Protein 2P1M (pdb70)

Foldseek 3Di:
DVCVPLQVLQVQSLPNVPRDPVCVVVSSVVQCVVCVNSVRVVNVVVVVVVLVVCVPPDDPVSNCVVPVDDDPDDPVRVVVVVCCCPVPPD/DLVVLLVVCVPPQDPVVLVVQLPPDVSSVQSSQANHAEDEAAECFQAALVVNCVRRQAYQEYEHEYDDPCVVVVLQDPLQAQECQSNLVSCLPGHQQHAEYAYAAHEAELVSLLSCLPRHQNHEYYAYAQYEHYELNSLLNCQQRNQQYAEDHNHNYDHHDPALASLLNNDLNRARYAEYAPQNHPHDHPVVSVLSRLLRHQNHAYEADYQNCDLQCVLSSLQSHLQHQYYHDHEADDPQDPVSLVSLLVSLLSNQNHAEYHHCAQHDLSNPCSNLSVQQRHAYYEAPRHPDAQVSLQVSLQRNQNYAEYEEECSVALVNLLSNLARHQNHAEYEYHYPCLPDLDDPGRHELNSLLNNLQRHQNHAAYAEEEAADALVSLLSSLVSHLQHAAEHYHHSDAQADHPPPSHFNLNSLLSNQQRNQNHAYYEDGHREELNSLLSCLARNQNHAEYEYENYYDEQSSVLSNLVRHNNYAEYEYEHEQHEQPSCVVNLVSQQVYQKYKYFNYQYFQLSLVVSCVVDQQKFWKQAADPADSVVDDRRGGTRMIMIGGHPNGDDDSGDRRIDTD

Solvent-accessible surface area: 27907 Å² total; per-residue (Å²): 104,158,69,174,77,92,26,86,111,2,126,67,52,73,116,9,117,108,5,77,73,143,53,13,62,91,11,74,155,114,88,45,121,6,0,53,61,0,81,8,151,64,4,28,36,97,10,0,63,70,22,0,85,93,2,76,71,68,70,23,99,81,0,17,98,68,54,150,47,169,60,70,14,70,105,122,66,24,104,125,19,92,82,33,2,80,28,2,1,59,85,112,116,14,36,59,51,2,0,30,58,0,49,116,28,147,9,5,5,15,0,0,8,0,7,82,63,10,33,70,20,0,32,108,23,3,120,78,4,44,0,6,11,4,26,2,3,39,26,42,38,2,20,172,12,0,35,119,3,88,19,1,53,0,49,9,30,20,29,2,21,77,88,127,49,12,18,121,35,2,1,0,79,0,79,65,11,0,93,32,2,29,93,57,4,87,154,0,27,46,0,72,3,64,27,0,22,0,48,34,96,0,0,78,34,0,10,154,22,3,162,58,1,69,7,0,8,0,11,32,2,50,47,5,7,4,84,0,0,14,20,0,1,49,74,7,192,48,0,81,46,0,16,0,105,120,8,102,11,89,48,86,39,7,132,4,2,57,91,7,55,116,125,4,64,32,1,36,16,0,10,0,35,35,4,85,19,118,6,39,36,66,5,0,39,127,1,2,65,46,0,90,87,0,74,13,1,60,0,0,122,33,8,62,2,104,86,1,22,48,1,2,109,116,0,70,39,0,72,56,1,2,1,0,6,0,63,19,125,94,106,120,88,25,65,58,31,2,34,88,3,1,36,37,0,127,85,0,81,27,1,20,8,0,28,76,12,36,64,47,1,3,38,1,1,57,47,0,0,65,40,0,33,28,0,32,1,19,112,2,84,6,100,17,157,31,2,22,92,0,0,66,66,0,70,119,0,60,105,0,63,0,16,2,32,0,46,29,65,0,0,116,41,0,8,75,32,0,105,42,0,86,14,0,52,0,43,27,28,64,58,192,66,117,134,80,52,13,63,10,34,21,89,0,0,9,16,0,0,116,14,0,66,106,0,46,6,2,17,0,42,3,32,50,2,5,6,69,7,0,49,43,0,0,166,38,31,70,57,0,13,72,0,34,2,44,8,26,88,68,112,8,41,2,88,125,77,128,88,39,1,12,84,0,0,5,9,0,1,75,64,3,137,88,3,96,38,0,19,7,15,2,56,6,38,21,88,0,1,62,48,0,6,78,89,4,84,112,0,48,28,0,10,2,17,72,6,12,88,46,11,90,0,2,64,39,2,3,73,9,0,101,37,4,84,39,3,9,1,64,50,5,61,2,6,40,150,2,0,48,79,20,2,80,35,5,48,78,1,40,11,1,3,3,5,71,16,55,4,9,17,16,6,0,74,101,0,11,151,118,15,92,89,7,1,1,0,0,0,0,107,110,38,43,5,115,85,47,97,97,87,30,60,9,51,37,0,8,2,1,32,3,47,46,22,75,17,209,46,60,34,73,37,8,68,44,48

Structure (mmCIF, N/CA/C/O backbone):
data_2P1M
#
_entry.id   2P1M
#
_cell.length_a   102.510
_cell.length_b   80.450
_cell.length_c   125.031
_cell.angle_alpha   90.00
_cell.angle_beta   105.11
_cell.angle_gamma   90.00
#
_symmetry.space_group_name_H-M   'C 1 2 1'
#
loop_
_entity.id
_entity.type
_entity.pdbx_description
1 polymer 'SKP1-like protein 1A'
2 polymer 'TRANSPORT INHIBITOR RESPONSE 1 protein'
3 non-polymer 'INOSITOL HEXAKISPHOSPHATE'
4 water water
#
loop_
_atom_site.group_PDB
_atom_site.id
_atom_site.type_symbol
_atom_site.label_atom_id
_atom_site.label_alt_id
_atom_site.label_comp_id
_atom_site.label_asym_id
_atom_site.label_entity_id
_atom_site.label_seq_id
_atom_site.pdbx_PDB_ins_code
_atom_site.Cartn_x
_atom_site.Cartn_y
_atom_site.Cartn_z
_atom_site.occupancy
_atom_site.B_iso_or_equiv
_atom_site.auth_seq_id
_atom_site.auth_comp_id
_atom_site.auth_asym_id
_atom_site.auth_atom_id
_atom_site.pdbx_PDB_model_num
ATOM 1 N N . LEU A 1 8 ? 26.945 -178.946 -32.195 1.00 32.06 8 LEU A N 1
ATOM 2 C CA . LEU A 1 8 ? 26.569 -178.140 -30.994 1.00 32.29 8 LEU A CA 1
ATOM 3 C C . LEU A 1 8 ? 25.617 -178.910 -30.080 1.00 32.56 8 LEU A C 1
ATOM 4 O O . LEU A 1 8 ? 24.530 -179.307 -30.500 1.00 32.38 8 LEU A O 1
ATOM 9 N N . LYS A 1 9 ? 26.020 -179.099 -28.828 1.00 33.01 9 LYS A N 1
ATOM 10 C CA . LYS A 1 9 ? 25.205 -179.839 -27.865 1.00 33.74 9 LYS A CA 1
ATOM 11 C C . LYS A 1 9 ? 24.593 -178.905 -26.821 1.00 34.02 9 LYS A C 1
ATOM 12 O O . LYS A 1 9 ? 25.311 -178.153 -26.159 1.00 34.25 9 LYS A O 1
ATOM 18 N N . SER A 1 10 ? 23.273 -178.970 -26.671 1.00 34.09 10 SER A N 1
ATOM 19 C CA . SER A 1 10 ? 22.543 -178.046 -25.808 1.00 34.55 10 SER A CA 1
ATOM 20 C C . SER A 1 10 ? 22.690 -178.342 -24.314 1.00 34.68 10 SER A C 1
ATOM 21 O O . SER A 1 10 ? 22.780 -179.497 -23.905 1.00 34.97 10 SER A O 1
ATOM 24 N N . GLU A 1 20 ? 29.270 -174.402 -40.814 1.00 36.60 20 GLU A N 1
ATOM 25 C CA . GLU A 1 20 ? 30.372 -173.805 -40.065 1.00 36.67 20 GLU A CA 1
ATOM 26 C C . GLU A 1 20 ? 30.168 -172.308 -39.874 1.00 36.43 20 GLU A C 1
ATOM 27 O O . GLU A 1 20 ? 30.351 -171.795 -38.772 1.00 36.67 20 GLU A O 1
ATOM 33 N N . ALA A 1 21 ? 29.789 -171.616 -40.947 1.00 36.03 21 ALA A N 1
ATOM 34 C CA . ALA A 1 21 ? 29.592 -170.163 -40.920 1.00 35.54 21 ALA A CA 1
ATOM 35 C C . ALA A 1 21 ? 28.538 -169.733 -39.888 1.00 35.24 21 ALA A C 1
ATOM 36 O O . ALA A 1 21 ? 28.735 -168.765 -39.153 1.00 34.98 21 ALA A O 1
ATOM 38 N N . VAL A 1 22 ? 27.432 -170.470 -39.838 1.00 34.91 22 VAL A N 1
ATOM 39 C CA . VAL A 1 22 ? 26.382 -170.265 -38.840 1.00 34.63 22 VAL A CA 1
ATOM 40 C C . VAL A 1 22 ? 26.930 -170.392 -37.406 1.00 34.32 22 VAL A C 1
ATOM 41 O O . VAL A 1 22 ? 26.610 -169.573 -36.540 1.00 34.40 22 VAL A O 1
ATOM 45 N N . ALA A 1 23 ? 27.768 -171.400 -37.167 1.00 33.73 23 ALA A N 1
ATOM 46 C CA . ALA A 1 23 ? 28.364 -171.612 -35.846 1.00 33.23 23 ALA A CA 1
ATOM 47 C C . ALA A 1 23 ? 29.308 -170.476 -35.434 1.00 32.96 23 ALA A C 1
ATOM 48 O O . ALA A 1 23 ? 29.393 -170.120 -34.255 1.00 32.62 23 ALA A O 1
ATOM 50 N N . LEU A 1 24 ? 30.003 -169.911 -36.417 1.00 32.57 24 LEU A N 1
ATOM 51 C CA . LEU A 1 24 ? 31.084 -168.957 -36.163 1.00 32.32 24 LEU A CA 1
ATOM 52 C C . LEU A 1 24 ? 30.614 -167.529 -35.875 1.00 31.87 24 LEU A C 1
ATOM 53 O O . LEU A 1 24 ? 31.421 -166.661 -35.512 1.00 31.76 24 LEU A O 1
ATOM 58 N N . GLU A 1 25 ? 29.316 -167.285 -36.042 1.00 31.07 25 GLU A N 1
ATOM 59 C CA . GLU A 1 25 ? 28.720 -166.020 -35.623 1.00 30.46 25 GLU A CA 1
ATOM 60 C C . GLU A 1 25 ? 28.976 -165.823 -34.130 1.00 29.62 25 GLU A C 1
ATOM 61 O O . GLU A 1 25 ? 29.306 -164.719 -33.682 1.00 29.69 25 GLU A O 1
ATOM 67 N N . SER A 1 26 ? 28.848 -166.914 -33.378 1.00 28.47 26 SER A N 1
ATOM 68 C CA . SER A 1 26 ? 29.123 -166.930 -31.950 1.00 27.50 26 SER A CA 1
ATOM 69 C C . SER A 1 26 ? 30.620 -166.943 -31.674 1.00 27.50 26 SER A C 1
ATOM 70 O O . SER A 1 26 ? 31.321 -167.892 -32.045 1.00 27.26 26 SER A O 1
ATOM 73 N N . GLN A 1 27 ? 31.109 -165.898 -31.011 1.00 27.07 27 GLN A N 1
ATOM 74 C CA . GLN A 1 27 ? 32.521 -165.816 -30.675 1.00 27.21 27 GLN A CA 1
ATOM 75 C C . GLN A 1 27 ? 32.863 -166.789 -29.550 1.00 26.95 27 GLN A C 1
ATOM 76 O O . GLN A 1 27 ? 34.012 -167.216 -29.422 1.00 26.76 27 GLN A O 1
ATOM 82 N N . THR A 1 28 ? 31.860 -167.150 -28.749 1.00 26.60 28 THR A N 1
ATOM 83 C CA . THR A 1 28 ? 32.031 -168.186 -27.742 1.00 26.75 28 THR A CA 1
ATOM 84 C C . THR A 1 28 ? 32.351 -169.501 -28.449 1.00 26.55 28 THR A C 1
ATOM 85 O O . THR A 1 28 ? 33.336 -170.167 -28.124 1.00 26.41 28 THR A O 1
ATOM 89 N N . ILE A 1 29 ? 31.526 -169.845 -29.433 1.00 26.50 29 ILE A N 1
ATOM 90 C CA . ILE A 1 29 ? 31.692 -171.074 -30.197 1.00 26.41 29 ILE A CA 1
ATOM 91 C C . ILE A 1 29 ? 33.014 -171.045 -30.961 1.00 26.73 29 ILE A C 1
ATOM 92 O O . ILE A 1 29 ? 33.796 -172.005 -30.901 1.00 26.61 29 ILE A O 1
ATOM 97 N N . ALA A 1 30 ? 33.259 -169.936 -31.658 1.00 26.77 30 ALA A N 1
ATOM 98 C CA . ALA A 1 30 ? 34.482 -169.736 -32.425 1.00 27.17 30 ALA A CA 1
ATOM 99 C C . ALA A 1 30 ? 35.736 -169.834 -31.564 1.00 27.45 30 ALA A C 1
ATOM 100 O O . ALA A 1 30 ? 36.635 -170.621 -31.871 1.00 27.51 30 ALA A O 1
ATOM 102 N N . PRO A 1 43 ? 28.917 -178.037 -27.634 1.00 28.01 43 PRO A N 1
ATOM 103 C CA . PRO A 1 43 ? 28.953 -178.272 -26.179 1.00 28.35 43 PRO A CA 1
ATOM 104 C C . PRO A 1 43 ? 28.581 -177.001 -25.389 1.00 28.59 43 PRO A C 1
ATOM 105 O O . PRO A 1 43 ? 29.460 -176.225 -24.981 1.00 28.62 43 PRO A O 1
ATOM 109 N N . LEU A 1 44 ? 27.280 -176.814 -25.182 1.00 28.90 44 LEU A N 1
ATOM 110 C CA . LEU A 1 44 ? 26.727 -175.570 -24.654 1.00 29.29 44 LEU A CA 1
ATOM 111 C C . LEU A 1 44 ? 25.855 -175.810 -23.423 1.00 29.65 44 LEU A C 1
ATOM 112 O O . LEU A 1 44 ? 24.628 -175.851 -23.536 1.00 29.53 44 LEU A O 1
ATOM 117 N N . PRO A 1 45 ? 26.490 -175.939 -22.236 1.00 30.25 45 PRO A N 1
ATOM 118 C CA . PRO A 1 45 ? 25.830 -176.213 -20.952 1.00 30.81 45 PRO A CA 1
ATOM 119 C C . PRO A 1 45 ? 24.706 -175.233 -20.618 1.00 31.50 45 PRO A C 1
ATOM 120 O O . PRO A 1 45 ? 23.750 -175.606 -19.931 1.00 31.60 45 PRO A O 1
ATOM 124 N N . ASN A 1 46 ? 24.827 -173.998 -21.106 1.00 31.96 46 ASN A N 1
ATOM 125 C CA . ASN A 1 46 ? 23.945 -172.905 -20.699 1.00 32.40 46 ASN A CA 1
ATOM 126 C C . ASN A 1 46 ? 22.863 -172.517 -21.717 1.00 32.41 46 ASN A C 1
ATOM 127 O O . ASN A 1 46 ? 22.131 -171.542 -21.513 1.00 32.03 46 ASN A O 1
ATOM 132 N N . VAL A 1 47 ? 22.752 -173.280 -22.804 1.00 32.53 47 VAL A N 1
ATOM 133 C CA . VAL A 1 47 ? 21.659 -173.077 -23.760 1.00 32.63 47 VAL A CA 1
ATOM 134 C C . VAL A 1 47 ? 20.815 -174.344 -23.905 1.00 32.81 47 VAL A C 1
ATOM 135 O O . VAL A 1 47 ? 21.346 -175.432 -24.112 1.00 32.71 47 VAL A O 1
ATOM 139 N N . THR A 1 48 ? 19.502 -174.162 -23.769 1.00 33.02 48 THR A N 1
ATOM 140 C CA . THR A 1 48 ? 18.478 -175.187 -23.960 1.00 33.23 48 THR A CA 1
ATOM 141 C C . THR A 1 48 ? 18.285 -175.483 -25.447 1.00 33.22 48 THR A C 1
ATOM 142 O O . THR A 1 48 ? 18.430 -174.589 -26.286 1.00 32.87 48 THR A O 1
ATOM 146 N N . SER A 1 49 ? 17.940 -176.735 -25.760 1.00 33.35 49 SER A N 1
ATOM 147 C CA . SER A 1 49 ? 17.668 -177.164 -27.141 1.00 33.35 49 SER A CA 1
ATOM 148 C C . SER A 1 49 ? 16.620 -176.288 -27.841 1.00 33.05 49 SER A C 1
ATOM 149 O O . SER A 1 49 ? 16.804 -175.892 -28.995 1.00 32.87 49 SER A O 1
ATOM 152 N N . LYS A 1 50 ? 15.532 -175.983 -27.134 1.00 33.00 50 LYS A N 1
ATOM 153 C CA . LYS A 1 50 ? 14.466 -175.131 -27.673 1.00 33.17 50 LYS A CA 1
ATOM 154 C C . LYS A 1 50 ? 14.988 -173.738 -28.048 1.00 32.71 50 LYS A C 1
ATOM 155 O O . LYS A 1 50 ? 14.692 -173.228 -29.135 1.00 32.73 50 LYS A O 1
ATOM 161 N N . ILE A 1 51 ? 15.764 -173.138 -27.147 1.00 32.31 51 ILE A N 1
ATOM 162 C CA . ILE A 1 51 ? 16.340 -171.805 -27.378 1.00 31.86 51 ILE A CA 1
ATOM 163 C C . ILE A 1 51 ? 17.485 -171.845 -28.404 1.00 31.67 51 ILE A C 1
ATOM 164 O O . ILE A 1 51 ? 17.605 -170.939 -29.239 1.00 31.78 51 ILE A O 1
ATOM 169 N N . LEU A 1 52 ? 18.300 -172.903 -28.354 1.00 31.18 52 LEU A N 1
ATOM 170 C CA . LEU A 1 52 ? 19.396 -173.098 -29.313 1.00 30.82 52 LEU A CA 1
ATOM 171 C C . LEU A 1 52 ? 18.852 -173.136 -30.740 1.00 30.57 52 LEU A C 1
ATOM 172 O O . LEU A 1 52 ? 19.437 -172.541 -31.649 1.00 30.12 52 LEU A O 1
ATOM 177 N N . ALA A 1 53 ? 17.727 -173.834 -30.913 1.00 30.45 53 ALA A N 1
ATOM 178 C CA . ALA A 1 53 ? 17.027 -173.916 -32.194 1.00 30.48 53 ALA A CA 1
ATOM 179 C C . ALA A 1 53 ? 16.738 -172.528 -32.763 1.00 30.45 53 ALA A C 1
ATOM 180 O O . ALA A 1 53 ? 16.950 -172.281 -33.957 1.00 30.04 53 ALA A O 1
ATOM 182 N N . LYS A 1 54 ? 16.247 -171.638 -31.898 1.00 30.70 54 LYS A N 1
ATOM 183 C CA . LYS A 1 54 ? 15.962 -170.247 -32.262 1.00 30.90 54 LYS A CA 1
ATOM 184 C C . LYS A 1 54 ? 17.235 -169.487 -32.640 1.00 30.57 54 LYS A C 1
ATOM 185 O O . LYS A 1 54 ? 17.275 -168.807 -33.664 1.00 30.48 54 LYS A O 1
ATOM 191 N N . VAL A 1 55 ? 18.272 -169.629 -31.816 1.00 30.34 55 VAL A N 1
ATOM 192 C CA . VAL A 1 55 ? 19.579 -168.998 -32.054 1.00 30.23 55 VAL A CA 1
ATOM 193 C C . VAL A 1 55 ? 20.174 -169.379 -33.425 1.00 30.62 55 VAL A C 1
ATOM 194 O O . VAL A 1 55 ? 20.711 -168.520 -34.137 1.00 30.41 55 VAL A O 1
ATOM 198 N N . ILE A 1 56 ? 20.060 -170.661 -33.785 1.00 30.90 56 ILE A N 1
ATOM 199 C CA . ILE A 1 56 ? 20.509 -171.173 -35.088 1.00 31.56 56 ILE A CA 1
ATOM 200 C C . ILE A 1 56 ? 19.663 -170.583 -36.215 1.00 32.02 56 ILE A C 1
ATOM 201 O O . ILE A 1 56 ? 20.200 -170.038 -37.194 1.00 32.05 56 ILE A O 1
ATOM 206 N N . GLU A 1 57 ? 18.344 -170.681 -36.050 1.00 32.41 57 GLU A N 1
ATOM 207 C CA . GLU A 1 57 ? 17.382 -170.105 -36.983 1.00 33.40 57 GLU A CA 1
ATOM 208 C C . GLU A 1 57 ? 17.774 -168.665 -37.319 1.00 33.23 57 GLU A C 1
ATOM 209 O O . GLU A 1 57 ? 17.791 -168.269 -38.485 1.00 33.15 57 GLU A O 1
ATOM 215 N N . TYR A 1 58 ? 18.104 -167.896 -36.282 1.00 33.34 58 TYR A N 1
ATOM 216 C CA . TYR A 1 58 ? 18.650 -166.557 -36.454 1.00 33.32 58 TYR A CA 1
ATOM 217 C C . TYR A 1 58 ? 20.033 -166.637 -37.094 1.00 33.19 58 TYR A C 1
ATOM 218 O O . TYR A 1 58 ? 20.326 -165.901 -38.035 1.00 33.15 58 TYR A O 1
ATOM 227 N N . LEU A 1 101 ? 16.475 -165.821 -24.706 1.00 26.76 101 LEU A N 1
ATOM 228 C CA . LEU A 1 101 ? 17.191 -165.410 -25.913 1.00 27.08 101 LEU A CA 1
ATOM 229 C C . LEU A 1 101 ? 18.318 -164.420 -25.650 1.00 27.33 101 LEU A C 1
ATOM 230 O O . LEU A 1 101 ? 19.420 -164.585 -26.188 1.00 27.45 101 LEU A O 1
ATOM 235 N N . ILE A 1 102 ? 18.049 -163.398 -24.831 1.00 27.62 102 ILE A N 1
ATOM 236 C CA . ILE A 1 102 ? 19.063 -162.381 -24.509 1.00 27.81 102 ILE A CA 1
ATOM 237 C C . ILE A 1 102 ? 20.227 -163.032 -23.788 1.00 27.57 102 ILE A C 1
ATOM 238 O O . ILE A 1 102 ? 21.386 -162.712 -24.051 1.00 27.65 102 ILE A O 1
ATOM 243 N N . LEU A 1 103 ? 19.901 -163.936 -22.865 1.00 27.52 103 LEU A N 1
ATOM 244 C CA . LEU A 1 103 ? 20.902 -164.636 -22.067 1.00 27.38 103 LEU A CA 1
ATOM 245 C C . LEU A 1 103 ? 21.788 -165.536 -22.929 1.00 27.30 103 LEU A C 1
ATOM 246 O O . LEU A 1 103 ? 23.002 -165.591 -22.723 1.00 27.14 103 LEU A O 1
ATOM 251 N N . ALA A 1 104 ? 21.172 -166.217 -23.896 1.00 27.14 104 ALA A N 1
ATOM 252 C CA . ALA A 1 104 ? 21.892 -167.051 -24.853 1.00 26.95 104 ALA A CA 1
ATOM 253 C C . ALA A 1 104 ? 22.748 -166.201 -25.795 1.00 26.90 104 ALA A C 1
ATOM 254 O O . ALA A 1 104 ? 23.926 -166.502 -26.012 1.00 27.10 104 ALA A O 1
ATOM 256 N N . ALA A 1 105 ? 22.166 -165.129 -26.331 1.00 26.53 105 ALA A N 1
ATOM 257 C CA . ALA A 1 105 ? 22.895 -164.199 -27.199 1.00 26.45 105 ALA A CA 1
ATOM 258 C C . ALA A 1 105 ? 24.135 -163.616 -26.515 1.00 26.51 105 ALA A C 1
ATOM 259 O O . ALA A 1 105 ? 25.152 -163.343 -27.167 1.00 26.49 105 ALA A O 1
ATOM 261 N N . ASN A 1 106 ? 24.043 -163.450 -25.199 1.00 26.63 106 ASN A N 1
ATOM 262 C CA . ASN A 1 106 ? 25.129 -162.902 -24.387 1.00 26.76 106 ASN A CA 1
ATOM 263 C C . ASN A 1 106 ? 26.167 -163.975 -24.081 1.00 26.79 106 ASN A C 1
ATOM 264 O O . ASN A 1 106 ? 27.372 -163.732 -24.160 1.00 26.82 106 ASN A O 1
ATOM 269 N N . TYR A 1 107 ? 25.678 -165.159 -23.727 1.00 26.67 107 TYR A N 1
ATOM 270 C CA . TYR A 1 107 ? 26.518 -166.311 -23.407 1.00 26.57 107 TYR A CA 1
ATOM 271 C C . TYR A 1 107 ? 27.333 -166.779 -24.616 1.00 26.19 107 TYR A C 1
ATOM 272 O O . TYR A 1 107 ? 28.503 -167.132 -24.480 1.00 25.74 107 TYR A O 1
ATOM 281 N N . LEU A 1 108 ? 26.701 -166.767 -25.786 1.00 25.75 108 LEU A N 1
ATOM 282 C CA . LEU A 1 108 ? 27.335 -167.199 -27.025 1.00 25.78 108 LEU A CA 1
ATOM 283 C C . LEU A 1 108 ? 28.087 -166.031 -27.663 1.00 26.11 108 LEU A C 1
ATOM 284 O O . LEU A 1 108 ? 28.754 -166.195 -28.682 1.00 25.75 108 LEU A O 1
ATOM 289 N N . ASN A 1 109 ? 27.989 -164.852 -27.044 1.00 26.73 109 ASN A N 1
ATOM 290 C CA . ASN A 1 109 ? 28.674 -163.665 -27.544 1.00 27.40 109 ASN A CA 1
ATOM 291 C C . ASN A 1 109 ? 28.399 -163.464 -29.040 1.00 27.25 109 ASN A C 1
ATOM 292 O O . ASN A 1 109 ? 29.327 -163.445 -29.856 1.00 27.51 109 ASN A O 1
ATOM 297 N N . ILE A 1 110 ? 27.116 -163.352 -29.388 1.00 27.10 110 ILE A N 1
ATOM 298 C CA . ILE A 1 110 ? 26.678 -163.037 -30.757 1.00 27.00 110 ILE A CA 1
ATOM 299 C C . ILE A 1 110 ? 26.173 -161.590 -30.800 1.00 27.26 110 ILE A C 1
ATOM 300 O O . ILE A 1 110 ? 25.041 -161.305 -30.386 1.00 26.74 110 ILE A O 1
ATOM 305 N N . LYS A 1 111 ? 27.013 -160.693 -31.309 1.00 27.70 111 LYS A N 1
ATOM 306 C CA . LYS A 1 111 ? 26.761 -159.254 -31.213 1.00 28.40 111 LYS A CA 1
ATOM 307 C C . LYS A 1 111 ? 25.397 -158.811 -31.776 1.00 28.42 111 LYS A C 1
ATOM 308 O O . LYS A 1 111 ? 24.669 -158.070 -31.122 1.00 28.56 111 LYS A O 1
ATOM 314 N N . ASN A 1 112 ? 25.057 -159.269 -32.977 1.00 28.38 112 ASN A N 1
ATOM 315 C CA . ASN A 1 112 ? 23.844 -158.813 -33.656 1.00 28.34 112 ASN A CA 1
ATOM 316 C C . ASN A 1 112 ? 22.564 -159.298 -32.992 1.00 27.85 112 ASN A C 1
ATOM 317 O O . ASN A 1 112 ? 21.585 -158.553 -32.910 1.00 27.50 112 ASN A O 1
ATOM 322 N N . LEU A 1 113 ? 22.566 -160.545 -32.527 1.00 27.03 113 LEU A N 1
ATOM 323 C CA . LEU A 1 113 ? 21.437 -161.058 -31.756 1.00 26.81 113 LEU A CA 1
ATOM 324 C C . LEU A 1 113 ? 21.293 -160.298 -30.439 1.00 26.88 113 LEU A C 1
ATOM 325 O O . LEU A 1 113 ? 20.171 -160.012 -30.010 1.00 27.02 113 LEU A O 1
ATOM 330 N N . LEU A 1 114 ? 22.423 -159.980 -29.801 1.00 26.72 114 LEU A N 1
ATOM 331 C CA . LEU A 1 114 ? 22.417 -159.146 -28.597 1.00 26.67 114 LEU A CA 1
ATOM 332 C C . LEU A 1 114 ? 21.755 -157.808 -28.875 1.00 26.83 114 LEU A C 1
ATOM 333 O O . LEU A 1 114 ? 20.843 -157.418 -28.156 1.00 26.77 114 LEU A O 1
ATOM 338 N N . ASP A 1 115 ? 22.217 -157.120 -29.919 1.00 26.87 115 ASP A N 1
ATOM 339 C CA . ASP A 1 115 ? 21.634 -155.840 -30.338 1.00 27.02 115 ASP A CA 1
ATOM 340 C C . ASP A 1 115 ? 20.127 -155.904 -30.597 1.00 27.25 115 ASP A C 1
ATOM 341 O O . ASP A 1 115 ? 19.380 -155.089 -30.050 1.00 27.57 115 ASP A O 1
ATOM 346 N N . LEU A 1 116 ? 19.689 -156.853 -31.431 1.00 27.32 116 LEU A N 1
ATOM 347 C CA . LEU A 1 116 ? 18.264 -157.044 -31.723 1.00 27.39 116 LEU A CA 1
ATOM 348 C C . LEU A 1 116 ? 17.469 -157.224 -30.433 1.00 27.27 116 LEU A C 1
ATOM 349 O O . LEU A 1 116 ? 16.477 -156.531 -30.207 1.00 27.13 116 LEU A O 1
ATOM 354 N N . THR A 1 117 ? 17.913 -158.161 -29.593 1.00 27.08 117 THR A N 1
ATOM 355 C CA . THR A 1 117 ? 17.198 -158.483 -28.364 1.00 26.73 117 THR A CA 1
ATOM 356 C C . THR A 1 117 ? 17.241 -157.338 -27.344 1.00 26.82 117 THR A C 1
ATOM 357 O O . THR A 1 117 ? 16.223 -157.035 -26.710 1.00 26.32 117 THR A O 1
ATOM 361 N N . CYS A 1 118 ? 18.396 -156.684 -27.213 1.00 26.66 118 CYS A N 1
ATOM 362 C CA . CYS A 1 118 ? 18.547 -155.572 -26.255 1.00 27.36 118 CYS A CA 1
ATOM 363 C C . CYS A 1 118 ? 17.799 -154.288 -26.650 1.00 27.76 118 CYS A C 1
ATOM 364 O O . CYS A 1 118 ? 17.333 -153.545 -25.779 1.00 27.63 118 CYS A O 1
ATOM 367 N N . GLN A 1 119 ? 17.699 -154.036 -27.954 1.00 28.53 119 GLN A N 1
ATOM 368 C CA . GLN A 1 119 ? 16.871 -152.954 -28.498 1.00 29.32 119 GLN A CA 1
ATOM 369 C C . GLN A 1 119 ? 15.379 -153.214 -28.259 1.00 29.60 119 GLN A C 1
ATOM 370 O O . GLN A 1 119 ? 14.641 -152.316 -27.842 1.00 29.80 119 GLN A O 1
ATOM 376 N N . THR A 1 120 ? 14.946 -154.444 -28.546 1.00 29.74 120 THR A N 1
ATOM 377 C CA . THR A 1 120 ? 13.585 -154.902 -28.276 1.00 30.04 120 THR A CA 1
ATOM 378 C C . THR A 1 120 ? 13.211 -154.699 -26.796 1.00 30.27 120 THR A C 1
ATOM 379 O O . THR A 1 120 ? 12.110 -154.230 -26.480 1.00 30.47 120 THR A O 1
ATOM 383 N N . VAL A 1 121 ? 14.135 -155.031 -25.896 1.00 30.16 121 VAL A N 1
ATOM 384 C CA . VAL A 1 121 ? 13.933 -154.806 -24.467 1.00 30.19 121 VAL A CA 1
ATOM 385 C C . VAL A 1 121 ? 13.867 -153.312 -24.144 1.00 30.24 121 VAL A C 1
ATOM 386 O O . VAL A 1 121 ? 13.066 -152.889 -23.306 1.00 30.19 121 VAL A O 1
ATOM 390 N N . ALA A 1 122 ? 14.697 -152.517 -24.816 1.00 30.36 122 ALA A N 1
ATOM 391 C CA . ALA A 1 122 ? 14.742 -151.072 -24.575 1.00 30.51 122 ALA A CA 1
ATOM 392 C C . ALA A 1 122 ? 13.431 -150.429 -24.997 1.00 30.73 122 ALA A C 1
ATOM 393 O O . ALA A 1 122 ? 12.979 -149.468 -24.381 1.00 30.74 122 ALA A O 1
ATOM 395 N N . ASP A 1 123 ? 12.823 -150.980 -26.046 1.00 31.15 123 ASP A N 1
ATOM 396 C CA . ASP A 1 123 ? 11.535 -150.513 -26.537 1.00 31.46 123 ASP A CA 1
ATOM 397 C C . ASP A 1 123 ? 10.404 -150.838 -25.568 1.00 31.65 123 ASP A C 1
ATOM 398 O O . ASP A 1 123 ? 9.346 -150.217 -25.620 1.00 31.71 123 ASP A O 1
ATOM 403 N N . MET A 1 124 ? 10.627 -151.812 -24.688 1.00 31.81 124 MET A N 1
ATOM 404 C CA . MET A 1 124 ? 9.656 -152.134 -23.649 1.00 32.17 124 MET A CA 1
ATOM 405 C C . MET A 1 124 ? 9.727 -151.132 -22.498 1.00 31.52 124 MET A C 1
ATOM 406 O O . MET A 1 124 ? 8.832 -151.084 -21.658 1.00 31.57 124 MET A O 1
ATOM 411 N N . ILE A 1 125 ? 10.788 -150.328 -22.480 1.00 31.05 125 ILE A N 1
ATOM 412 C CA . ILE A 1 125 ? 11.061 -149.392 -21.383 1.00 30.42 125 ILE A CA 1
ATOM 413 C C . ILE A 1 125 ? 10.773 -147.934 -21.765 1.00 30.43 125 ILE A C 1
ATOM 414 O O . ILE A 1 125 ? 10.284 -147.151 -20.940 1.00 30.15 125 ILE A O 1
ATOM 419 N N . LYS A 1 126 ? 11.088 -147.573 -23.008 1.00 30.20 126 LYS A N 1
ATOM 420 C CA . LYS A 1 126 ? 10.961 -146.192 -23.477 1.00 30.40 126 LYS A CA 1
ATOM 421 C C . LYS A 1 126 ? 9.570 -145.625 -23.211 1.00 30.39 126 LYS A C 1
ATOM 422 O O . LYS A 1 126 ? 8.570 -146.319 -23.393 1.00 30.50 126 LYS A O 1
ATOM 428 N N . GLY A 1 127 ? 9.520 -144.374 -22.758 1.00 30.34 127 GLY A N 1
ATOM 429 C CA . GLY A 1 127 ? 8.253 -143.694 -22.484 1.00 30.32 127 GLY A CA 1
ATOM 430 C C . GLY A 1 127 ? 7.420 -144.230 -21.326 1.00 30.38 127 GLY A C 1
ATOM 431 O O . GLY A 1 127 ? 6.327 -143.728 -21.071 1.00 30.45 127 GLY A O 1
ATOM 432 N N . LYS A 1 128 ? 7.920 -145.240 -20.622 1.00 30.39 128 LYS A N 1
ATOM 433 C CA . LYS A 1 128 ? 7.194 -145.806 -19.480 1.00 30.77 128 LYS A CA 1
ATOM 434 C C . LYS A 1 128 ? 7.631 -145.208 -18.145 1.00 30.94 128 LYS A C 1
ATOM 435 O O . LYS A 1 128 ? 8.769 -144.762 -17.996 1.00 30.66 128 LYS A O 1
ATOM 441 N N . THR A 1 129 ? 6.710 -145.196 -17.181 1.00 31.23 129 THR A N 1
ATOM 442 C CA . THR A 1 129 ? 7.007 -144.739 -15.825 1.00 31.36 129 THR A CA 1
ATOM 443 C C . THR A 1 129 ? 7.786 -145.828 -15.087 1.00 31.72 129 THR A C 1
ATOM 444 O O . THR A 1 129 ? 7.748 -146.988 -15.498 1.00 31.73 129 THR A O 1
ATOM 448 N N . PRO A 1 130 ? 8.497 -145.462 -13.999 1.00 32.09 130 PRO A N 1
ATOM 449 C CA . PRO A 1 130 ? 9.166 -146.465 -13.168 1.00 32.66 130 PRO A CA 1
ATOM 450 C C . PRO A 1 130 ? 8.246 -147.608 -12.734 1.00 33.43 130 PRO A C 1
ATOM 451 O O . PRO A 1 130 ? 8.683 -148.758 -12.700 1.00 33.30 130 PRO A O 1
ATOM 455 N N . GLU A 1 131 ? 6.987 -147.293 -12.424 1.00 34.36 131 GLU A N 1
ATOM 456 C CA . GLU A 1 131 ? 6.021 -148.307 -11.996 1.00 35.50 131 GLU A CA 1
ATOM 457 C C . GLU A 1 131 ? 5.593 -149.239 -13.131 1.00 35.91 131 GLU A C 1
ATOM 458 O O . GLU A 1 131 ? 5.453 -150.441 -12.920 1.00 36.03 131 GLU A O 1
ATOM 464 N N . GLU A 1 132 ? 5.378 -148.681 -14.319 1.00 36.43 132 GLU A N 1
ATOM 465 C CA . GLU A 1 132 ? 5.067 -149.477 -15.502 1.00 37.04 132 GLU A CA 1
ATOM 466 C C . GLU A 1 132 ? 6.214 -150.414 -15.890 1.00 37.49 132 GLU A C 1
ATOM 467 O O . GLU A 1 132 ? 5.980 -151.501 -16.424 1.00 37.68 132 GLU A O 1
ATOM 473 N N . ILE A 1 133 ? 7.446 -149.984 -15.622 1.00 37.80 133 ILE A N 1
ATOM 474 C CA . ILE A 1 133 ? 8.633 -150.760 -15.962 1.00 38.05 133 ILE A CA 1
ATOM 475 C C . ILE A 1 133 ? 8.713 -152.022 -15.104 1.00 38.62 133 ILE A C 1
ATOM 476 O O . ILE A 1 133 ? 8.788 -153.129 -15.635 1.00 38.79 133 ILE A O 1
ATOM 481 N N . ARG A 1 134 ? 8.681 -151.864 -13.786 1.00 39.16 134 ARG A N 1
ATOM 482 C CA . ARG A 1 134 ? 8.721 -153.027 -12.897 1.00 39.89 134 ARG A CA 1
ATOM 483 C C . ARG A 1 134 ? 7.468 -153.897 -13.016 1.00 40.22 134 ARG A C 1
ATOM 484 O O . ARG A 1 134 ? 7.468 -155.058 -12.598 1.00 40.26 134 ARG A O 1
ATOM 492 N N . THR A 1 135 ? 6.418 -153.329 -13.606 1.00 40.66 135 THR A N 1
ATOM 493 C CA . THR A 1 135 ? 5.208 -154.073 -13.946 1.00 41.27 135 THR A CA 1
ATOM 494 C C . THR A 1 135 ? 5.437 -154.997 -15.151 1.00 41.59 135 THR A C 1
ATOM 495 O O . THR A 1 135 ? 5.154 -156.194 -15.059 1.00 41.77 135 THR A O 1
ATOM 499 N N . THR A 1 136 ? 5.946 -154.451 -16.261 1.00 41.81 136 THR A N 1
ATOM 500 C CA . THR A 1 136 ? 6.242 -155.253 -17.464 1.00 42.01 136 THR A CA 1
ATOM 501 C C . THR A 1 136 ? 7.351 -156.279 -17.196 1.00 41.93 136 THR A C 1
ATOM 502 O O . THR A 1 136 ? 7.297 -157.409 -17.683 1.00 41.98 136 THR A O 1
ATOM 506 N N . PHE A 1 137 ? 8.347 -155.874 -16.412 1.00 41.75 137 PHE A N 1
ATOM 507 C CA . PHE A 1 137 ? 9.334 -156.792 -15.860 1.00 41.61 137 PHE A CA 1
ATOM 508 C C . PHE A 1 137 ? 8.716 -157.341 -14.583 1.00 41.55 137 PHE A C 1
ATOM 509 O O . PHE A 1 137 ? 7.494 -157.310 -14.431 1.00 41.76 137 PHE A O 1
ATOM 517 N N . ASN A 1 138 ? 9.515 -157.852 -13.658 1.00 41.24 138 ASN A N 1
ATOM 518 C CA . ASN A 1 138 ? 8.924 -158.258 -12.386 1.00 41.02 138 ASN A CA 1
ATOM 519 C C . ASN A 1 138 ? 9.795 -157.876 -11.215 1.00 40.57 138 ASN A C 1
ATOM 520 O O . ASN A 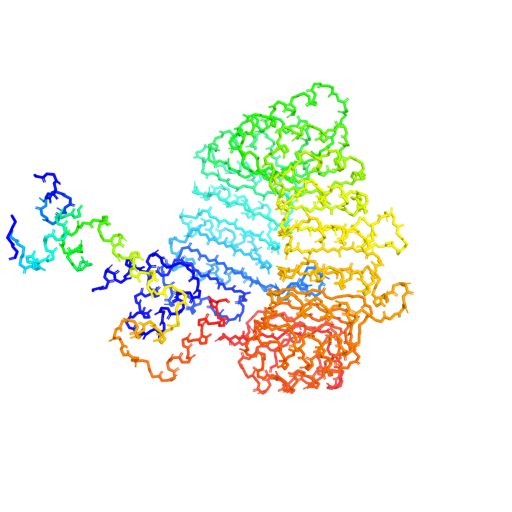1 138 ? 10.149 -158.708 -10.375 1.00 40.53 138 ASN A O 1
ATOM 525 N N . ILE A 1 139 ? 10.119 -156.588 -11.178 1.00 39.99 139 ILE A N 1
ATOM 526 C CA . ILE A 1 139 ? 11.036 -156.029 -10.201 1.00 39.50 139 ILE A CA 1
ATOM 527 C C . ILE A 1 139 ? 10.241 -155.398 -9.065 1.00 39.13 139 ILE A C 1
ATOM 528 O O . ILE A 1 139 ? 9.191 -154.787 -9.293 1.00 39.09 139 ILE A O 1
ATOM 533 N N . LYS A 1 140 ? 10.732 -155.575 -7.842 1.00 38.60 140 LYS A N 1
ATOM 534 C CA . LYS A 1 140 ? 10.132 -154.934 -6.675 1.00 38.15 140 LYS A CA 1
ATOM 535 C C . LYS A 1 140 ? 10.849 -153.613 -6.372 1.00 37.16 140 LYS A C 1
ATOM 536 O O . LYS A 1 140 ? 12.044 -153.468 -6.628 1.00 36.80 140 LYS A O 1
ATOM 542 N N . ASN A 1 141 ? 10.102 -152.661 -5.824 1.00 36.16 141 ASN A N 1
ATOM 543 C CA . ASN A 1 141 ? 10.636 -151.350 -5.498 1.00 35.15 141 ASN A CA 1
ATOM 544 C C . ASN A 1 141 ? 11.425 -151.415 -4.193 1.00 34.43 141 ASN A C 1
ATOM 545 O O . ASN A 1 141 ? 10.843 -151.478 -3.111 1.00 34.87 141 ASN A O 1
ATOM 550 N N . ASP A 1 142 ? 12.749 -151.404 -4.290 1.00 33.42 142 ASP A N 1
ATOM 551 C CA . ASP A 1 142 ? 13.586 -151.504 -3.090 1.00 32.37 142 ASP A CA 1
ATOM 552 C C . ASP A 1 142 ? 14.058 -150.161 -2.535 1.00 31.66 142 ASP A C 1
ATOM 553 O O . ASP A 1 142 ? 14.938 -150.099 -1.669 1.00 31.40 142 ASP A O 1
ATOM 558 N N . PHE A 1 143 ? 13.447 -149.089 -3.039 1.00 30.91 143 PHE A N 1
ATOM 559 C CA . PHE A 1 143 ? 13.653 -147.732 -2.537 1.00 29.90 143 PHE A CA 1
ATOM 560 C C . PHE A 1 143 ? 12.762 -147.457 -1.327 1.00 29.85 143 PHE A C 1
ATOM 561 O O . PHE A 1 143 ? 11.554 -147.680 -1.399 1.00 29.54 143 PHE A O 1
ATOM 569 N N . THR A 1 144 ? 13.341 -146.940 -0.246 1.00 29.80 144 THR A N 1
ATOM 570 C CA . THR A 1 144 ? 12.531 -146.360 0.832 1.00 30.51 144 THR A CA 1
ATOM 571 C C . THR A 1 144 ? 11.899 -145.072 0.294 1.00 31.01 144 THR A C 1
ATOM 572 O O . THR A 1 144 ? 12.537 -144.360 -0.502 1.00 30.92 144 THR A O 1
ATOM 576 N N . PRO A 1 145 ? 10.648 -144.772 0.695 1.00 31.55 145 PRO A N 1
ATOM 577 C CA . PRO A 1 145 ? 9.971 -143.544 0.245 1.00 31.65 145 PRO A CA 1
ATOM 578 C C . PRO A 1 145 ? 10.830 -142.286 0.323 1.00 31.74 145 PRO A C 1
ATOM 579 O O . PRO A 1 145 ? 10.733 -141.435 -0.566 1.00 31.70 145 PRO A O 1
ATOM 583 N N . GLU A 1 146 ? 11.670 -142.170 1.353 1.00 32.06 146 GLU A N 1
ATOM 584 C CA . GLU A 1 146 ? 12.600 -141.039 1.441 1.00 32.55 146 GLU A CA 1
ATOM 585 C C . GLU A 1 146 ? 13.551 -141.046 0.242 1.00 32.32 146 GLU A C 1
ATOM 586 O O . GLU A 1 146 ? 13.753 -140.019 -0.404 1.00 32.46 146 GLU A O 1
ATOM 592 N N . GLU A 1 147 ? 14.128 -142.210 -0.041 1.00 31.90 147 GLU A N 1
ATOM 593 C CA . GLU A 1 147 ? 15.084 -142.386 -1.141 1.00 31.67 147 GLU A CA 1
ATOM 594 C C . GLU A 1 147 ? 14.481 -142.099 -2.508 1.00 31.47 147 GLU A C 1
ATOM 595 O O . GLU A 1 147 ? 15.109 -141.442 -3.337 1.00 31.31 147 GLU A O 1
ATOM 601 N N . GLU A 1 148 ? 13.269 -142.594 -2.737 1.00 31.59 148 GLU A N 1
ATOM 602 C CA . GLU A 1 148 ? 12.594 -142.396 -4.015 1.00 32.09 148 GLU A CA 1
ATOM 603 C C . GLU A 1 148 ? 12.250 -140.921 -4.262 1.00 32.01 148 GLU A C 1
ATOM 604 O O . GLU A 1 148 ? 12.290 -140.454 -5.404 1.00 31.52 148 GLU A O 1
ATOM 610 N N . GLU A 1 149 ? 11.919 -140.193 -3.196 1.00 31.84 149 GLU A N 1
ATOM 611 C CA . GLU A 1 149 ? 11.598 -138.772 -3.336 1.00 31.75 149 GLU A CA 1
ATOM 612 C C . GLU A 1 149 ? 12.854 -137.949 -3.625 1.00 30.59 149 GLU A C 1
ATOM 613 O O . GLU A 1 149 ? 12.807 -137.013 -4.434 1.00 30.20 149 GLU A O 1
ATOM 619 N N . GLU A 1 150 ? 13.966 -138.314 -2.985 1.00 29.33 150 GLU A N 1
ATOM 620 C CA . GLU A 1 150 ? 15.233 -137.605 -3.151 1.00 28.88 150 GLU A CA 1
ATOM 621 C C . GLU A 1 150 ? 15.765 -137.751 -4.582 1.00 27.26 150 GLU A C 1
ATOM 622 O O . GLU A 1 150 ? 16.261 -136.781 -5.170 1.00 26.35 150 GLU A O 1
ATOM 628 N N . VAL A 1 151 ? 15.646 -138.960 -5.130 1.00 25.69 151 VAL A N 1
ATOM 629 C CA . VAL A 1 151 ? 16.087 -139.236 -6.501 1.00 24.23 151 VAL A CA 1
ATOM 630 C C . VAL A 1 151 ? 15.193 -138.531 -7.527 1.00 23.68 151 VAL A C 1
ATOM 631 O O . VAL A 1 151 ? 15.698 -137.849 -8.423 1.00 23.13 151 VAL A O 1
ATOM 635 N N . ARG A 1 152 ? 13.876 -138.699 -7.388 1.00 22.94 152 ARG A N 1
ATOM 636 C CA . ARG A 1 152 ? 12.906 -138.071 -8.289 1.00 22.63 152 ARG A CA 1
ATOM 637 C C . ARG A 1 152 ? 13.100 -136.558 -8.322 1.00 21.94 152 ARG A C 1
ATOM 638 O O . ARG A 1 152 ? 13.082 -135.929 -9.406 1.00 20.56 152 ARG A O 1
ATOM 646 N N . ARG A 1 153 ? 13.312 -135.980 -7.137 1.00 21.08 153 ARG A N 1
ATOM 647 C CA . ARG A 1 153 ? 13.560 -134.548 -7.027 1.00 21.39 153 ARG A CA 1
ATOM 648 C C . ARG A 1 153 ? 14.836 -134.140 -7.771 1.00 20.98 153 ARG A C 1
ATOM 649 O O . ARG A 1 153 ? 14.817 -133.207 -8.577 1.00 20.27 153 ARG A O 1
ATOM 657 N N . GLU A 1 154 ? 15.942 -134.831 -7.497 1.00 19.80 154 GLU A N 1
ATOM 658 C CA . GLU A 1 154 ? 17.186 -134.582 -8.227 1.00 19.30 154 GLU A CA 1
ATOM 659 C C . GLU A 1 154 ? 17.029 -134.746 -9.743 1.00 18.97 154 GLU A C 1
ATOM 660 O O . GLU A 1 154 ? 17.422 -133.831 -10.499 1.00 19.81 154 GLU A O 1
ATOM 666 N N . ASN A 1 155 ? 16.428 -135.864 -10.181 1.00 17.93 155 ASN A N 1
ATOM 667 C CA . ASN A 1 155 ? 16.127 -136.112 -11.604 1.00 17.85 155 ASN A CA 1
ATOM 668 C C . ASN A 1 155 ? 15.405 -134.930 -12.255 1.00 17.95 155 ASN A C 1
ATOM 669 O O . ASN A 1 155 ? 15.830 -134.418 -13.311 1.00 17.42 155 ASN A O 1
ATOM 674 N N . GLN A 1 156 ? 14.319 -134.491 -11.625 1.00 17.16 156 GLN A N 1
ATOM 675 C CA . GLN A 1 156 ? 13.477 -133.455 -12.236 1.00 17.47 156 GLN A CA 1
ATOM 676 C C . GLN A 1 156 ? 14.028 -132.031 -12.118 1.00 16.63 156 GLN A C 1
ATOM 677 O O . GLN A 1 156 ? 13.991 -131.256 -13.095 1.00 15.85 156 GLN A O 1
ATOM 683 N N . TRP A 1 157 ? 14.517 -131.667 -10.936 1.00 16.39 157 TRP A N 1
ATOM 684 C CA . TRP A 1 157 ? 14.993 -130.308 -10.711 1.00 16.60 157 TRP A CA 1
ATOM 685 C C . TRP A 1 157 ? 16.342 -130.027 -11.359 1.00 17.01 157 TRP A C 1
ATOM 686 O O . TRP A 1 157 ? 16.614 -128.883 -11.791 1.00 16.95 157 TRP A O 1
ATOM 697 N N . ALA A 1 158 ? 17.196 -131.055 -11.419 1.00 16.67 158 ALA A N 1
ATOM 698 C CA . ALA A 1 158 ? 18.562 -130.841 -11.909 1.00 16.39 158 ALA A CA 1
ATOM 699 C C . ALA A 1 158 ? 18.834 -131.365 -13.309 1.00 16.23 158 ALA A C 1
ATOM 700 O O . ALA A 1 158 ? 19.702 -130.826 -13.969 1.00 15.24 158 ALA A O 1
ATOM 702 N N . PHE A 1 159 ? 18.136 -132.429 -13.730 1.00 16.48 159 PHE A N 1
ATOM 703 C CA . PHE A 1 159 ? 18.574 -133.219 -14.895 1.00 17.90 159 PHE A CA 1
ATOM 704 C C . PHE A 1 159 ? 17.537 -133.351 -15.978 1.00 19.52 159 PHE A C 1
ATOM 705 O O . PHE A 1 159 ? 17.683 -134.197 -16.881 1.00 19.86 159 PHE A O 1
ATOM 713 N N . GLU A 1 160 ? 16.504 -132.519 -15.876 1.00 21.07 160 GLU A N 1
ATOM 714 C CA . GLU A 1 160 ? 15.461 -132.396 -16.885 1.00 23.41 160 GLU A CA 1
ATOM 715 C C . GLU A 1 160 ? 15.254 -130.933 -17.278 1.00 23.73 160 GLU A C 1
ATOM 716 O O . GLU A 1 160 ? 15.443 -130.031 -16.447 1.00 25.16 160 GLU A O 1
ATOM 722 N N . PRO B 2 10 ? 21.917 -160.121 -16.338 1.00 35.66 10 PRO B N 1
ATOM 723 C CA . PRO B 2 10 ? 23.230 -159.708 -15.851 1.00 35.50 10 PRO B CA 1
ATOM 724 C C . PRO B 2 10 ? 23.482 -158.226 -16.112 1.00 35.09 10 PRO B C 1
ATOM 725 O O . PRO B 2 10 ? 22.822 -157.630 -16.965 1.00 35.15 10 PRO B O 1
ATOM 729 N N . GLU B 2 11 ? 24.441 -157.653 -15.388 1.00 34.45 11 GLU B N 1
ATOM 730 C CA . GLU B 2 11 ? 24.735 -156.219 -15.457 1.00 34.00 11 GLU B CA 1
ATOM 731 C C . GLU B 2 11 ? 25.081 -155.746 -16.875 1.00 32.99 11 GLU B C 1
ATOM 732 O O . GLU B 2 11 ? 24.610 -154.691 -17.318 1.00 32.64 11 GLU B O 1
ATOM 738 N N . GLU B 2 12 ? 25.886 -156.548 -17.571 1.00 31.94 12 GLU B N 1
ATOM 739 C CA . GLU B 2 12 ? 26.394 -156.230 -18.902 1.00 30.93 12 GLU B CA 1
ATOM 740 C C . GLU B 2 12 ? 25.301 -156.178 -19.965 1.00 29.66 12 GLU B C 1
ATOM 741 O O . GLU B 2 12 ? 25.402 -155.407 -20.928 1.00 29.40 12 GLU B O 1
ATOM 747 N N . VAL B 2 13 ? 24.260 -156.990 -19.786 1.00 27.98 13 VAL B N 1
ATOM 748 C CA . VAL B 2 13 ? 23.081 -156.930 -20.649 1.00 26.61 13 VAL B CA 1
ATOM 749 C C . VAL B 2 13 ? 22.265 -155.658 -20.361 1.00 25.96 13 VAL B C 1
ATOM 750 O O . VAL B 2 13 ? 21.926 -154.917 -21.291 1.00 25.14 13 VAL B O 1
ATOM 754 N N . LEU B 2 14 ? 21.971 -155.401 -19.085 1.00 25.33 14 LEU B N 1
ATOM 755 C CA . LEU B 2 14 ? 21.256 -154.170 -18.703 1.00 25.33 14 LEU B CA 1
ATOM 756 C C . LEU B 2 14 ? 21.945 -152.903 -19.221 1.00 24.93 14 LEU B C 1
ATOM 757 O O . LEU B 2 14 ? 21.281 -152.011 -19.766 1.00 25.23 14 LEU B O 1
ATOM 762 N N . GLU B 2 15 ? 23.265 -152.820 -19.069 1.00 24.60 15 GLU B N 1
ATOM 763 C CA . GLU B 2 15 ? 24.009 -151.673 -19.600 1.00 24.35 15 GLU B CA 1
ATOM 764 C C . GLU B 2 15 ? 23.839 -151.543 -21.122 1.00 23.88 15 GLU B C 1
ATOM 765 O O . GLU B 2 15 ? 23.682 -150.427 -21.646 1.00 23.38 15 GLU B O 1
ATOM 771 N N . HIS B 2 16 ? 23.852 -152.679 -21.823 1.00 22.66 16 HIS B N 1
ATOM 772 C CA . HIS B 2 16 ? 23.623 -152.694 -23.274 1.00 22.19 16 HIS B CA 1
ATOM 773 C C . HIS B 2 16 ? 22.192 -152.322 -23.660 1.00 21.49 16 HIS B C 1
ATOM 774 O O . HIS B 2 16 ? 21.966 -151.648 -24.671 1.00 21.21 16 HIS B O 1
ATOM 781 N N . VAL B 2 17 ? 21.226 -152.774 -22.871 1.00 21.08 17 VAL B N 1
ATOM 782 C CA . VAL B 2 17 ? 19.841 -152.368 -23.086 1.00 21.20 17 VAL B CA 1
ATOM 783 C C . VAL B 2 17 ? 19.758 -150.837 -22.948 1.00 21.56 17 VAL B C 1
ATOM 784 O O . VAL B 2 17 ? 19.115 -150.168 -23.768 1.00 21.92 17 VAL B O 1
ATOM 788 N N . PHE B 2 18 ? 20.470 -150.287 -21.965 1.00 21.45 18 PHE B N 1
ATOM 789 C CA . PHE B 2 18 ? 20.438 -148.838 -21.700 1.00 22.01 18 PHE B CA 1
ATOM 790 C C . PHE B 2 18 ? 21.106 -147.992 -22.781 1.00 22.38 18 PHE B C 1
ATOM 791 O O . PHE B 2 18 ? 20.765 -146.820 -22.969 1.00 22.57 18 PHE B O 1
ATOM 799 N N . SER B 2 19 ? 22.061 -148.584 -23.486 1.00 22.95 19 SER B N 1
ATOM 800 C CA . SER B 2 19 ? 22.769 -147.900 -24.553 1.00 23.21 19 SER B CA 1
ATOM 801 C C . SER B 2 19 ? 21.792 -147.407 -25.630 1.00 23.49 19 SER B C 1
ATOM 802 O O . SER B 2 19 ? 22.082 -146.441 -26.335 1.00 23.47 19 SER B O 1
ATOM 805 N N . PHE B 2 20 ? 20.649 -148.080 -25.740 1.00 23.57 20 PHE B N 1
ATOM 806 C CA . PHE B 2 20 ? 19.605 -147.749 -26.701 1.00 24.49 20 PHE B CA 1
ATOM 807 C C . PHE B 2 20 ? 18.579 -146.750 -26.143 1.00 24.70 20 PHE B C 1
ATOM 808 O O . PHE B 2 20 ? 17.612 -146.409 -26.820 1.00 24.58 20 PHE B O 1
ATOM 816 N N . ILE B 2 21 ? 18.813 -146.287 -24.919 1.00 25.01 21 ILE B N 1
ATOM 817 C CA . ILE B 2 21 ? 17.933 -145.337 -24.240 1.00 25.23 21 ILE B CA 1
ATOM 818 C C . ILE B 2 21 ? 18.733 -144.063 -23.984 1.00 25.53 21 ILE B C 1
ATOM 819 O O . ILE B 2 21 ? 19.622 -144.033 -23.126 1.00 25.50 21 ILE B O 1
ATOM 824 N N . GLN B 2 22 ? 18.451 -143.006 -24.738 1.00 25.90 22 GLN B N 1
ATOM 825 C CA . GLN B 2 22 ? 19.270 -141.789 -24.602 1.00 26.35 22 GLN B CA 1
ATOM 826 C C . GLN B 2 22 ? 18.502 -140.490 -24.261 1.00 26.09 22 GLN B C 1
ATOM 827 O O . GLN B 2 22 ? 19.106 -139.443 -24.034 1.00 25.48 22 GLN B O 1
ATOM 833 N N . LEU B 2 23 ? 17.178 -140.585 -24.215 1.00 26.02 23 LEU B N 1
ATOM 834 C CA . LEU B 2 23 ? 16.329 -139.472 -23.800 1.00 26.67 23 LEU B CA 1
ATOM 835 C C . LEU B 2 23 ? 16.479 -139.243 -22.298 1.00 25.98 23 LEU B C 1
ATOM 836 O O . LEU B 2 23 ? 16.361 -140.189 -21.528 1.00 25.51 23 LEU B O 1
ATOM 841 N N . ASP B 2 24 ? 16.743 -137.995 -21.895 1.00 26.12 24 ASP B N 1
ATOM 842 C CA . ASP B 2 24 ? 16.864 -137.617 -20.472 1.00 26.69 24 ASP B CA 1
ATOM 843 C C . ASP B 2 24 ? 15.732 -138.147 -19.592 1.00 26.48 24 ASP B C 1
ATOM 844 O O . ASP B 2 24 ? 15.980 -138.697 -18.520 1.00 26.76 24 ASP B O 1
ATOM 849 N N . LYS B 2 25 ? 14.491 -137.976 -20.032 1.00 27.04 25 LYS B N 1
ATOM 850 C CA . LYS B 2 25 ? 13.332 -138.409 -19.239 1.00 27.46 25 LYS B CA 1
ATOM 851 C C . LYS B 2 25 ? 13.256 -139.923 -19.076 1.00 27.17 25 LYS B C 1
ATOM 852 O O . LYS B 2 25 ? 12.830 -140.425 -18.019 1.00 27.05 25 LYS B O 1
ATOM 858 N N . ASP B 2 26 ? 13.663 -140.637 -20.123 1.00 26.48 26 ASP B N 1
ATOM 859 C CA . ASP B 2 26 ? 13.670 -142.105 -20.107 1.00 26.43 26 ASP B CA 1
ATOM 860 C C . ASP B 2 26 ? 14.772 -142.614 -19.181 1.00 25.48 26 ASP B C 1
ATOM 861 O O . ASP B 2 26 ? 14.566 -143.577 -18.436 1.00 25.63 26 ASP B O 1
ATOM 866 N N . ARG B 2 27 ? 15.926 -141.951 -19.240 1.00 24.69 27 ARG B N 1
ATOM 867 C CA . ARG B 2 27 ? 17.053 -142.193 -18.339 1.00 24.31 27 ARG B CA 1
ATOM 868 C C . ARG B 2 27 ? 16.660 -142.048 -16.872 1.00 23.87 27 ARG B C 1
ATOM 869 O O . ARG B 2 27 ? 17.020 -142.884 -16.027 1.00 23.06 27 ARG B O 1
ATOM 877 N N . ASN B 2 28 ? 15.930 -140.974 -16.576 1.00 23.01 28 ASN B N 1
ATOM 878 C CA . ASN B 2 28 ? 15.491 -140.680 -15.228 1.00 22.99 28 ASN B CA 1
ATOM 879 C C . ASN B 2 28 ? 14.452 -141.702 -14.777 1.00 22.97 28 ASN B C 1
ATOM 880 O O . ASN B 2 28 ? 14.465 -142.153 -13.630 1.00 23.50 28 ASN B O 1
ATOM 885 N N . SER B 2 29 ? 13.566 -142.080 -15.691 1.00 23.46 29 SER B N 1
ATOM 886 C CA . SER B 2 29 ? 12.562 -143.101 -15.416 1.00 24.12 29 SER B CA 1
ATOM 887 C C . SER B 2 29 ? 13.211 -144.457 -15.075 1.00 23.97 29 SER B C 1
ATOM 888 O O . SER B 2 29 ? 12.872 -145.065 -14.043 1.00 23.75 29 SER B O 1
ATOM 891 N N . VAL B 2 30 ? 14.142 -144.916 -15.918 1.00 23.44 30 VAL B N 1
ATOM 892 C CA . VAL B 2 30 ? 14.898 -146.152 -15.607 1.00 23.74 30 VAL B CA 1
ATOM 893 C C . VAL B 2 30 ? 15.660 -146.082 -14.271 1.00 23.31 30 VAL B C 1
ATOM 894 O O . VAL B 2 30 ? 15.726 -147.080 -13.552 1.00 23.71 30 VAL B O 1
ATOM 898 N N . SER B 2 31 ? 16.196 -144.907 -13.924 1.00 22.99 31 SER B N 1
ATOM 899 C CA . SER B 2 31 ? 16.934 -144.727 -12.674 1.00 22.57 31 SER B CA 1
ATOM 900 C C . SER B 2 31 ? 16.081 -144.959 -11.417 1.00 23.06 31 SER B C 1
ATOM 901 O O . SER B 2 31 ? 16.610 -145.151 -10.333 1.00 22.61 31 SER B O 1
ATOM 904 N N . LEU B 2 32 ? 14.764 -144.939 -11.584 1.00 24.17 32 LEU B N 1
ATOM 905 C CA . LEU B 2 32 ? 13.833 -145.060 -10.461 1.00 25.60 32 LEU B CA 1
ATOM 906 C C . LEU B 2 32 ? 13.097 -146.401 -10.351 1.00 26.44 32 LEU B C 1
ATOM 907 O O . LEU B 2 32 ? 12.256 -146.562 -9.468 1.00 26.52 32 LEU B O 1
ATOM 912 N N . VAL B 2 33 ? 13.399 -147.365 -11.218 1.00 27.18 33 VAL B N 1
ATOM 913 C CA . VAL B 2 33 ? 12.667 -148.638 -11.132 1.00 27.53 33 VAL B CA 1
ATOM 914 C C . VAL B 2 33 ? 13.113 -149.514 -9.951 1.00 27.53 33 VAL B C 1
ATOM 915 O O . VAL B 2 33 ? 12.276 -150.169 -9.328 1.00 27.92 33 VAL B O 1
ATOM 919 N N . CYS B 2 34 ? 14.411 -149.487 -9.639 1.00 27.33 34 CYS B N 1
ATOM 920 C CA . CYS B 2 34 ? 14.972 -150.121 -8.432 1.00 27.41 34 CYS B CA 1
ATOM 921 C C . CYS B 2 34 ? 16.399 -149.636 -8.251 1.00 27.25 34 CYS B C 1
ATOM 922 O O . CYS B 2 34 ? 16.953 -148.990 -9.146 1.00 27.12 34 CYS B O 1
ATOM 925 N N . LYS B 2 35 ? 16.991 -149.950 -7.099 1.00 26.96 35 LYS B N 1
ATOM 926 C CA . LYS B 2 35 ? 18.347 -149.506 -6.756 1.00 26.76 35 LYS B CA 1
ATOM 927 C C . LYS B 2 35 ? 19.421 -150.064 -7.698 1.00 26.16 35 LYS B C 1
ATOM 928 O O . LYS B 2 35 ? 20.443 -149.410 -7.956 1.00 26.05 35 LYS B O 1
ATOM 934 N N . SER B 2 36 ? 19.192 -151.266 -8.214 1.00 25.14 36 SER B N 1
ATOM 935 C CA . SER B 2 36 ? 20.164 -151.862 -9.128 1.00 24.77 36 SER B CA 1
ATOM 936 C C . SER B 2 36 ? 20.173 -151.128 -10.475 1.00 23.89 36 SER B C 1
ATOM 937 O O . SER B 2 36 ? 21.237 -150.801 -10.995 1.00 23.42 36 SER B O 1
ATOM 940 N N . TRP B 2 37 ? 18.985 -150.901 -11.032 1.00 23.34 37 TRP B N 1
ATOM 941 C CA . TRP B 2 37 ? 18.844 -150.064 -12.231 1.00 22.39 37 TRP B CA 1
ATOM 942 C C . TRP B 2 37 ? 19.394 -148.662 -12.013 1.00 22.02 37 TRP B C 1
ATOM 943 O O . TRP B 2 37 ? 20.028 -148.100 -12.913 1.00 21.69 37 TRP B O 1
ATOM 954 N N . TYR B 2 38 ? 19.166 -148.093 -10.828 1.00 21.55 38 TYR B N 1
ATOM 955 C CA . TYR B 2 38 ? 19.742 -146.777 -10.494 1.00 20.75 38 TYR B CA 1
ATOM 956 C C . TYR B 2 38 ? 21.266 -146.734 -10.695 1.00 20.69 38 TYR B C 1
ATOM 957 O O . TYR B 2 38 ? 21.814 -145.778 -11.252 1.00 19.09 38 TYR B O 1
ATOM 966 N N . GLU B 2 39 ? 21.951 -147.761 -10.211 1.00 20.32 39 GLU B N 1
ATOM 967 C CA . GLU B 2 39 ? 23.412 -147.807 -10.250 1.00 19.96 39 GLU B CA 1
ATOM 968 C C . GLU B 2 39 ? 23.938 -148.072 -11.655 1.00 19.27 39 GLU B C 1
ATOM 969 O O . GLU B 2 39 ? 24.898 -147.448 -12.079 1.00 19.55 39 GLU B O 1
ATOM 975 N N . ILE B 2 40 ? 23.327 -149.024 -12.361 1.00 19.22 40 ILE B N 1
ATOM 976 C CA . ILE B 2 40 ? 23.766 -149.363 -13.710 1.00 19.32 40 ILE B CA 1
ATOM 977 C C . ILE B 2 40 ? 23.516 -148.150 -14.621 1.00 19.33 40 ILE B C 1
ATOM 978 O O . ILE B 2 40 ? 24.388 -147.766 -15.413 1.00 19.21 40 ILE B O 1
ATOM 983 N N . GLU B 2 41 ? 22.351 -147.531 -14.454 1.00 19.38 41 GLU B N 1
ATOM 984 C CA . GLU B 2 41 ? 21.991 -146.362 -15.264 1.00 19.77 41 GLU B CA 1
ATOM 985 C C . GLU B 2 41 ? 22.992 -145.213 -15.080 1.00 20.04 41 GLU B C 1
ATOM 986 O O . GLU B 2 41 ? 23.493 -144.661 -16.061 1.00 20.30 41 GLU B O 1
ATOM 992 N N . ARG B 2 42 ? 23.294 -144.846 -13.838 1.00 20.24 42 ARG B N 1
ATOM 993 C CA . ARG B 2 42 ? 24.172 -143.696 -13.614 1.00 20.98 42 ARG B CA 1
ATOM 994 C C . ARG B 2 42 ? 25.576 -143.899 -14.166 1.00 20.67 42 ARG B C 1
ATOM 995 O O . ARG B 2 42 ? 26.208 -142.946 -14.645 1.00 20.08 42 ARG B O 1
ATOM 1003 N N . TRP B 2 43 ? 26.086 -145.136 -14.093 1.00 20.43 43 TRP B N 1
ATOM 1004 C CA . TRP B 2 43 ? 27.443 -145.393 -14.550 1.00 20.71 43 TRP B CA 1
ATOM 1005 C C . TRP B 2 43 ? 27.618 -145.369 -16.065 1.00 20.51 43 TRP B C 1
ATOM 1006 O O . TRP B 2 43 ? 28.749 -145.326 -16.545 1.00 21.09 43 TRP B O 1
ATOM 1017 N N . CYS B 2 44 ? 26.517 -145.434 -16.810 1.00 19.35 44 CYS B N 1
ATOM 1018 C CA . CYS B 2 44 ? 26.597 -145.399 -18.266 1.00 18.40 44 CYS B CA 1
ATOM 1019 C C . CYS B 2 44 ? 25.883 -144.181 -18.891 1.00 17.97 44 CYS B C 1
ATOM 1020 O O . CYS B 2 44 ? 25.732 -144.100 -20.118 1.00 17.11 44 CYS B O 1
ATOM 1023 N N . ARG B 2 45 ? 25.442 -143.247 -18.055 1.00 17.75 45 ARG B N 1
ATOM 1024 C CA . ARG B 2 45 ? 24.814 -142.023 -18.618 1.00 17.54 45 ARG B CA 1
ATOM 1025 C C . ARG B 2 45 ? 25.883 -141.188 -19.328 1.00 17.56 45 ARG B C 1
ATOM 1026 O O . ARG B 2 45 ? 26.909 -140.832 -18.735 1.00 17.24 45 ARG B O 1
ATOM 1034 N N . ARG B 2 46 ? 25.622 -140.872 -20.599 1.00 18.21 46 ARG B N 1
ATOM 1035 C CA . ARG B 2 46 ? 26.600 -140.215 -21.472 1.00 19.19 46 ARG B CA 1
ATOM 1036 C C . ARG B 2 46 ? 26.466 -138.689 -21.498 1.00 19.05 46 ARG B C 1
ATOM 1037 O O . ARG B 2 46 ? 27.452 -137.975 -21.690 1.00 18.50 46 ARG B O 1
ATOM 1045 N N . LYS B 2 47 ? 25.246 -138.204 -21.290 1.00 18.95 47 LYS B N 1
ATOM 1046 C CA . LYS B 2 47 ? 24.969 -136.768 -21.399 1.00 19.82 47 LYS B CA 1
ATOM 1047 C C . LYS B 2 47 ? 24.133 -136.280 -20.228 1.00 18.97 47 LYS B C 1
ATOM 1048 O O . LYS B 2 47 ? 23.223 -136.988 -19.763 1.00 18.18 47 LYS B O 1
ATOM 1054 N N . VAL B 2 48 ? 24.438 -135.070 -19.763 1.00 18.50 48 VAL B N 1
ATOM 1055 C CA . VAL B 2 48 ? 23.577 -134.384 -18.787 1.00 19.69 48 VAL B CA 1
ATOM 1056 C C . VAL B 2 48 ? 23.094 -133.049 -19.342 1.00 19.18 48 VAL B C 1
ATOM 1057 O O . VAL B 2 48 ? 23.844 -132.340 -20.056 1.00 18.46 48 VAL B O 1
ATOM 1061 N N . PHE B 2 49 ? 21.827 -132.768 -19.073 1.00 18.97 49 PHE B N 1
ATOM 1062 C CA . PHE B 2 49 ? 21.210 -131.497 -19.452 1.00 19.71 49 PHE B CA 1
ATOM 1063 C C . PHE B 2 49 ? 20.795 -130.764 -18.187 1.00 19.67 49 PHE B C 1
ATOM 1064 O O . PHE B 2 49 ? 19.917 -131.248 -17.458 1.00 20.62 49 PHE B O 1
ATOM 1072 N N . ILE B 2 50 ? 21.446 -129.632 -17.920 1.00 18.55 50 ILE B N 1
ATOM 1073 C CA . ILE B 2 50 ? 21.203 -128.841 -16.703 1.00 18.17 50 ILE B CA 1
ATOM 1074 C C . ILE B 2 50 ? 20.616 -127.487 -17.125 1.00 17.35 50 ILE B C 1
ATOM 1075 O O . ILE B 2 50 ? 21.340 -126.566 -17.487 1.00 17.52 50 ILE B O 1
ATOM 1080 N N . GLY B 2 51 ? 19.297 -127.410 -17.099 1.00 16.95 51 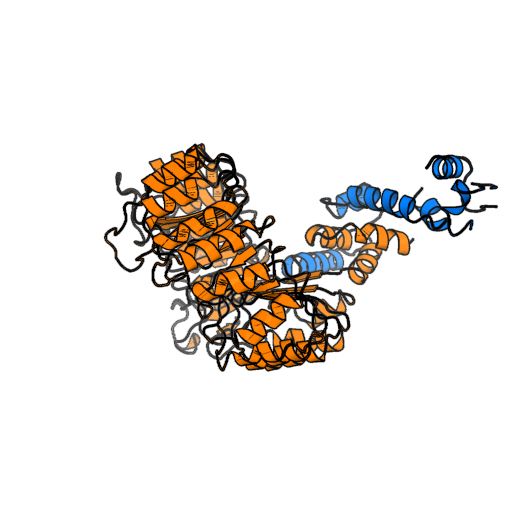GLY B N 1
ATOM 1081 C CA . GLY B 2 51 ? 18.553 -126.249 -17.594 1.00 17.49 51 GLY B CA 1
ATOM 1082 C C . GLY B 2 51 ? 18.689 -124.969 -16.783 1.00 17.67 51 GLY B C 1
ATOM 1083 O O . GLY B 2 51 ? 18.367 -123.885 -17.279 1.00 16.77 51 GLY B O 1
ATOM 1084 N N . ASN B 2 52 ? 19.148 -125.102 -15.538 1.00 18.09 52 ASN B N 1
ATOM 1085 C CA . ASN B 2 52 ? 19.431 -123.977 -14.648 1.00 18.67 52 ASN B CA 1
ATOM 1086 C C . ASN B 2 52 ? 20.686 -124.305 -13.902 1.00 19.15 52 ASN B C 1
ATOM 1087 O O . ASN B 2 52 ? 20.671 -125.170 -13.023 1.00 18.43 52 ASN B O 1
ATOM 1092 N N . CYS B 2 53 ? 21.780 -123.622 -14.221 1.00 19.84 53 CYS B N 1
ATOM 1093 C CA . CYS B 2 53 ? 23.074 -123.972 -13.638 1.00 20.64 53 CYS B CA 1
ATOM 1094 C C . CYS B 2 53 ? 23.100 -123.847 -12.102 1.00 20.42 53 CYS B C 1
ATOM 1095 O O . CYS B 2 53 ? 23.950 -124.449 -11.457 1.00 20.99 53 CYS B O 1
ATOM 1098 N N . TYR B 2 54 ? 22.173 -123.093 -11.522 1.00 19.22 54 TYR B N 1
ATOM 1099 C CA . TYR B 2 54 ? 22.147 -122.958 -10.070 1.00 19.18 54 TYR B CA 1
ATOM 1100 C C . TYR B 2 54 ? 21.170 -123.899 -9.390 1.00 18.37 54 TYR B C 1
ATOM 1101 O O . TYR B 2 54 ? 21.001 -123.812 -8.160 1.00 18.42 54 TYR B O 1
ATOM 1110 N N . ALA B 2 55 ? 20.519 -124.775 -10.172 1.00 17.45 55 ALA B N 1
ATOM 1111 C CA . ALA B 2 55 ? 19.612 -125.797 -9.608 1.00 17.44 55 ALA B CA 1
ATOM 1112 C C . ALA B 2 55 ? 20.340 -126.983 -8.929 1.00 17.93 55 ALA B C 1
ATOM 1113 O O . ALA B 2 55 ? 19.708 -127.771 -8.249 1.00 18.22 55 ALA B O 1
ATOM 1115 N N . VAL B 2 56 ? 21.639 -127.098 -9.161 1.00 19.08 56 VAL B N 1
ATOM 1116 C CA . VAL B 2 56 ? 22.441 -128.243 -8.707 1.00 19.97 56 VAL B CA 1
ATOM 1117 C C . VAL B 2 56 ? 23.920 -127.834 -8.688 1.00 20.80 56 VAL B C 1
ATOM 1118 O O . VAL B 2 56 ? 24.332 -126.945 -9.455 1.00 21.61 56 VAL B O 1
ATOM 1122 N N . SER B 2 57 ? 24.723 -128.465 -7.826 1.00 21.28 57 SER B N 1
ATOM 1123 C CA . SER B 2 57 ? 26.160 -128.165 -7.768 1.00 22.32 57 SER B CA 1
ATOM 1124 C C . SER B 2 57 ? 26.950 -129.067 -8.727 1.00 21.81 57 SER B C 1
ATOM 1125 O O . SER B 2 57 ? 26.537 -130.200 -8.987 1.00 21.68 57 SER B O 1
ATOM 1128 N N . PRO B 2 58 ? 28.091 -128.571 -9.248 1.00 22.23 58 PRO B N 1
ATOM 1129 C CA . PRO B 2 58 ? 28.949 -129.430 -10.076 1.00 22.52 58 PRO B CA 1
ATOM 1130 C C . PRO B 2 58 ? 29.306 -130.760 -9.398 1.00 22.68 58 PRO B C 1
ATOM 1131 O O . PRO B 2 58 ? 29.296 -131.815 -10.053 1.00 23.17 58 PRO B O 1
ATOM 1135 N N . ALA B 2 59 ? 29.598 -130.713 -8.097 1.00 22.83 59 ALA B N 1
ATOM 1136 C CA . ALA B 2 59 ? 30.065 -131.899 -7.374 1.00 22.39 59 ALA B CA 1
ATOM 1137 C C . ALA B 2 59 ? 29.001 -132.981 -7.378 1.00 22.19 59 ALA B C 1
ATOM 1138 O O . ALA B 2 59 ? 29.329 -134.146 -7.543 1.00 23.27 59 ALA B O 1
ATOM 1140 N N . THR B 2 60 ? 27.728 -132.586 -7.260 1.00 20.85 60 THR B N 1
ATOM 1141 C CA . THR B 2 60 ? 26.588 -133.499 -7.276 1.00 20.49 60 THR B CA 1
ATOM 1142 C C . THR B 2 60 ? 26.450 -134.221 -8.602 1.00 19.58 60 THR B C 1
ATOM 1143 O O . THR B 2 60 ? 26.202 -135.444 -8.662 1.00 19.53 60 THR B O 1
ATOM 1147 N N . VAL B 2 61 ? 26.616 -133.453 -9.676 1.00 17.40 61 VAL B N 1
ATOM 1148 C CA . VAL B 2 61 ? 26.527 -133.993 -11.009 1.00 16.78 61 VAL B CA 1
ATOM 1149 C C . VAL B 2 61 ? 27.645 -135.008 -11.239 1.00 16.11 61 VAL B C 1
ATOM 1150 O O . VAL B 2 61 ? 27.384 -136.123 -11.661 1.00 16.10 61 VAL B O 1
ATOM 1154 N N . ILE B 2 62 ? 28.860 -134.604 -10.933 1.00 15.49 62 ILE B N 1
ATOM 1155 C CA . ILE B 2 62 ? 30.041 -135.408 -11.210 1.00 16.86 62 ILE B CA 1
ATOM 1156 C C . ILE B 2 62 ? 30.067 -136.704 -10.406 1.00 17.21 62 ILE B C 1
ATOM 1157 O O . ILE B 2 62 ? 30.507 -137.741 -10.900 1.00 16.80 62 ILE B O 1
ATOM 1162 N N . ARG B 2 63 ? 29.592 -136.656 -9.173 1.00 17.14 63 ARG B N 1
ATOM 1163 C CA . ARG B 2 63 ? 29.639 -137.869 -8.389 1.00 17.98 63 ARG B CA 1
ATOM 1164 C C . ARG B 2 63 ? 28.508 -138.822 -8.733 1.00 17.81 63 ARG B C 1
ATOM 1165 O O . ARG B 2 63 ? 28.694 -140.031 -8.656 1.00 17.49 63 ARG B O 1
ATOM 1173 N N . ARG B 2 64 ? 27.367 -138.308 -9.190 1.00 16.65 64 ARG B N 1
ATOM 1174 C CA . ARG B 2 64 ? 26.312 -139.230 -9.602 1.00 16.76 64 ARG B CA 1
ATOM 1175 C C . ARG B 2 64 ? 26.604 -139.915 -10.947 1.00 16.73 64 ARG B C 1
ATOM 1176 O O . ARG B 2 64 ? 26.344 -141.113 -11.119 1.00 16.98 64 ARG B O 1
ATOM 1184 N N . PHE B 2 65 ? 27.122 -139.128 -11.889 1.00 16.47 65 PHE B N 1
ATOM 1185 C CA . PHE B 2 65 ? 27.312 -139.553 -13.270 1.00 16.46 65 PHE B CA 1
ATOM 1186 C C . PHE B 2 65 ? 28.786 -139.438 -13.622 1.00 17.01 65 PHE B C 1
ATOM 1187 O O . PHE B 2 65 ? 29.241 -138.439 -14.203 1.00 17.47 65 PHE B O 1
ATOM 1195 N N . PRO B 2 66 ? 29.565 -140.453 -13.235 1.00 17.09 66 PRO B N 1
ATOM 1196 C CA . PRO B 2 66 ? 30.991 -140.305 -13.392 1.00 16.67 66 PRO B CA 1
ATOM 1197 C C . PRO B 2 66 ? 31.492 -140.392 -14.832 1.00 16.51 66 PRO B C 1
ATOM 1198 O O . PRO B 2 66 ? 32.577 -139.928 -15.093 1.00 17.04 66 PRO B O 1
ATOM 1202 N N . LYS B 2 67 ? 30.722 -140.971 -15.751 1.00 16.36 67 LYS B N 1
ATOM 1203 C CA . LYS B 2 67 ? 31.260 -141.267 -17.094 1.00 16.24 67 LYS B CA 1
ATOM 1204 C C . LYS B 2 67 ? 30.676 -140.391 -18.216 1.00 15.72 67 LYS B C 1
ATOM 1205 O O . LYS B 2 67 ? 30.703 -140.755 -19.392 1.00 14.76 67 LYS B O 1
ATOM 1211 N N . VAL B 2 68 ? 30.178 -139.226 -17.830 1.00 15.59 68 VAL B N 1
ATOM 1212 C CA . VAL B 2 68 ? 29.599 -138.253 -18.773 1.00 15.12 68 VAL B CA 1
ATOM 1213 C C . VAL B 2 68 ? 30.613 -137.775 -19.810 1.00 14.59 68 VAL B C 1
ATOM 1214 O O . VAL B 2 68 ? 31.778 -137.508 -19.484 1.00 14.27 68 VAL B O 1
ATOM 1218 N N . ARG B 2 69 ? 30.168 -137.678 -21.066 1.00 13.62 69 ARG B N 1
ATOM 1219 C CA . ARG B 2 69 ? 31.032 -137.123 -22.104 1.00 13.44 69 ARG B CA 1
ATOM 1220 C C . ARG B 2 69 ? 30.479 -135.836 -22.715 1.00 12.81 69 ARG B C 1
ATOM 1221 O O . ARG B 2 69 ? 31.187 -135.163 -23.441 1.00 11.04 69 ARG B O 1
ATOM 1229 N N . SER B 2 70 ? 29.227 -135.513 -22.408 1.00 13.32 70 SER B N 1
ATOM 1230 C CA . SER B 2 70 ? 28.579 -134.328 -22.983 1.00 13.63 70 SER B CA 1
ATOM 1231 C C . SER B 2 70 ? 27.807 -133.615 -21.877 1.00 13.76 70 SER B C 1
ATOM 1232 O O . SER B 2 70 ? 26.971 -134.247 -21.184 1.00 14.38 70 SER B O 1
ATOM 1235 N N . VAL B 2 71 ? 28.121 -132.328 -21.681 1.00 13.24 71 VAL B N 1
ATOM 1236 C CA . VAL B 2 71 ? 27.432 -131.488 -20.679 1.00 13.90 71 VAL B CA 1
ATOM 1237 C C . VAL B 2 71 ? 26.767 -130.279 -21.367 1.00 13.61 71 VAL B C 1
ATOM 1238 O O . VAL B 2 71 ? 27.392 -129.606 -22.180 1.00 13.11 71 VAL B O 1
ATOM 1242 N N . GLU B 2 72 ? 25.507 -130.034 -21.035 1.00 13.39 72 GLU B N 1
ATOM 1243 C CA . GLU B 2 72 ? 24.815 -128.825 -21.485 1.00 13.27 72 GLU B CA 1
ATOM 1244 C C . GLU B 2 72 ? 24.332 -128.039 -20.260 1.00 13.88 72 GLU B C 1
ATOM 1245 O O . GLU B 2 72 ? 23.666 -128.601 -19.371 1.00 15.29 72 GLU B O 1
ATOM 1251 N N . LEU B 2 73 ? 24.670 -126.758 -20.215 1.00 13.79 73 LEU B N 1
ATOM 1252 C CA . LEU B 2 73 ? 24.314 -125.907 -19.083 1.00 13.64 73 LEU B CA 1
ATOM 1253 C C . LEU B 2 73 ? 23.680 -124.624 -19.602 1.00 13.55 73 LEU B C 1
ATOM 1254 O O . LEU B 2 73 ? 24.176 -124.037 -20.558 1.00 13.17 73 LEU B O 1
ATOM 1259 N N . LYS B 2 74 ? 22.635 -124.180 -18.926 1.00 13.78 74 LYS B N 1
ATOM 1260 C CA . LYS B 2 74 ? 22.016 -122.862 -19.212 1.00 13.44 74 LYS B CA 1
ATOM 1261 C C . LYS B 2 74 ? 22.055 -122.000 -17.957 1.00 14.55 74 LYS B C 1
ATOM 1262 O O . LYS B 2 74 ? 21.879 -122.513 -16.835 1.00 14.01 74 LYS B O 1
ATOM 1268 N N . GLY B 2 75 ? 22.333 -120.707 -18.147 1.00 14.45 75 GLY B N 1
ATOM 1269 C CA . GLY B 2 75 ? 22.558 -119.753 -17.038 1.00 15.47 75 GLY B CA 1
ATOM 1270 C C . GLY B 2 75 ? 21.419 -118.748 -16.867 1.00 16.09 75 GLY B C 1
ATOM 1271 O O . GLY B 2 75 ? 20.365 -119.065 -16.303 1.00 16.65 75 GLY B O 1
ATOM 1272 N N . LYS B 2 76 ? 21.627 -117.525 -17.340 1.00 16.13 76 LYS B N 1
ATOM 1273 C CA . LYS B 2 76 ? 20.600 -116.474 -17.215 1.00 16.26 76 LYS B CA 1
ATOM 1274 C C . LYS B 2 76 ? 19.268 -116.839 -17.873 1.00 15.99 76 LYS B C 1
ATOM 1275 O O . LYS B 2 76 ? 19.236 -117.501 -18.916 1.00 15.81 76 LYS B O 1
ATOM 1281 N N . PRO B 2 77 ? 18.148 -116.394 -17.282 1.00 16.26 77 PRO B N 1
ATOM 1282 C CA . PRO B 2 77 ? 16.851 -116.655 -17.882 1.00 16.04 77 PRO B CA 1
ATOM 1283 C C . PRO B 2 77 ? 16.614 -115.789 -19.133 1.00 15.23 77 PRO B C 1
ATOM 1284 O O . PRO B 2 77 ? 17.361 -114.833 -19.355 1.00 13.89 77 PRO B O 1
ATOM 1288 N N . HIS B 2 78 ? 15.604 -116.166 -19.924 1.00 15.16 78 HIS B N 1
ATOM 1289 C CA . HIS B 2 78 ? 15.303 -115.569 -21.222 1.00 15.28 78 HIS B CA 1
ATOM 1290 C C . HIS B 2 78 ? 15.281 -114.039 -21.230 1.00 14.77 78 HIS B C 1
ATOM 1291 O O . HIS B 2 78 ? 15.818 -113.415 -22.151 1.00 15.12 78 HIS B O 1
ATOM 1298 N N . PHE B 2 79 ? 14.656 -113.411 -20.236 1.00 14.44 79 PHE B N 1
ATOM 1299 C CA . PHE B 2 79 ? 14.593 -111.919 -20.234 1.00 14.16 79 PHE B CA 1
ATOM 1300 C C . PHE B 2 79 ? 15.960 -111.207 -20.160 1.00 14.29 79 PHE B C 1
ATOM 1301 O O . PHE B 2 79 ? 16.046 -109.983 -20.300 1.00 14.60 79 PHE B O 1
ATOM 1309 N N . ALA B 2 80 ? 17.031 -111.973 -19.946 1.00 14.71 80 ALA B N 1
ATOM 1310 C CA . ALA B 2 80 ? 18.375 -111.487 -20.195 1.00 14.79 80 ALA B CA 1
ATOM 1311 C C . ALA B 2 80 ? 18.490 -110.912 -21.613 1.00 15.10 80 ALA B C 1
ATOM 1312 O O . ALA B 2 80 ? 19.244 -109.974 -21.840 1.00 15.56 80 ALA B O 1
ATOM 1314 N N . ASP B 2 81 ? 17.729 -111.475 -22.545 1.00 16.08 81 ASP B N 1
ATOM 1315 C CA . ASP B 2 81 ? 17.746 -111.064 -23.961 1.00 16.99 81 ASP B CA 1
ATOM 1316 C C . ASP B 2 81 ? 17.234 -109.625 -24.172 1.00 17.25 81 ASP B C 1
ATOM 1317 O O . ASP B 2 81 ? 17.563 -108.970 -25.178 1.00 17.64 81 ASP B O 1
ATOM 1322 N N . PHE B 2 82 ? 16.457 -109.142 -23.205 1.00 17.08 82 PHE B N 1
ATOM 1323 C CA . PHE B 2 82 ? 15.839 -107.826 -23.238 1.00 17.49 82 PHE B CA 1
ATOM 1324 C C . PHE B 2 82 ? 16.557 -106.873 -22.274 1.00 17.25 82 PHE B C 1
ATOM 1325 O O . PHE B 2 82 ? 16.041 -105.805 -21.913 1.00 16.45 82 PHE B O 1
ATOM 1333 N N . ASN B 2 83 ? 17.764 -107.282 -21.898 1.00 17.09 83 ASN B N 1
ATOM 1334 C CA . ASN B 2 83 ? 18.653 -106.589 -20.974 1.00 18.65 83 ASN B CA 1
ATOM 1335 C C . ASN B 2 83 ? 18.055 -106.302 -19.594 1.00 18.51 83 ASN B C 1
ATOM 1336 O O . ASN B 2 83 ? 18.322 -105.264 -18.976 1.00 17.45 83 ASN B O 1
ATOM 1341 N N . LEU B 2 84 ? 17.255 -107.248 -19.111 1.00 18.82 84 LEU B N 1
ATOM 1342 C CA . LEU B 2 84 ? 16.581 -107.066 -17.804 1.00 18.88 84 LEU B CA 1
ATOM 1343 C C . LEU B 2 84 ? 17.365 -107.721 -16.659 1.00 19.69 84 LEU B C 1
ATOM 1344 O O . LEU B 2 84 ? 16.982 -107.632 -15.495 1.00 19.38 84 LEU B O 1
ATOM 1349 N N . VAL B 2 85 ? 18.459 -108.396 -16.993 1.00 20.51 85 VAL B N 1
ATOM 1350 C CA . VAL B 2 85 ? 19.340 -108.989 -15.980 1.00 20.74 85 VAL B CA 1
ATOM 1351 C C . VAL B 2 85 ? 20.628 -108.138 -15.931 1.00 21.24 85 VAL B C 1
ATOM 1352 O O . VAL B 2 85 ? 21.427 -108.158 -16.891 1.00 20.90 85 VAL B O 1
ATOM 1356 N N . PRO B 2 86 ? 20.836 -107.370 -14.831 1.00 21.33 86 PRO B N 1
ATOM 1357 C CA . PRO B 2 86 ? 22.015 -106.493 -14.797 1.00 21.45 86 PRO B CA 1
ATOM 1358 C C . PRO B 2 86 ? 23.322 -107.256 -14.932 1.00 21.91 86 PRO B C 1
ATOM 1359 O O . PRO B 2 86 ? 23.401 -108.420 -14.541 1.00 21.57 86 PRO B O 1
ATOM 1363 N N . ASP B 2 87 ? 24.346 -106.601 -15.473 1.00 22.88 87 ASP B N 1
ATOM 1364 C CA . ASP B 2 87 ? 25.665 -107.236 -15.611 1.00 24.27 87 ASP B CA 1
ATOM 1365 C C . ASP B 2 87 ? 26.201 -107.685 -14.259 1.00 23.65 87 ASP B C 1
ATOM 1366 O O . ASP B 2 87 ? 25.987 -107.015 -13.239 1.00 24.22 87 ASP B O 1
ATOM 1371 N N . GLY B 2 88 ? 26.886 -108.823 -14.249 1.00 22.76 88 GLY B N 1
ATOM 1372 C CA . GLY B 2 88 ? 27.401 -109.383 -13.007 1.00 21.40 88 GLY B CA 1
ATOM 1373 C C . GLY B 2 88 ? 26.410 -110.220 -12.196 1.00 20.63 88 GLY B C 1
ATOM 1374 O O . GLY B 2 88 ? 26.758 -110.715 -11.112 1.00 20.42 88 GLY B O 1
ATOM 1375 N N . TRP B 2 89 ? 25.186 -110.387 -12.695 1.00 19.24 89 TRP B N 1
ATOM 1376 C CA . TRP B 2 89 ? 24.178 -111.168 -11.948 1.00 19.01 89 TRP B CA 1
ATOM 1377 C C . TRP B 2 89 ? 24.737 -112.546 -11.586 1.00 18.65 89 TRP B C 1
ATOM 1378 O O . TRP B 2 89 ? 24.622 -112.979 -10.438 1.00 18.35 89 TRP B O 1
ATOM 1389 N N . GLY B 2 90 ? 25.372 -113.197 -12.567 1.00 18.93 90 GLY B N 1
ATOM 1390 C CA . GLY B 2 90 ? 25.919 -114.547 -12.414 1.00 19.20 90 GLY B CA 1
ATOM 1391 C C . GLY B 2 90 ? 25.872 -115.408 -13.677 1.00 19.43 90 GLY B C 1
ATOM 1392 O O . GLY B 2 90 ? 25.801 -114.884 -14.798 1.00 19.66 90 GLY B O 1
ATOM 1393 N N . GLY B 2 91 ? 25.922 -116.728 -13.491 1.00 18.85 91 GLY B N 1
ATOM 1394 C CA . GLY B 2 91 ? 25.983 -117.668 -14.606 1.00 19.04 91 GLY B CA 1
ATOM 1395 C C . GLY B 2 91 ? 27.415 -118.039 -14.995 1.00 19.29 91 GLY B C 1
ATOM 1396 O O . GLY B 2 91 ? 27.667 -118.436 -16.135 1.00 18.92 91 GLY B O 1
ATOM 1397 N N . TYR B 2 92 ? 28.345 -117.923 -14.050 1.00 19.04 92 TYR B N 1
ATOM 1398 C CA . TYR B 2 92 ? 29.767 -118.332 -14.234 1.00 19.68 92 TYR B CA 1
ATOM 1399 C C . TYR B 2 92 ? 29.976 -119.825 -14.489 1.00 19.61 92 TYR B C 1
ATOM 1400 O O . TYR B 2 92 ? 29.597 -120.668 -13.670 1.00 19.50 92 TYR B O 1
ATOM 1409 N N . VAL B 2 93 ? 30.581 -120.165 -15.631 1.00 18.54 93 VAL B N 1
ATOM 1410 C CA . VAL B 2 93 ? 30.812 -121.564 -15.937 1.00 18.72 93 VAL B CA 1
ATOM 1411 C C . VAL B 2 93 ? 32.113 -122.122 -15.326 1.00 18.94 93 VAL B C 1
ATOM 1412 O O . VAL B 2 93 ? 32.268 -123.321 -15.195 1.00 18.47 93 VAL B O 1
ATOM 1416 N N . TYR B 2 94 ? 33.031 -121.250 -14.957 1.00 18.99 94 TYR B N 1
ATOM 1417 C CA . TYR B 2 94 ? 34.335 -121.706 -14.488 1.00 20.49 94 TYR B CA 1
ATOM 1418 C C . TYR B 2 94 ? 34.257 -122.766 -13.376 1.00 19.66 94 TYR B C 1
ATOM 1419 O O . TYR B 2 94 ? 34.936 -123.790 -13.459 1.00 20.53 94 TYR B O 1
ATOM 1428 N N . PRO B 2 95 ? 33.417 -122.548 -12.345 1.00 19.41 95 PRO B N 1
ATOM 1429 C CA . PRO B 2 95 ? 33.297 -123.598 -11.321 1.00 18.63 95 PRO B CA 1
ATOM 1430 C C . PRO B 2 95 ? 32.978 -124.987 -11.896 1.00 18.82 95 PRO B C 1
ATOM 1431 O O . PRO B 2 95 ? 33.450 -126.017 -11.365 1.00 18.75 95 PRO B O 1
ATOM 1435 N N . TRP B 2 96 ? 32.219 -125.012 -12.992 1.00 17.16 96 TRP B N 1
ATOM 1436 C CA . TRP B 2 96 ? 31.823 -126.266 -13.658 1.00 17.67 96 TRP B CA 1
ATOM 1437 C C . TRP B 2 96 ? 33.030 -126.830 -14.408 1.00 17.84 96 TRP B C 1
ATOM 1438 O O . TRP B 2 96 ? 33.306 -128.027 -14.313 1.00 18.33 96 TRP B O 1
ATOM 1449 N N . ILE B 2 97 ? 33.754 -125.968 -15.121 1.00 17.73 97 ILE B N 1
ATOM 1450 C CA . ILE B 2 97 ? 34.941 -126.408 -15.888 1.00 18.20 97 ILE B CA 1
ATOM 1451 C C . ILE B 2 97 ? 35.986 -126.934 -14.907 1.00 19.24 97 ILE B C 1
ATOM 1452 O O . ILE B 2 97 ? 36.546 -128.016 -15.097 1.00 19.93 97 ILE B O 1
ATOM 1457 N N . GLU B 2 98 ? 36.220 -126.177 -13.842 1.00 19.32 98 GLU B N 1
ATOM 1458 C CA . GLU B 2 98 ? 37.168 -126.622 -12.807 1.00 20.92 98 GLU B CA 1
ATOM 1459 C C . GLU B 2 98 ? 36.829 -127.991 -12.205 1.00 20.44 98 GLU B C 1
ATOM 1460 O O . GLU B 2 98 ? 37.703 -128.857 -12.095 1.00 20.54 98 GLU B O 1
ATOM 1466 N N . ALA B 2 99 ? 35.572 -128.203 -11.832 1.00 20.25 99 ALA B N 1
ATOM 1467 C CA . ALA B 2 99 ? 35.167 -129.485 -11.246 1.00 20.36 99 ALA B CA 1
ATOM 1468 C C . ALA B 2 99 ? 35.297 -130.634 -12.245 1.00 20.47 99 ALA B C 1
ATOM 1469 O O . ALA B 2 99 ? 35.791 -131.719 -11.904 1.00 20.29 99 ALA B O 1
ATOM 1471 N N . MET B 2 100 ? 34.878 -130.393 -13.483 1.00 19.68 100 MET B N 1
ATOM 1472 C CA . MET B 2 100 ? 34.939 -131.426 -14.512 1.00 20.03 100 MET B CA 1
ATOM 1473 C C . MET B 2 100 ? 36.375 -131.718 -14.934 1.00 19.85 100 MET B C 1
ATOM 1474 O O . MET B 2 100 ? 36.663 -132.819 -15.370 1.00 19.84 100 MET B O 1
ATOM 1479 N N . SER B 2 101 ? 37.251 -130.723 -14.818 1.00 20.62 101 SER B N 1
ATOM 1480 C CA . SER B 2 101 ? 38.613 -130.827 -15.335 1.00 22.50 101 SER B CA 1
ATOM 1481 C C . SER B 2 101 ? 39.371 -131.982 -14.690 1.00 23.89 101 SER B C 1
ATOM 1482 O O . SER B 2 101 ? 40.275 -132.543 -15.321 1.00 24.66 101 SER B O 1
ATOM 1485 N N . SER B 2 102 ? 39.001 -132.312 -13.444 1.00 24.22 102 SER B N 1
ATOM 1486 C CA . SER B 2 102 ? 39.648 -133.377 -12.654 1.00 25.25 102 SER B CA 1
ATOM 1487 C C . SER B 2 102 ? 39.032 -134.729 -12.893 1.00 24.81 102 SER B C 1
ATOM 1488 O O . SER B 2 102 ? 39.719 -135.735 -12.770 1.00 26.33 102 SER B O 1
ATOM 1491 N N . SER B 2 103 ? 37.733 -134.753 -13.188 1.00 23.56 103 SER B N 1
ATOM 1492 C CA . SER B 2 103 ? 36.930 -135.968 -13.129 1.00 22.70 103 SER B CA 1
ATOM 1493 C C . SER B 2 103 ? 36.466 -136.495 -14.474 1.00 22.36 103 SER B C 1
ATOM 1494 O O . SER B 2 103 ? 36.391 -137.710 -14.680 1.00 21.98 103 SER B O 1
ATOM 1497 N N . TYR B 2 104 ? 36.101 -135.585 -15.376 1.00 21.04 104 TYR B N 1
ATOM 1498 C CA . TYR B 2 104 ? 35.570 -135.989 -16.672 1.00 20.30 104 TYR B CA 1
ATOM 1499 C C . TYR B 2 104 ? 36.690 -135.900 -17.685 1.00 20.51 104 TYR B C 1
ATOM 1500 O O . TYR B 2 104 ? 36.682 -135.062 -18.594 1.00 19.23 104 TYR B O 1
ATOM 1509 N N . THR B 2 105 ? 37.671 -136.784 -17.523 1.00 20.97 105 THR B N 1
ATOM 1510 C CA . THR B 2 105 ? 38.832 -136.766 -18.389 1.00 21.79 105 THR B CA 1
ATOM 1511 C C . THR B 2 105 ? 38.470 -136.956 -19.871 1.00 21.68 105 THR B C 1
ATOM 1512 O O . THR B 2 105 ? 39.103 -136.369 -20.748 1.00 21.66 105 THR B O 1
ATOM 1516 N N . TRP B 2 106 ? 37.446 -137.762 -20.126 1.00 21.96 106 TRP B N 1
ATOM 1517 C CA . TRP B 2 106 ? 37.055 -138.136 -21.466 1.00 23.17 106 TRP B CA 1
ATOM 1518 C C . TRP B 2 106 ? 35.959 -137.208 -22.052 1.00 21.57 106 TRP B C 1
ATOM 1519 O O . TRP B 2 106 ? 35.277 -137.591 -23.007 1.00 20.85 106 TRP B O 1
ATOM 1530 N N . LEU B 2 107 ? 35.786 -136.024 -21.472 1.00 19.69 107 LEU B N 1
ATOM 1531 C CA . LEU B 2 107 ? 34.668 -135.131 -21.875 1.00 18.66 107 LEU B CA 1
ATOM 1532 C C . LEU B 2 107 ? 34.852 -134.688 -23.331 1.00 18.36 107 LEU B C 1
ATOM 1533 O O . LEU B 2 107 ? 35.955 -134.334 -23.728 1.00 17.99 107 LEU B O 1
ATOM 1538 N N . GLU B 2 108 ? 33.762 -134.681 -24.102 1.00 17.64 108 GLU B N 1
ATOM 1539 C CA . GLU B 2 108 ? 33.826 -134.376 -25.548 1.00 16.35 108 GLU B CA 1
ATOM 1540 C C . GLU B 2 108 ? 33.040 -133.131 -25.964 1.00 16.27 108 GLU B C 1
ATOM 1541 O O . GLU B 2 108 ? 33.388 -132.476 -26.962 1.00 14.46 108 GLU B O 1
ATOM 1547 N N . GLU B 2 109 ? 31.975 -132.834 -25.233 1.00 15.46 109 GLU B N 1
ATOM 1548 C CA . GLU B 2 109 ? 31.054 -131.778 -25.696 1.00 16.75 109 GLU B CA 1
ATOM 1549 C C . GLU B 2 109 ? 30.676 -130.890 -24.522 1.00 15.88 109 GLU B C 1
ATOM 1550 O O . GLU B 2 109 ? 30.271 -131.392 -23.474 1.00 15.73 109 GLU B O 1
ATOM 1556 N N . ILE B 2 110 ? 30.772 -129.576 -24.707 1.00 15.27 110 ILE B N 1
ATOM 1557 C CA . ILE B 2 110 ? 30.262 -128.611 -23.755 1.00 15.32 110 ILE B CA 1
ATOM 1558 C C . ILE B 2 110 ? 29.369 -127.643 -24.531 1.00 14.99 110 ILE B C 1
ATOM 1559 O O . ILE B 2 110 ? 29.821 -127.017 -25.503 1.00 14.63 110 ILE B O 1
ATOM 1564 N N . ARG B 2 111 ? 28.098 -127.580 -24.144 1.00 15.36 111 ARG B N 1
ATOM 1565 C CA . ARG B 2 111 ? 27.148 -126.664 -24.788 1.00 15.77 111 ARG B CA 1
ATOM 1566 C C . ARG B 2 111 ? 26.630 -125.716 -23.718 1.00 15.31 111 ARG B C 1
ATOM 1567 O O . ARG B 2 111 ? 26.071 -126.178 -22.721 1.00 15.53 111 ARG B O 1
ATOM 1575 N N . LEU B 2 112 ? 26.832 -124.408 -23.898 1.00 14.95 112 LEU B N 1
ATOM 1576 C CA . LEU B 2 112 ? 26.463 -123.433 -22.876 1.00 14.67 112 LEU B CA 1
ATOM 1577 C C . LEU B 2 112 ? 25.518 -122.407 -23.470 1.00 15.25 112 LEU B C 1
ATOM 1578 O O . LEU B 2 112 ? 25.651 -122.063 -24.643 1.00 16.37 112 LEU B O 1
ATOM 1583 N N . LYS B 2 113 ? 24.580 -121.920 -22.670 1.00 14.86 113 LYS B N 1
ATOM 1584 C CA . LYS B 2 113 ? 23.683 -120.854 -23.139 1.00 14.39 113 LYS B CA 1
ATOM 1585 C C . LYS B 2 113 ? 23.494 -119.829 -22.041 1.00 14.27 113 LYS B C 1
ATOM 1586 O O . LYS B 2 113 ? 23.140 -120.196 -20.912 1.00 13.64 113 LYS B O 1
ATOM 1592 N N . ARG B 2 114 ? 23.704 -118.548 -22.380 1.00 14.60 114 ARG B N 1
ATOM 1593 C CA . ARG B 2 114 ? 23.592 -117.438 -21.420 1.00 14.39 114 ARG B CA 1
ATOM 1594 C C . ARG B 2 114 ? 24.429 -117.637 -20.147 1.00 15.46 114 ARG B C 1
ATOM 1595 O O . ARG B 2 114 ? 23.949 -117.391 -19.016 1.00 14.25 114 ARG B O 1
ATOM 1603 N N . MET B 2 115 ? 25.676 -118.083 -20.345 1.00 16.01 115 MET B N 1
ATOM 1604 C CA . MET B 2 115 ? 26.634 -118.271 -19.258 1.00 16.97 115 MET B CA 1
ATOM 1605 C C . MET B 2 115 ? 27.720 -117.231 -19.471 1.00 16.58 115 MET B C 1
ATOM 1606 O O . MET B 2 115 ? 27.923 -116.752 -20.590 1.00 17.27 115 MET B O 1
ATOM 1611 N N . VAL B 2 116 ? 28.422 -116.899 -18.405 1.00 16.55 116 VAL B N 1
ATOM 1612 C CA . VAL B 2 116 ? 29.596 -116.052 -18.486 1.00 17.27 116 VAL B CA 1
ATOM 1613 C C . VAL B 2 116 ? 30.767 -117.019 -18.626 1.00 17.76 116 VAL B C 1
ATOM 1614 O O . VAL B 2 116 ? 31.022 -117.844 -17.739 1.00 18.59 116 VAL B O 1
ATOM 1618 N N . VAL B 2 117 ? 31.458 -116.918 -19.753 1.00 18.25 117 VAL B N 1
ATOM 1619 C CA . VAL B 2 117 ? 32.573 -117.800 -20.109 1.00 18.97 117 VAL B CA 1
ATOM 1620 C C . VAL B 2 117 ? 33.773 -116.891 -20.316 1.00 19.25 117 VAL B C 1
ATOM 1621 O O . VAL B 2 117 ? 33.677 -115.904 -21.047 1.00 19.55 117 VAL B O 1
ATOM 1625 N N . THR B 2 118 ? 34.895 -117.207 -19.672 1.00 19.67 118 THR B N 1
ATOM 1626 C CA . THR B 2 118 ? 36.075 -116.339 -19.709 1.00 20.04 118 THR B CA 1
ATOM 1627 C C . THR B 2 118 ? 37.204 -117.026 -20.460 1.00 19.92 118 THR B C 1
ATOM 1628 O O . THR B 2 118 ? 37.130 -118.209 -20.718 1.00 20.13 118 THR B O 1
ATOM 1632 N N . ASP B 2 119 ? 38.239 -116.281 -20.816 1.00 20.13 119 ASP B N 1
ATOM 1633 C CA . ASP B 2 119 ? 39.402 -116.888 -21.450 1.00 20.78 119 ASP B CA 1
ATOM 1634 C C . ASP B 2 119 ? 40.066 -117.951 -20.566 1.00 21.03 119 ASP B C 1
ATOM 1635 O O . ASP B 2 119 ? 40.577 -118.957 -21.068 1.00 21.01 119 ASP B O 1
ATOM 1640 N N . ASP B 2 120 ? 40.025 -117.761 -19.245 1.00 21.36 120 ASP B N 1
ATOM 1641 C CA . ASP B 2 120 ? 40.487 -118.798 -18.314 1.00 21.45 120 ASP B CA 1
ATOM 1642 C C . ASP B 2 120 ? 39.692 -120.091 -18.450 1.00 20.67 120 ASP B C 1
ATOM 1643 O O . ASP B 2 120 ? 40.261 -121.180 -18.361 1.00 20.18 120 ASP B O 1
ATOM 1648 N N . CYS B 2 121 ? 38.374 -119.981 -18.655 1.00 19.91 121 CYS B N 1
ATOM 1649 C CA . CYS B 2 121 ? 37.545 -121.165 -18.896 1.00 19.82 121 CYS B CA 1
ATOM 1650 C C . CYS B 2 121 ? 38.011 -121.900 -20.144 1.00 19.16 121 CYS B C 1
ATOM 1651 O O . CYS B 2 121 ? 38.089 -123.128 -20.181 1.00 18.36 121 CYS B O 1
ATOM 1654 N N . LEU B 2 122 ? 38.264 -121.131 -21.194 1.00 19.22 122 LEU B N 1
ATOM 1655 C CA . LEU B 2 122 ? 38.557 -121.719 -22.495 1.00 19.25 122 LEU B CA 1
ATOM 1656 C C . LEU B 2 122 ? 39.934 -122.358 -22.460 1.00 19.90 122 LEU B C 1
ATOM 1657 O O . LEU B 2 122 ? 40.145 -123.467 -22.972 1.00 19.37 122 LEU B O 1
ATOM 1662 N N . GLU B 2 123 ? 40.862 -121.671 -21.807 1.00 20.55 123 GLU B N 1
ATOM 1663 C CA . GLU B 2 123 ? 42.197 -122.224 -21.628 1.00 22.47 123 GLU B CA 1
ATOM 1664 C C . GLU B 2 123 ? 42.164 -123.541 -20.849 1.00 22.02 123 GLU B C 1
ATOM 1665 O O . GLU B 2 123 ? 42.831 -124.504 -21.223 1.00 22.43 123 GLU B O 1
ATOM 1671 N N . LEU B 2 124 ? 41.337 -123.609 -19.810 1.00 22.03 124 LEU B N 1
ATOM 1672 C CA . LEU B 2 124 ? 41.251 -124.816 -18.977 1.00 21.59 124 LEU B CA 1
ATOM 1673 C C . LEU B 2 124 ? 40.567 -125.973 -19.725 1.00 21.04 124 LEU B C 1
ATOM 1674 O O . LEU B 2 124 ? 40.931 -127.136 -19.571 1.00 20.69 124 LEU B O 1
ATOM 1679 N N . ILE B 2 125 ? 39.567 -125.651 -20.541 1.00 20.15 125 ILE B N 1
ATOM 1680 C CA . ILE B 2 125 ? 38.950 -126.641 -21.424 1.00 19.68 125 ILE B CA 1
ATOM 1681 C C . ILE B 2 125 ? 40.015 -127.244 -22.348 1.00 19.04 125 ILE B C 1
ATOM 1682 O O . ILE B 2 125 ? 40.154 -128.474 -22.440 1.00 17.99 125 ILE B O 1
ATOM 1687 N N . ALA B 2 126 ? 40.751 -126.362 -23.021 1.00 19.13 126 ALA B N 1
ATOM 1688 C CA . ALA B 2 126 ? 41.755 -126.759 -24.018 1.00 19.83 126 ALA B CA 1
ATOM 1689 C C . ALA B 2 126 ? 42.783 -127.674 -23.352 1.00 20.84 126 ALA B C 1
ATOM 1690 O O . ALA B 2 126 ? 43.175 -128.705 -23.901 1.00 20.78 126 ALA B O 1
ATOM 1692 N N . LYS B 2 127 ? 43.180 -127.313 -22.142 1.00 21.71 127 LYS B N 1
ATOM 1693 C CA . LYS B 2 127 ? 44.220 -128.065 -21.461 1.00 22.99 127 LYS B CA 1
ATOM 1694 C C . LYS B 2 127 ? 43.771 -129.377 -20.799 1.00 22.54 127 LYS B C 1
ATOM 1695 O O . LYS B 2 127 ? 44.543 -130.339 -20.764 1.00 23.18 127 LYS B O 1
ATOM 1701 N N . SER B 2 128 ? 42.534 -129.442 -20.305 1.00 21.52 128 SER B N 1
ATOM 1702 C CA . SER B 2 128 ? 42.068 -130.611 -19.529 1.00 20.94 128 SER B CA 1
ATOM 1703 C C . SER B 2 128 ? 41.446 -131.732 -20.351 1.00 20.44 128 SER B C 1
ATOM 1704 O O . SER B 2 128 ? 41.517 -132.904 -19.955 1.00 20.32 128 SER B O 1
ATOM 1707 N N . PHE B 2 129 ? 40.815 -131.389 -21.484 1.00 20.06 129 PHE B N 1
ATOM 1708 C CA . PHE B 2 129 ? 40.009 -132.368 -22.216 1.00 19.35 129 PHE B CA 1
ATOM 1709 C C . PHE B 2 129 ? 40.626 -132.718 -23.555 1.00 19.61 129 PHE B C 1
ATOM 1710 O O . PHE B 2 129 ? 40.344 -132.092 -24.569 1.00 19.15 129 PHE B O 1
ATOM 1718 N N . LYS B 2 130 ? 41.485 -133.728 -23.557 1.00 19.64 130 LYS B N 1
ATOM 1719 C CA . LYS B 2 130 ? 42.138 -134.136 -24.817 1.00 19.95 130 LYS B CA 1
ATOM 1720 C C . LYS B 2 130 ? 41.203 -134.551 -25.960 1.00 18.82 130 LYS B C 1
ATOM 1721 O O . LYS B 2 130 ? 41.521 -134.305 -27.134 1.00 19.78 130 LYS B O 1
ATOM 1727 N N . ASN B 2 131 ? 40.078 -135.184 -25.632 1.00 16.95 131 ASN B N 1
ATOM 1728 C CA . ASN B 2 131 ? 39.145 -135.670 -26.646 1.00 15.94 131 ASN B CA 1
ATOM 1729 C C . ASN B 2 131 ? 38.070 -134.654 -26.985 1.00 15.40 131 ASN B C 1
ATOM 1730 O O . ASN B 2 131 ? 37.021 -135.035 -27.487 1.00 15.43 131 ASN B O 1
ATOM 1735 N N . PHE B 2 132 ? 38.343 -133.391 -26.696 1.00 14.93 132 PHE B N 1
ATOM 1736 C CA . PHE B 2 132 ? 37.313 -132.347 -26.790 1.00 14.57 132 PHE B CA 1
ATOM 1737 C C . PHE B 2 132 ? 36.930 -132.117 -28.245 1.00 14.76 132 PHE B C 1
ATOM 1738 O O . PHE B 2 132 ? 37.805 -131.880 -29.091 1.00 15.39 132 PHE B O 1
ATOM 1746 N N . LYS B 2 133 ? 35.620 -132.159 -28.524 1.00 14.77 133 LYS B N 1
ATOM 1747 C CA . LYS B 2 133 ? 35.117 -132.126 -29.898 1.00 13.69 133 LYS B CA 1
ATOM 1748 C C . LYS B 2 133 ? 34.096 -131.017 -30.204 1.00 13.84 133 LYS B C 1
ATOM 1749 O O . LYS B 2 133 ? 34.095 -130.504 -31.305 1.00 14.51 133 LYS B O 1
ATOM 1755 N N . VAL B 2 134 ? 33.238 -130.680 -29.245 1.00 13.96 134 VAL B N 1
ATOM 1756 C CA . VAL B 2 134 ? 32.096 -129.747 -29.501 1.00 13.04 134 VAL B CA 1
ATOM 1757 C C . VAL B 2 134 ? 32.077 -128.627 -28.464 1.00 13.98 134 VAL B C 1
ATOM 1758 O O . VAL B 2 134 ? 31.905 -128.891 -27.253 1.00 14.11 134 VAL B O 1
ATOM 1762 N N . LEU B 2 135 ? 32.193 -127.380 -28.931 1.00 14.88 135 LEU B N 1
ATOM 1763 C CA . LEU B 2 135 ? 31.972 -126.211 -28.078 1.00 14.85 135 LEU B CA 1
ATOM 1764 C C . LEU B 2 135 ? 30.877 -125.334 -28.695 1.00 14.75 135 LEU B C 1
ATOM 1765 O O . LEU B 2 135 ? 31.050 -124.836 -29.784 1.00 14.44 135 LEU B O 1
ATOM 1770 N N . VAL B 2 136 ? 29.753 -125.207 -28.012 1.00 14.25 136 VAL B N 1
ATOM 1771 C CA . VAL B 2 136 ? 28.662 -124.328 -28.490 1.00 14.60 136 VAL B CA 1
ATOM 1772 C C . VAL B 2 136 ? 28.517 -123.272 -27.413 1.00 15.21 136 VAL B C 1
ATOM 1773 O O . VAL B 2 136 ? 28.257 -123.608 -26.243 1.00 15.50 136 VAL B O 1
ATOM 1777 N N . LEU B 2 137 ? 28.744 -122.011 -27.781 1.00 16.42 137 LEU B N 1
ATOM 1778 C CA . LEU B 2 137 ? 28.567 -120.885 -26.843 1.00 15.77 137 LEU B CA 1
ATOM 1779 C C . LEU B 2 137 ? 27.409 -120.042 -27.392 1.00 16.40 137 LEU B C 1
ATOM 1780 O O . LEU B 2 137 ? 27.598 -119.245 -28.317 1.00 16.15 137 LEU B O 1
ATOM 1785 N N . SER B 2 138 ? 26.203 -120.293 -26.880 1.00 16.17 138 SER B N 1
ATOM 1786 C CA . SER B 2 138 ? 24.976 -119.652 -27.393 1.00 16.98 138 SER B CA 1
ATOM 1787 C C . SER B 2 138 ? 24.627 -118.462 -26.469 1.00 17.37 138 SER B C 1
ATOM 1788 O O . SER B 2 138 ? 24.366 -118.666 -25.277 1.00 15.93 138 SER B O 1
ATOM 1791 N N . SER B 2 139 ? 24.662 -117.238 -27.007 1.00 16.67 139 SER B N 1
ATOM 1792 C CA . SER B 2 139 ? 24.383 -116.019 -26.225 1.00 17.54 139 SER B CA 1
ATOM 1793 C C . SER B 2 139 ? 25.179 -115.981 -24.929 1.00 17.41 139 SER B C 1
ATOM 1794 O O . SER B 2 139 ? 24.611 -115.652 -23.871 1.00 17.32 139 SER B O 1
ATOM 1797 N N . CYS B 2 140 ? 26.461 -116.360 -25.002 1.00 17.17 140 CYS B N 1
ATOM 1798 C CA . CYS B 2 140 ? 27.379 -116.237 -23.875 1.00 17.66 140 CYS B CA 1
ATOM 1799 C C . CYS B 2 140 ? 28.188 -114.927 -23.967 1.00 18.12 140 CYS B C 1
ATOM 1800 O O . CYS B 2 140 ? 28.188 -114.234 -24.993 1.00 18.06 140 CYS B O 1
ATOM 1803 N N . GLU B 2 141 ? 28.866 -114.580 -22.879 1.00 18.56 141 GLU B N 1
ATOM 1804 C CA . GLU B 2 141 ? 29.700 -113.401 -22.843 1.00 19.40 141 GLU B CA 1
ATOM 1805 C C . GLU B 2 141 ? 30.868 -113.647 -21.894 1.00 19.46 141 GLU B C 1
ATOM 1806 O O . GLU B 2 141 ? 30.840 -114.566 -21.088 1.00 18.88 141 GLU B O 1
ATOM 1812 N N . GLY B 2 142 ? 31.894 -112.822 -22.005 1.00 19.36 142 GLY B N 1
ATOM 1813 C CA . GLY B 2 142 ? 32.929 -112.774 -21.000 1.00 19.32 142 GLY B CA 1
ATOM 1814 C C . GLY B 2 142 ? 34.300 -113.181 -21.474 1.00 20.00 142 GLY B C 1
ATOM 1815 O O . GLY B 2 142 ? 35.252 -113.143 -20.687 1.00 20.41 142 GLY B O 1
ATOM 1816 N N . PHE B 2 143 ? 34.408 -113.561 -22.755 1.00 19.30 143 PHE B N 1
ATOM 1817 C CA . PHE B 2 143 ? 35.665 -114.059 -23.314 1.00 19.24 143 PHE B CA 1
ATOM 1818 C C . PHE B 2 143 ? 36.061 -113.257 -24.539 1.00 19.28 143 PHE B C 1
ATOM 1819 O O . PHE B 2 143 ? 35.322 -112.380 -24.991 1.00 19.34 143 PHE B O 1
ATOM 1827 N N . SER B 2 144 ? 37.245 -113.542 -25.067 1.00 20.03 144 SER B N 1
ATOM 1828 C CA . SER B 2 144 ? 37.797 -112.765 -26.157 1.00 19.98 144 SER B CA 1
ATOM 1829 C C . SER B 2 144 ? 38.370 -113.703 -27.212 1.00 19.89 144 SER B C 1
ATOM 1830 O O . SER B 2 144 ? 38.394 -114.917 -27.043 1.00 20.06 144 SER B O 1
ATOM 1833 N N . THR B 2 145 ? 38.837 -113.129 -28.312 1.00 20.29 145 THR B N 1
ATOM 1834 C CA . THR B 2 145 ? 39.471 -113.925 -29.343 1.00 20.54 145 THR B CA 1
ATOM 1835 C C . THR B 2 145 ? 40.767 -114.582 -28.853 1.00 21.25 145 THR B C 1
ATOM 1836 O O . THR B 2 145 ? 41.266 -115.505 -29.494 1.00 21.36 145 THR B O 1
ATOM 1840 N N . ASP B 2 146 ? 41.327 -114.111 -27.730 1.00 21.83 146 ASP B N 1
ATOM 1841 C CA . ASP B 2 146 ? 42.477 -114.815 -27.121 1.00 22.54 146 ASP B CA 1
ATOM 1842 C C . ASP B 2 146 ? 42.117 -116.200 -26.592 1.00 21.82 146 ASP B C 1
ATOM 1843 O O . ASP B 2 146 ? 42.906 -117.139 -26.709 1.00 21.77 146 ASP B O 1
ATOM 1848 N N . GLY B 2 147 ? 40.950 -116.316 -25.967 1.00 21.03 147 GLY B N 1
ATOM 1849 C CA . GLY B 2 147 ? 40.461 -117.616 -25.490 1.00 20.09 147 GLY B CA 1
ATOM 1850 C C . GLY B 2 147 ? 40.187 -118.507 -26.691 1.00 19.63 147 GLY B C 1
ATOM 1851 O O . GLY B 2 147 ? 40.515 -119.696 -26.693 1.00 19.18 147 GLY B O 1
ATOM 1852 N N . LEU B 2 148 ? 39.621 -117.917 -27.738 1.00 18.49 148 LEU B N 1
ATOM 1853 C CA . LEU B 2 148 ? 39.363 -118.645 -28.987 1.00 18.05 148 LEU B CA 1
ATOM 1854 C C . LEU B 2 148 ? 40.667 -119.173 -29.585 1.00 17.98 148 LEU B C 1
ATOM 1855 O O . LEU B 2 148 ? 40.716 -120.305 -30.057 1.00 17.25 148 LEU B O 1
ATOM 1860 N N . ALA B 2 149 ? 41.726 -118.367 -29.506 1.00 18.00 149 ALA B N 1
ATOM 1861 C CA . ALA B 2 149 ? 43.042 -118.781 -29.996 1.00 19.02 149 ALA B CA 1
ATOM 1862 C C . ALA B 2 149 ? 43.599 -119.986 -29.235 1.00 19.37 149 ALA B C 1
ATOM 1863 O O . ALA B 2 149 ? 44.248 -120.844 -29.824 1.00 19.74 149 ALA B O 1
ATOM 1865 N N . ALA B 2 150 ? 43.313 -120.068 -27.934 1.00 20.17 150 ALA B N 1
ATOM 1866 C CA . ALA B 2 150 ? 43.746 -121.204 -27.125 1.00 20.07 150 ALA B CA 1
ATOM 1867 C C . ALA B 2 150 ? 43.059 -122.493 -27.560 1.00 20.20 150 ALA B C 1
ATOM 1868 O O . ALA B 2 150 ? 43.695 -123.550 -27.605 1.00 19.93 150 ALA B O 1
ATOM 1870 N N . ILE B 2 151 ? 41.756 -122.401 -27.868 1.00 18.72 151 ILE B N 1
ATOM 1871 C CA . ILE B 2 151 ? 40.982 -123.544 -28.358 1.00 18.62 151 ILE B CA 1
ATOM 1872 C C . ILE B 2 151 ? 41.530 -123.971 -29.723 1.00 18.12 151 ILE B C 1
ATOM 1873 O O . ILE B 2 151 ? 41.749 -125.149 -29.961 1.00 18.56 151 ILE B O 1
ATOM 1878 N N . ALA B 2 152 ? 41.722 -123.006 -30.620 1.00 17.89 152 ALA B N 1
ATOM 1879 C CA . ALA B 2 152 ? 42.202 -123.312 -31.977 1.00 17.99 152 ALA B CA 1
ATOM 1880 C C . ALA B 2 152 ? 43.595 -123.966 -31.946 1.00 19.15 152 ALA B C 1
ATOM 1881 O O . ALA B 2 152 ? 43.864 -124.913 -32.689 1.00 19.10 152 ALA B O 1
ATOM 1883 N N . ALA B 2 153 ? 44.447 -123.485 -31.052 1.00 19.47 153 ALA B N 1
ATOM 1884 C CA . ALA B 2 153 ? 45.849 -123.932 -31.016 1.00 20.48 153 ALA B CA 1
ATOM 1885 C C . ALA B 2 153 ? 45.972 -125.356 -30.458 1.00 20.88 153 ALA B C 1
ATOM 1886 O O . ALA B 2 153 ? 46.815 -126.136 -30.899 1.00 21.95 153 ALA B O 1
ATOM 1888 N N . THR B 2 154 ? 45.078 -125.703 -29.536 1.00 21.15 154 THR B N 1
ATOM 1889 C CA . THR B 2 154 ? 45.246 -126.853 -28.668 1.00 21.11 154 THR B CA 1
ATOM 1890 C C . THR B 2 154 ? 44.273 -127.992 -28.888 1.00 20.24 154 THR B C 1
ATOM 1891 O O . THR B 2 154 ? 44.654 -129.139 -28.704 1.00 20.84 154 THR B O 1
ATOM 1895 N N . CYS B 2 155 ? 43.017 -127.702 -29.246 1.00 19.66 155 CYS B N 1
ATOM 1896 C CA . CYS B 2 155 ? 42.015 -128.761 -29.382 1.00 18.61 155 CYS B CA 1
ATOM 1897 C C . CYS B 2 155 ? 42.113 -129.517 -30.707 1.00 18.38 155 CYS B C 1
ATOM 1898 O O . CYS B 2 155 ? 41.375 -129.227 -31.663 1.00 16.39 155 CYS B O 1
ATOM 1901 N N . ARG B 2 156 ? 43.010 -130.515 -30.735 1.00 17.55 156 ARG B N 1
ATOM 1902 C CA . ARG B 2 156 ? 43.411 -131.215 -31.963 1.00 17.82 156 ARG B CA 1
ATOM 1903 C C . ARG B 2 156 ? 42.290 -131.981 -32.618 1.00 16.37 156 ARG B C 1
ATOM 1904 O O . ARG B 2 156 ? 42.363 -132.302 -33.801 1.00 16.12 156 ARG B O 1
ATOM 1912 N N . ASN B 2 157 ? 41.264 -132.294 -31.836 1.00 15.36 157 ASN B N 1
ATOM 1913 C CA . ASN B 2 157 ? 40.156 -133.142 -32.273 1.00 14.27 157 ASN B CA 1
ATOM 1914 C C . ASN B 2 157 ? 38.854 -132.359 -32.436 1.00 13.84 157 ASN B C 1
ATOM 1915 O O . ASN B 2 157 ? 37.800 -132.947 -32.612 1.00 13.68 157 ASN B O 1
ATOM 1920 N N . LEU B 2 158 ? 38.945 -131.045 -32.351 1.00 14.46 158 LEU B N 1
ATOM 1921 C CA . LEU B 2 158 ? 37.727 -130.204 -32.374 1.00 14.41 158 LEU B CA 1
ATOM 1922 C C . LEU B 2 158 ? 36.925 -130.424 -33.659 1.00 14.50 158 LEU B C 1
ATOM 1923 O O . LEU B 2 158 ? 37.487 -130.445 -34.766 1.00 14.79 158 LEU B O 1
ATOM 1928 N N . LYS B 2 159 ? 35.615 -130.630 -33.491 1.00 13.66 159 LYS B N 1
ATOM 1929 C CA . LYS B 2 159 ? 34.682 -130.809 -34.596 1.00 13.18 159 LYS B CA 1
ATOM 1930 C C . LYS B 2 159 ? 33.695 -129.633 -34.753 1.00 13.62 159 LYS B C 1
ATOM 1931 O O . LYS B 2 159 ? 33.249 -129.353 -35.860 1.00 12.02 159 LYS B O 1
ATOM 1937 N N . GLU B 2 160 ? 33.315 -129.022 -33.636 1.00 14.16 160 GLU B N 1
ATOM 1938 C CA . GLU B 2 160 ? 32.345 -127.894 -33.701 1.00 14.34 160 GLU B CA 1
ATOM 1939 C C . GLU B 2 160 ? 32.802 -126.731 -32.843 1.00 14.63 160 GLU B C 1
ATOM 1940 O O . GLU B 2 160 ? 33.158 -126.893 -31.679 1.00 15.03 160 GLU B O 1
ATOM 1946 N N . LEU B 2 161 ? 32.813 -125.537 -33.436 1.00 14.71 161 LEU B N 1
ATOM 1947 C CA . LEU B 2 161 ? 33.035 -124.324 -32.685 1.00 14.89 161 LEU B CA 1
ATOM 1948 C C . LEU B 2 161 ? 31.913 -123.380 -33.118 1.00 14.58 161 LEU B C 1
ATOM 1949 O O . LEU B 2 161 ? 31.934 -122.861 -34.231 1.00 13.86 161 LEU B O 1
ATOM 1954 N N . ASP B 2 162 ? 30.914 -123.217 -32.254 1.00 13.78 162 ASP B N 1
ATOM 1955 C CA . ASP B 2 162 ? 29.678 -122.537 -32.676 1.00 13.98 162 ASP B CA 1
ATOM 1956 C C . ASP B 2 162 ? 29.424 -121.425 -31.662 1.00 13.30 162 ASP B C 1
ATOM 1957 O O . ASP B 2 162 ? 29.126 -121.705 -30.510 1.00 12.14 162 ASP B O 1
ATOM 1962 N N . LEU B 2 163 ? 29.563 -120.166 -32.103 1.00 13.71 163 LEU B N 1
ATOM 1963 C CA . LEU B 2 163 ? 29.525 -119.006 -31.205 1.00 13.85 163 LEU B CA 1
ATOM 1964 C C . LEU B 2 163 ? 28.210 -118.192 -31.244 1.00 14.09 163 LEU B C 1
ATOM 1965 O O . LEU B 2 163 ? 28.174 -117.052 -30.797 1.00 15.49 163 LEU B O 1
ATOM 1970 N N . ARG B 2 164 ? 27.142 -118.807 -31.722 1.00 13.10 164 ARG B N 1
ATOM 1971 C CA . ARG B 2 164 ? 25.886 -118.120 -32.025 1.00 12.99 164 ARG B CA 1
ATOM 1972 C C . ARG B 2 164 ? 25.446 -117.060 -31.012 1.00 12.33 164 ARG B C 1
ATOM 1973 O O . ARG B 2 164 ? 25.250 -117.351 -29.832 1.00 12.43 164 ARG B O 1
ATOM 1981 N N . GLU B 2 165 ? 25.288 -115.838 -31.502 1.00 11.42 165 GLU B N 1
ATOM 1982 C CA . GLU B 2 165 ? 24.752 -114.702 -30.737 1.00 11.43 165 GLU B CA 1
ATOM 1983 C C . GLU B 2 165 ? 25.584 -114.331 -29.489 1.00 11.15 165 GLU B C 1
ATOM 1984 O O . GLU B 2 165 ? 25.127 -113.556 -28.632 1.00 10.39 165 GLU B O 1
ATOM 1990 N N . SER B 2 166 ? 26.800 -114.858 -29.387 1.00 10.76 166 SER B N 1
ATOM 1991 C CA . SER B 2 166 ? 27.674 -114.492 -28.273 1.00 12.39 166 SER B CA 1
ATOM 1992 C C . SER B 2 166 ? 28.262 -113.104 -28.430 1.00 13.63 166 SER B C 1
ATOM 1993 O O . SER B 2 166 ? 28.363 -112.570 -29.541 1.00 13.08 166 SER B O 1
ATOM 1996 N N . ASP B 2 167 ? 28.593 -112.513 -27.287 1.00 16.00 167 ASP B N 1
ATOM 1997 C CA . ASP B 2 167 ? 29.185 -111.191 -27.196 1.00 18.24 167 ASP B CA 1
ATOM 1998 C C . ASP B 2 167 ? 30.663 -111.447 -26.890 1.00 18.50 167 ASP B C 1
ATOM 1999 O O . ASP B 2 167 ? 31.021 -111.767 -25.754 1.00 19.09 167 ASP B O 1
ATOM 2004 N N . VAL B 2 168 ? 31.509 -111.345 -27.918 1.00 18.28 168 VAL B N 1
ATOM 2005 C CA . VAL B 2 168 ? 32.930 -111.648 -27.783 1.00 18.29 168 VAL B CA 1
ATOM 2006 C C . VAL B 2 168 ? 33.774 -110.357 -27.822 1.00 18.97 168 VAL B C 1
ATOM 2007 O O . VAL B 2 168 ? 33.534 -109.491 -28.658 1.00 18.93 168 VAL B O 1
ATOM 2011 N N . ASP B 2 169 ? 34.744 -110.245 -26.919 1.00 20.00 169 ASP B N 1
ATOM 2012 C CA . ASP B 2 169 ? 35.730 -109.165 -26.965 1.00 20.94 169 ASP B CA 1
ATOM 2013 C C . ASP B 2 169 ? 36.581 -109.384 -28.219 1.00 21.74 169 ASP B C 1
ATOM 2014 O O . ASP B 2 169 ? 37.430 -110.281 -28.259 1.00 20.56 169 ASP B O 1
ATOM 2019 N N . ASP B 2 170 ? 36.309 -108.584 -29.250 1.00 22.83 170 ASP B N 1
ATOM 2020 C CA . ASP B 2 170 ? 36.921 -108.774 -30.568 1.00 24.16 170 ASP B CA 1
ATOM 2021 C C . ASP B 2 170 ? 38.291 -108.095 -30.615 1.00 24.80 170 ASP B C 1
ATOM 2022 O O . ASP B 2 170 ? 38.454 -107.017 -31.223 1.00 25.18 170 ASP B O 1
ATOM 2027 N N . VAL B 2 171 ? 39.255 -108.732 -29.954 1.00 24.81 171 VAL B N 1
ATOM 2028 C CA . VAL B 2 171 ? 40.631 -108.250 -29.871 1.00 25.33 171 VAL B CA 1
ATOM 2029 C C . VAL B 2 171 ? 41.366 -108.325 -31.221 1.00 25.45 171 VAL B C 1
ATOM 2030 O O . VAL B 2 171 ? 41.979 -107.341 -31.647 1.00 25.33 171 VAL B O 1
ATOM 2034 N N . SER B 2 172 ? 41.318 -109.476 -31.889 1.00 25.20 172 SER B N 1
ATOM 2035 C CA . SER B 2 172 ? 41.858 -109.563 -33.248 1.00 25.11 172 SER B CA 1
ATOM 2036 C C . SER B 2 172 ? 41.427 -110.846 -33.939 1.00 24.79 172 SER B C 1
ATOM 2037 O O . SER B 2 172 ? 41.134 -111.851 -33.270 1.00 24.93 172 SER B O 1
ATOM 2040 N N . GLY B 2 173 ? 41.382 -110.816 -35.271 1.00 23.97 173 GLY B N 1
ATOM 2041 C CA . GLY B 2 173 ? 40.958 -111.978 -36.055 1.00 23.92 173 GLY B CA 1
ATOM 2042 C C . GLY B 2 173 ? 42.038 -113.035 -36.236 1.00 23.67 173 GLY B C 1
ATOM 2043 O O . GLY B 2 173 ? 41.800 -114.086 -36.873 1.00 22.90 173 GLY B O 1
ATOM 2044 N N . HIS B 2 174 ? 43.210 -112.759 -35.653 1.00 24.12 174 HIS B N 1
ATOM 2045 C CA . HIS B 2 174 ? 44.396 -113.628 -35.741 1.00 24.09 174 HIS B CA 1
ATOM 2046 C C . HIS B 2 174 ? 44.181 -114.990 -35.100 1.00 22.73 174 HIS B C 1
ATOM 2047 O O . HIS B 2 174 ? 44.860 -115.961 -35.445 1.00 22.33 174 HIS B O 1
ATOM 2054 N N . TRP B 2 175 ? 43.234 -115.064 -34.170 1.00 21.33 175 TRP B N 1
ATOM 2055 C CA . TRP B 2 175 ? 42.952 -116.323 -33.461 1.00 20.00 175 TRP B CA 1
ATOM 2056 C C . TRP B 2 175 ? 42.810 -117.538 -34.384 1.00 19.79 175 TRP B C 1
ATOM 2057 O O . TRP B 2 175 ? 43.314 -118.627 -34.068 1.00 19.24 175 TRP B O 1
ATOM 2068 N N . LEU B 2 176 ? 42.138 -117.361 -35.524 1.00 19.84 176 LEU B N 1
ATOM 2069 C CA . LEU B 2 176 ? 41.814 -118.495 -36.401 1.00 19.67 176 LEU B CA 1
ATOM 2070 C C . LEU B 2 176 ? 43.065 -119.096 -37.045 1.00 20.11 176 LEU B C 1
ATOM 2071 O O . LEU B 2 176 ? 43.069 -120.265 -37.399 1.00 20.31 176 LEU B O 1
ATOM 2076 N N . SER B 2 177 ? 44.128 -118.300 -37.163 1.00 20.66 177 SER B N 1
ATOM 2077 C CA . SER B 2 177 ? 45.390 -118.767 -37.776 1.00 21.18 177 SER B CA 1
ATOM 2078 C C . SER B 2 177 ? 46.136 -119.721 -36.851 1.00 21.16 177 SER B C 1
ATOM 2079 O O . SER B 2 177 ? 47.128 -120.366 -37.251 1.00 21.48 177 SER B O 1
ATOM 2082 N N . HIS B 2 178 ? 45.658 -119.808 -35.608 1.00 20.69 178 HIS B N 1
ATOM 2083 C CA . HIS B 2 178 ? 46.218 -120.737 -34.632 1.00 20.35 178 HIS B CA 1
ATOM 2084 C C . HIS B 2 178 ? 45.846 -122.201 -34.835 1.00 19.51 178 HIS B C 1
ATOM 2085 O O . HIS B 2 178 ? 46.519 -123.065 -34.279 1.00 19.37 178 HIS B O 1
ATOM 2092 N N . PHE B 2 179 ? 44.791 -122.508 -35.596 1.00 19.19 179 PHE B N 1
ATOM 2093 C CA . PHE B 2 179 ? 44.548 -123.908 -35.961 1.00 19.02 179 PHE B CA 1
ATOM 2094 C C . PHE B 2 179 ? 45.785 -124.353 -36.747 1.00 19.32 179 PHE B C 1
ATOM 2095 O O . PHE B 2 179 ? 46.177 -123.676 -37.704 1.00 19.25 179 PHE B O 1
ATOM 2103 N N . PRO B 2 180 ? 46.417 -125.461 -36.330 1.00 19.61 180 PRO B N 1
ATOM 2104 C CA . PRO B 2 180 ? 47.655 -125.901 -37.008 1.00 19.93 180 PRO B CA 1
ATOM 2105 C C . PRO B 2 180 ? 47.398 -126.617 -38.331 1.00 20.54 180 PRO B C 1
ATOM 2106 O O . PRO B 2 180 ? 46.280 -127.056 -38.589 1.00 19.65 180 PRO B O 1
ATOM 2110 N N . ASP B 2 181 ? 48.434 -126.750 -39.168 1.00 20.72 181 ASP B N 1
ATOM 2111 C CA . ASP B 2 181 ? 48.289 -127.385 -40.489 1.00 21.90 181 ASP B CA 1
ATOM 2112 C C . ASP B 2 181 ? 47.847 -128.840 -40.421 1.00 21.20 181 ASP B C 1
ATOM 2113 O O . ASP B 2 181 ? 47.273 -129.365 -41.377 1.00 21.78 181 ASP B O 1
ATOM 2118 N N . THR B 2 182 ? 48.114 -129.478 -39.286 1.00 21.16 182 THR B N 1
ATOM 2119 C CA . THR B 2 182 ? 47.732 -130.874 -39.035 1.00 20.63 182 THR B CA 1
ATOM 2120 C C . THR B 2 182 ? 46.263 -131.037 -38.617 1.00 20.68 182 THR B C 1
ATOM 2121 O O . THR B 2 182 ? 45.756 -132.160 -38.495 1.00 20.57 182 THR B O 1
ATOM 2125 N N . TYR B 2 183 ? 45.577 -129.916 -38.405 1.00 20.41 183 TYR B N 1
ATOM 2126 C CA . TYR B 2 183 ? 44.182 -129.948 -37.947 1.00 19.13 183 TYR B CA 1
ATOM 2127 C C . TYR B 2 183 ? 43.243 -130.067 -39.148 1.00 18.44 183 TYR B C 1
ATOM 2128 O O . TYR B 2 183 ? 43.282 -129.227 -40.050 1.00 18.09 183 TYR B O 1
ATOM 2137 N N . THR B 2 184 ? 42.401 -131.106 -39.149 1.00 17.52 184 THR B N 1
ATOM 2138 C CA . THR B 2 184 ? 41.538 -131.410 -40.305 1.00 17.77 184 THR B CA 1
ATOM 2139 C C . THR B 2 184 ? 40.101 -131.831 -39.948 1.00 17.01 184 THR B C 1
ATOM 2140 O O . THR B 2 184 ? 39.322 -132.185 -40.841 1.00 17.97 184 THR B O 1
ATOM 2144 N N . SER B 2 185 ? 39.753 -131.766 -38.660 1.00 16.53 185 SER B N 1
ATOM 2145 C CA . SER B 2 185 ? 38.555 -132.426 -38.139 1.00 15.52 185 SER B CA 1
ATOM 2146 C C . SER B 2 185 ? 37.301 -131.529 -38.051 1.00 15.24 185 SER B C 1
ATOM 2147 O O . SER B 2 185 ? 36.238 -132.007 -37.644 1.00 15.23 185 SER B O 1
ATOM 2150 N N . LEU B 2 186 ? 37.408 -130.272 -38.479 1.00 15.27 186 LEU B N 1
ATOM 2151 C CA . LEU B 2 186 ? 36.249 -129.329 -38.368 1.00 14.84 186 LEU B CA 1
ATOM 2152 C C . LEU B 2 186 ? 35.022 -129.773 -39.165 1.00 15.21 186 LEU B C 1
ATOM 2153 O O . LEU B 2 186 ? 35.107 -130.077 -40.365 1.00 15.37 186 LEU B O 1
ATOM 2158 N N . VAL B 2 187 ? 33.878 -129.778 -38.489 1.00 14.57 187 VAL B N 1
ATOM 2159 C CA . VAL B 2 187 ? 32.585 -130.142 -39.072 1.00 14.60 187 VAL B CA 1
ATOM 2160 C C . VAL B 2 187 ? 31.663 -128.897 -39.086 1.00 14.84 187 VAL B C 1
ATOM 2161 O O . VAL B 2 187 ? 30.889 -128.706 -40.017 1.00 14.30 187 VAL B O 1
ATOM 2165 N N . SER B 2 188 ? 31.729 -128.072 -38.043 1.00 14.27 188 SER B N 1
ATOM 2166 C CA . SER B 2 188 ? 30.782 -126.924 -37.933 1.00 14.02 188 SER B CA 1
ATOM 2167 C C . SER B 2 188 ? 31.543 -125.735 -37.358 1.00 13.88 188 SER B C 1
ATOM 2168 O O . SER B 2 188 ? 32.191 -125.842 -36.303 1.00 13.81 188 SER B O 1
ATOM 2171 N N . LEU B 2 189 ? 31.503 -124.617 -38.069 1.00 12.57 189 LEU B N 1
ATOM 2172 C CA . LEU B 2 189 ? 32.101 -123.377 -37.609 1.00 13.45 189 LEU B CA 1
ATOM 2173 C C . LEU B 2 189 ? 31.103 -122.225 -37.762 1.00 13.20 189 LEU B C 1
ATOM 2174 O O . LEU B 2 189 ? 30.721 -121.871 -38.871 1.00 13.08 189 LEU B O 1
ATOM 2179 N N . ASN B 2 190 ? 30.710 -121.636 -36.633 1.00 12.94 190 ASN B N 1
ATOM 2180 C CA . ASN B 2 190 ? 29.829 -120.464 -36.643 1.00 12.36 190 ASN B CA 1
ATOM 2181 C C . ASN B 2 190 ? 30.568 -119.316 -35.975 1.00 12.27 190 ASN B C 1
ATOM 2182 O O . ASN B 2 190 ? 30.709 -119.282 -34.755 1.00 12.02 190 ASN B O 1
ATOM 2187 N N . ILE B 2 191 ? 31.069 -118.384 -36.790 1.00 12.71 191 ILE B N 1
ATOM 2188 C CA . ILE B 2 191 ? 31.736 -117.178 -36.305 1.00 13.52 191 ILE B CA 1
ATOM 2189 C C . ILE B 2 191 ? 30.927 -115.902 -36.636 1.00 13.29 191 ILE B C 1
ATOM 2190 O O . ILE B 2 191 ? 31.481 -114.796 -36.645 1.00 14.05 191 ILE B O 1
ATOM 2195 N N . SER B 2 192 ? 29.625 -116.051 -36.873 1.00 13.24 192 SER B N 1
ATOM 2196 C CA . SER B 2 192 ? 28.793 -114.938 -37.370 1.00 14.02 192 SER B CA 1
ATOM 2197 C C . SER B 2 192 ? 28.714 -113.763 -36.397 1.00 14.81 192 SER B C 1
ATOM 2198 O O . SER B 2 192 ? 28.417 -112.633 -36.808 1.00 14.82 192 SER B O 1
ATOM 2201 N N . CYS B 2 193 ? 28.985 -114.018 -35.116 1.00 15.12 193 CYS B N 1
ATOM 2202 C CA . CYS B 2 193 ? 28.944 -112.966 -34.092 1.00 15.79 193 CYS B CA 1
ATOM 2203 C C . CYS B 2 193 ? 30.224 -112.113 -33.994 1.00 16.51 193 CYS B C 1
ATOM 2204 O O . CYS B 2 193 ? 30.247 -111.115 -33.275 1.00 16.78 193 CYS B O 1
ATOM 2207 N N . LEU B 2 194 ? 31.283 -112.477 -34.715 1.00 16.02 194 LEU B N 1
ATOM 2208 C CA . LEU B 2 194 ? 32.576 -111.840 -34.527 1.00 17.02 194 LEU B CA 1
ATOM 2209 C C . LEU B 2 194 ? 32.726 -110.633 -35.434 1.00 18.19 194 LEU B C 1
ATOM 2210 O O . LEU B 2 194 ? 32.481 -110.732 -36.632 1.00 18.32 194 LEU B O 1
ATOM 2215 N N . ALA B 2 195 ? 33.120 -109.500 -34.859 1.00 18.69 195 ALA B N 1
ATOM 2216 C CA . ALA B 2 195 ? 33.302 -108.253 -35.624 1.00 20.30 195 ALA B CA 1
ATOM 2217 C C . ALA B 2 195 ? 34.685 -108.199 -36.289 1.00 21.23 195 ALA B C 1
ATOM 2218 O O . ALA B 2 195 ? 34.870 -107.525 -37.304 1.00 21.58 195 ALA B O 1
ATOM 2220 N N . SER B 2 196 ? 35.651 -108.919 -35.727 1.00 21.29 196 SER B N 1
ATOM 2221 C CA . SER B 2 196 ? 37.035 -108.824 -36.199 1.00 22.14 196 SER B CA 1
ATOM 2222 C C . SER B 2 196 ? 37.233 -109.722 -37.412 1.00 22.22 196 SER B C 1
ATOM 2223 O O . SER B 2 196 ? 36.669 -110.817 -37.470 1.00 22.58 196 SER B O 1
ATOM 2226 N N . GLU B 2 197 ? 38.039 -109.251 -38.369 1.00 21.82 197 GLU B N 1
ATOM 2227 C CA . GLU B 2 197 ? 38.279 -109.957 -39.620 1.00 21.87 197 GLU B CA 1
ATOM 2228 C C . GLU B 2 197 ? 39.354 -111.023 -39.429 1.00 21.79 197 GLU B C 1
ATOM 2229 O O . GLU B 2 197 ? 40.481 -110.756 -39.032 1.00 22.27 197 GLU B O 1
ATOM 2235 N N . VAL B 2 198 ? 38.971 -112.242 -39.748 1.00 21.11 198 VAL B N 1
ATOM 2236 C CA . VAL B 2 198 ? 39.837 -113.384 -39.682 1.00 21.44 198 VAL B CA 1
ATOM 2237 C C . VAL B 2 198 ? 40.756 -113.303 -40.926 1.00 21.35 198 VAL B C 1
ATOM 2238 O O . VAL B 2 198 ? 40.365 -112.678 -41.917 1.00 21.16 198 VAL B O 1
ATOM 2242 N N . SER B 2 199 ? 41.968 -113.881 -40.865 1.00 21.21 199 SER B N 1
ATOM 2243 C CA . SER B 2 199 ? 42.848 -113.953 -42.046 1.00 21.01 199 SER B CA 1
ATOM 2244 C C . SER B 2 199 ? 42.154 -114.747 -43.137 1.00 20.41 199 SER B C 1
ATOM 2245 O O . SER B 2 199 ? 41.899 -115.934 -42.963 1.00 20.20 199 SER B O 1
ATOM 2248 N N . PHE B 2 200 ? 41.838 -114.110 -44.265 1.00 20.31 200 PHE B N 1
ATOM 2249 C CA . PHE B 2 200 ? 41.111 -114.846 -45.291 1.00 19.80 200 PHE B CA 1
ATOM 2250 C C . PHE B 2 200 ? 41.896 -116.029 -45.853 1.00 19.64 200 PHE B C 1
ATOM 2251 O O . PHE B 2 200 ? 41.317 -117.067 -46.164 1.00 20.08 200 PHE B O 1
ATOM 2259 N N . SER B 2 201 ? 43.202 -115.855 -46.020 1.00 20.63 201 SER B N 1
ATOM 2260 C CA . SER B 2 201 ? 44.050 -116.962 -46.477 1.00 20.61 201 SER B CA 1
ATOM 2261 C C . SER B 2 201 ? 44.053 -118.117 -45.476 1.00 20.19 201 SER B C 1
ATOM 2262 O O . SER B 2 201 ? 43.993 -119.279 -45.875 1.00 20.57 201 SER B O 1
ATOM 2265 N N . ALA B 2 202 ? 44.123 -117.816 -44.181 1.00 19.34 202 ALA B N 1
ATOM 2266 C CA . ALA B 2 202 ? 44.069 -118.888 -43.173 1.00 18.90 202 ALA B CA 1
ATOM 2267 C C . ALA B 2 202 ? 42.718 -119.618 -43.214 1.00 18.71 202 ALA B C 1
ATOM 2268 O O . ALA B 2 202 ? 42.630 -120.860 -43.084 1.00 18.25 202 ALA B O 1
ATOM 2270 N N . LEU B 2 203 ? 41.666 -118.842 -43.422 1.00 18.26 203 LEU B N 1
ATOM 2271 C CA . LEU B 2 203 ? 40.316 -119.381 -43.528 1.00 18.02 203 LEU B CA 1
ATOM 2272 C C . LEU B 2 203 ? 40.189 -120.290 -44.751 1.00 17.94 203 LEU B C 1
ATOM 2273 O O . LEU B 2 203 ? 39.645 -121.387 -44.655 1.00 16.42 203 LEU B O 1
ATOM 2278 N N . GLU B 2 204 ? 40.713 -119.849 -45.897 1.00 18.35 204 GLU B N 1
ATOM 2279 C CA . GLU B 2 204 ? 40.619 -120.659 -47.104 1.00 19.52 204 GLU B CA 1
ATOM 2280 C C . GLU B 2 204 ? 41.415 -121.960 -46.917 1.00 18.73 204 GLU B C 1
ATOM 2281 O O . GLU B 2 204 ? 40.965 -123.029 -47.298 1.00 18.50 204 GLU B O 1
ATOM 2287 N N . ARG B 2 205 ? 42.583 -121.857 -46.299 1.00 18.29 205 ARG B N 1
ATOM 2288 C CA . ARG B 2 205 ? 43.417 -123.047 -46.002 1.00 18.04 205 ARG B CA 1
ATOM 2289 C C . ARG B 2 205 ? 42.735 -124.004 -45.040 1.00 17.73 205 ARG B C 1
ATOM 2290 O O . ARG B 2 205 ? 42.844 -125.219 -45.174 1.00 17.02 205 ARG B O 1
ATOM 2298 N N . LEU B 2 206 ? 42.002 -123.439 -44.079 1.00 17.27 206 LEU B N 1
ATOM 2299 C CA . LEU B 2 206 ? 41.277 -124.242 -43.087 1.00 17.02 206 LEU B CA 1
ATOM 2300 C C . LEU B 2 206 ? 40.178 -125.012 -43.769 1.00 16.75 206 LEU B C 1
ATOM 2301 O O . LEU B 2 206 ? 40.054 -126.206 -43.579 1.00 16.75 206 LEU B O 1
ATOM 2306 N N . VAL B 2 207 ? 39.344 -124.306 -44.529 1.00 16.82 207 VAL B N 1
ATOM 2307 C CA . VAL B 2 207 ? 38.235 -124.938 -45.239 1.00 17.30 207 VAL B CA 1
ATOM 2308 C C . VAL B 2 207 ? 38.750 -126.045 -46.181 1.00 18.26 207 VAL B C 1
ATOM 2309 O O . VAL B 2 207 ? 38.247 -127.180 -46.169 1.00 19.77 207 VAL B O 1
ATOM 2313 N N . THR B 2 208 ? 39.781 -125.726 -46.954 1.00 18.27 208 THR B N 1
ATOM 2314 C CA . THR B 2 208 ? 40.386 -126.695 -47.881 1.00 18.90 208 THR B CA 1
ATOM 2315 C C . THR B 2 208 ? 40.765 -128.004 -47.176 1.00 18.59 208 THR B C 1
ATOM 2316 O O . THR B 2 208 ? 40.454 -129.075 -47.681 1.00 19.94 208 THR B O 1
ATOM 2320 N N . ARG B 2 209 ? 41.415 -127.919 -46.017 1.00 17.72 209 ARG B N 1
ATOM 2321 C CA . ARG B 2 209 ? 41.929 -129.132 -45.325 1.00 18.40 209 ARG B CA 1
ATOM 2322 C C . ARG B 2 209 ? 40.931 -129.862 -44.408 1.00 18.62 209 ARG B C 1
ATOM 2323 O O . ARG B 2 209 ? 41.272 -130.871 -43.766 1.00 17.80 209 ARG B O 1
ATOM 2331 N N . CYS B 2 210 ? 39.677 -129.397 -44.398 1.00 18.33 210 CYS B N 1
ATOM 2332 C CA . CYS B 2 210 ? 38.635 -129.967 -43.551 1.00 18.72 210 CYS B CA 1
ATOM 2333 C C . CYS B 2 210 ? 37.521 -130.606 -44.381 1.00 18.88 210 CYS B C 1
ATOM 2334 O O . CYS B 2 210 ? 36.461 -129.985 -44.603 1.00 18.07 210 CYS B O 1
ATOM 2337 N N . PRO B 2 211 ? 37.734 -131.858 -44.815 1.00 19.00 211 PRO B N 1
ATOM 2338 C CA . PRO B 2 211 ? 36.822 -132.503 -45.767 1.00 19.41 211 PRO B CA 1
ATOM 2339 C C . PRO B 2 211 ? 35.453 -132.856 -45.187 1.00 19.59 211 PRO B C 1
ATOM 2340 O O . PRO B 2 211 ? 34.500 -133.100 -45.949 1.00 19.87 211 PRO B O 1
ATOM 2344 N N . ASN B 2 212 ? 35.346 -132.865 -43.860 1.00 18.89 212 ASN B N 1
ATOM 2345 C CA . ASN B 2 212 ? 34.070 -133.169 -43.208 1.00 19.34 212 ASN B CA 1
ATOM 2346 C C . ASN B 2 212 ? 33.301 -131.917 -42.782 1.00 17.77 212 ASN B C 1
ATOM 2347 O O . ASN B 2 212 ? 32.305 -132.025 -42.053 1.00 17.44 212 ASN B O 1
ATOM 2352 N N . LEU B 2 213 ? 33.770 -130.744 -43.214 1.00 16.97 213 LEU B N 1
ATOM 2353 C CA . LEU B 2 213 ? 33.085 -129.473 -42.933 1.00 16.62 213 LEU B CA 1
ATOM 2354 C C . LEU B 2 213 ? 31.704 -129.416 -43.584 1.00 16.40 213 LEU B C 1
ATOM 2355 O O . LEU B 2 213 ? 31.580 -129.519 -44.804 1.00 17.01 213 LEU B O 1
ATOM 2360 N N . LYS B 2 214 ? 30.666 -129.283 -42.761 1.00 16.49 214 LYS B N 1
ATOM 2361 C CA . LYS B 2 214 ? 29.301 -129.366 -43.242 1.00 16.79 214 LYS B CA 1
ATOM 2362 C C . LYS B 2 214 ? 28.495 -128.091 -42.975 1.00 16.29 214 LYS B C 1
ATOM 2363 O O . LYS B 2 214 ? 27.484 -127.886 -43.622 1.00 16.50 214 LYS B O 1
ATOM 2369 N N . SER B 2 215 ? 28.935 -127.283 -42.007 1.00 15.29 215 SER B N 1
ATOM 2370 C CA . SER B 2 215 ? 28.246 -126.029 -41.639 1.00 14.53 215 SER B CA 1
ATOM 2371 C C . SER B 2 215 ? 29.276 -124.936 -41.452 1.00 14.26 215 SER B C 1
ATOM 2372 O O . SER B 2 215 ? 30.211 -125.060 -40.627 1.00 14.39 215 SER B O 1
ATOM 2375 N N . LEU B 2 216 ? 29.147 -123.866 -42.248 1.00 13.44 216 LEU B N 1
ATOM 2376 C CA . LEU B 2 216 ? 30.110 -122.793 -42.225 1.00 12.58 216 LEU B CA 1
ATOM 2377 C C . LEU B 2 216 ? 29.299 -121.512 -42.222 1.00 12.10 216 LEU B C 1
ATOM 2378 O O . LEU B 2 216 ? 28.650 -121.169 -43.233 1.00 11.49 216 LEU B O 1
ATOM 2383 N N . LYS B 2 217 ? 29.310 -120.836 -41.077 1.00 11.53 217 LYS B N 1
ATOM 2384 C CA . LYS B 2 217 ? 28.549 -119.578 -40.882 1.00 12.62 217 LYS B CA 1
ATOM 2385 C C . LYS B 2 217 ? 29.556 -118.474 -40.650 1.00 12.92 217 LYS B C 1
ATOM 2386 O O . LYS B 2 217 ? 30.172 -118.372 -39.586 1.00 14.23 217 LYS B O 1
ATOM 2392 N N . LEU B 2 218 ? 29.771 -117.680 -41.691 1.00 13.03 218 LEU B N 1
ATOM 2393 C CA . LEU B 2 218 ? 30.808 -116.672 -41.691 1.00 12.66 218 LEU B CA 1
ATOM 2394 C C . LEU B 2 218 ? 30.429 -115.405 -40.951 1.00 14.30 218 LEU B C 1
ATOM 2395 O O . LEU B 2 218 ? 29.256 -115.147 -40.653 1.00 14.81 218 LEU B O 1
ATOM 2400 N N . ASN B 2 219 ? 31.435 -114.590 -40.676 1.00 15.47 219 ASN B N 1
ATOM 2401 C CA . ASN B 2 219 ? 31.170 -113.251 -40.207 1.00 16.45 219 ASN B CA 1
ATOM 2402 C C . ASN B 2 219 ? 31.093 -112.228 -41.350 1.00 17.45 219 ASN B C 1
ATOM 2403 O O . ASN B 2 219 ? 31.501 -112.496 -42.485 1.00 16.97 219 ASN B O 1
ATOM 2408 N N . ARG B 2 220 ? 30.574 -111.054 -41.022 1.00 17.90 220 ARG B N 1
ATOM 2409 C CA . ARG B 2 220 ? 30.327 -109.992 -41.978 1.00 18.51 220 ARG B CA 1
ATOM 2410 C C . ARG B 2 220 ? 31.574 -109.550 -42.719 1.00 18.72 220 ARG B C 1
ATOM 2411 O O . ARG B 2 220 ? 31.483 -109.112 -43.867 1.00 19.06 220 ARG B O 1
ATOM 2419 N N . ALA B 2 221 ? 32.731 -109.661 -42.063 1.00 18.06 221 ALA B N 1
ATOM 2420 C CA . ALA B 2 221 ? 34.015 -109.219 -42.609 1.00 18.01 221 ALA B CA 1
ATOM 2421 C C . ALA B 2 221 ? 34.511 -110.042 -43.799 1.00 18.00 221 ALA B C 1
ATOM 2422 O O . ALA B 2 221 ? 35.505 -109.662 -44.409 1.00 18.52 221 ALA B O 1
ATOM 2424 N N . VAL B 2 222 ? 33.852 -111.166 -44.100 1.00 17.43 222 VAL B N 1
ATOM 2425 C CA . VAL B 2 222 ? 34.145 -111.917 -45.325 1.00 17.47 222 VAL B CA 1
ATOM 2426 C C . VAL B 2 222 ? 33.271 -111.322 -46.419 1.00 16.92 222 VAL B C 1
ATOM 2427 O O . VAL B 2 222 ? 32.054 -111.502 -46.398 1.00 16.92 222 VAL B O 1
ATOM 2431 N N . PRO B 2 223 ? 33.892 -110.632 -47.390 1.00 16.71 223 PRO B N 1
ATOM 2432 C CA . PRO B 2 223 ? 33.075 -109.954 -48.385 1.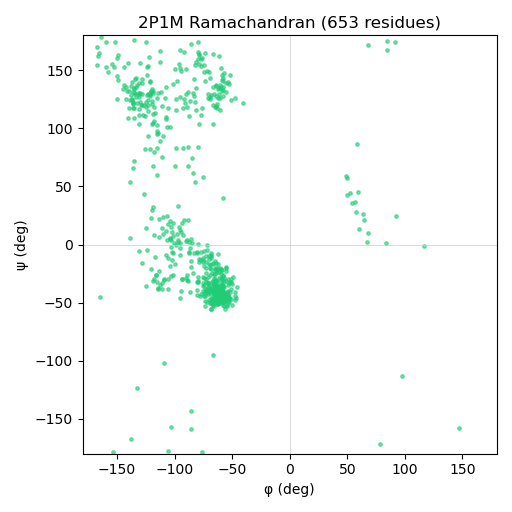00 16.46 223 PRO B CA 1
ATOM 2433 C C . PRO B 2 223 ? 32.493 -110.885 -49.451 1.00 15.95 223 PRO B C 1
ATOM 2434 O O . PRO B 2 223 ? 33.007 -111.968 -49.703 1.00 16.20 223 PRO B O 1
ATOM 2438 N N . LEU B 2 224 ? 31.444 -110.420 -50.102 1.00 15.98 224 LEU B N 1
ATOM 2439 C CA . LEU B 2 224 ? 30.727 -111.230 -51.076 1.00 16.72 224 LEU B CA 1
ATOM 2440 C C . LEU B 2 224 ? 31.670 -111.676 -52.198 1.00 17.16 224 LEU B C 1
ATOM 2441 O O . LEU B 2 224 ? 31.549 -112.771 -52.689 1.00 15.82 224 LEU B O 1
ATOM 2446 N N . GLU B 2 225 ? 32.610 -110.816 -52.579 1.00 18.69 225 GLU B N 1
ATOM 2447 C CA . GLU B 2 225 ? 33.546 -111.152 -53.676 1.00 21.40 225 GLU B CA 1
ATOM 2448 C C . GLU B 2 225 ? 34.482 -112.325 -53.343 1.00 20.70 225 GLU B C 1
ATOM 2449 O O . GLU B 2 225 ? 35.113 -112.894 -54.251 1.00 20.74 225 GLU B O 1
ATOM 2455 N N . LYS B 2 226 ? 34.564 -112.702 -52.069 1.00 20.25 226 LYS B N 1
ATOM 2456 C CA . LYS B 2 226 ? 35.404 -113.837 -51.652 1.00 19.93 226 LYS B CA 1
ATOM 2457 C C . LYS B 2 226 ? 34.622 -115.125 -51.374 1.00 18.94 226 LYS B C 1
ATOM 2458 O O . LYS B 2 226 ? 35.205 -116.182 -51.121 1.00 18.78 226 LYS B O 1
ATOM 2464 N N . LEU B 2 227 ? 33.303 -115.047 -51.410 1.00 17.66 227 LEU B N 1
ATOM 2465 C CA . LEU B 2 227 ? 32.471 -116.178 -51.059 1.00 17.53 227 LEU B CA 1
ATOM 2466 C C . LEU B 2 227 ? 32.632 -117.379 -51.999 1.00 17.79 227 LEU B C 1
ATOM 2467 O O . LEU B 2 227 ? 32.750 -118.523 -51.545 1.00 17.08 227 LEU B O 1
ATOM 2472 N N . ALA B 2 228 ? 32.614 -117.136 -53.312 1.00 17.61 228 ALA B N 1
ATOM 2473 C CA . ALA B 2 228 ? 32.682 -118.247 -54.265 1.00 17.81 228 ALA B CA 1
ATOM 2474 C C . ALA B 2 228 ? 33.958 -119.050 -54.053 1.00 18.33 228 ALA B C 1
ATOM 2475 O O . ALA B 2 228 ? 33.957 -120.274 -54.191 1.00 18.93 228 ALA B O 1
ATOM 2477 N N . THR B 2 229 ? 35.032 -118.356 -53.688 1.00 18.92 229 THR B N 1
ATOM 2478 C CA . THR B 2 229 ? 36.318 -118.990 -53.381 1.00 20.50 229 THR B CA 1
ATOM 2479 C C . THR B 2 229 ? 36.200 -120.061 -52.301 1.00 20.50 229 THR B C 1
ATOM 2480 O O . THR B 2 229 ? 36.713 -121.174 -52.462 1.00 20.94 229 THR B O 1
ATOM 2484 N N . LEU B 2 230 ? 35.511 -119.723 -51.208 1.00 19.59 230 LEU B N 1
ATOM 2485 C CA . LEU B 2 230 ? 35.326 -120.660 -50.117 1.00 19.15 230 LEU B CA 1
ATOM 2486 C C . LEU B 2 230 ? 34.430 -121.802 -50.525 1.00 18.70 230 LEU B C 1
ATOM 2487 O O . LEU B 2 230 ? 34.707 -122.938 -50.178 1.00 19.93 230 LEU B O 1
ATOM 2492 N N . LEU B 2 231 ? 33.352 -121.503 -51.241 1.00 18.39 231 LEU B N 1
ATOM 2493 C CA . LEU B 2 231 ? 32.376 -122.517 -51.649 1.00 18.82 231 LEU B CA 1
ATOM 2494 C C . LEU B 2 231 ? 32.975 -123.559 -52.582 1.00 19.18 231 LEU B C 1
ATOM 2495 O O . LEU B 2 231 ? 32.635 -124.742 -52.494 1.00 18.64 231 LEU B O 1
ATOM 2500 N N . GLN B 2 232 ? 33.884 -123.117 -53.451 1.00 19.47 232 GLN B N 1
ATOM 2501 C CA . GLN B 2 232 ? 34.620 -124.050 -54.322 1.00 20.30 232 GLN B CA 1
ATOM 2502 C C . GLN B 2 232 ? 35.451 -125.043 -53.505 1.00 20.11 232 GLN B C 1
ATOM 2503 O O . GLN B 2 232 ? 35.679 -126.172 -53.947 1.00 20.53 232 GLN B O 1
ATOM 2509 N N . ARG B 2 233 ? 35.886 -124.624 -52.313 1.00 19.72 233 ARG B N 1
ATOM 2510 C CA . ARG B 2 233 ? 36.728 -125.453 -51.444 1.00 20.00 233 ARG B CA 1
ATOM 2511 C C . ARG B 2 233 ? 35.920 -126.394 -50.571 1.00 20.07 233 ARG B C 1
ATOM 2512 O O . ARG B 2 233 ? 36.483 -127.324 -49.986 1.00 20.59 233 ARG B O 1
ATOM 2520 N N . ALA B 2 234 ? 34.613 -126.157 -50.476 1.00 19.30 234 ALA B N 1
ATOM 2521 C CA . ALA B 2 234 ? 33.741 -126.993 -49.657 1.00 19.88 234 ALA B CA 1
ATOM 2522 C C . ALA B 2 234 ? 32.442 -127.335 -50.382 1.00 20.22 234 ALA B C 1
ATOM 2523 O O . ALA B 2 234 ? 31.366 -126.885 -49.962 1.00 20.97 234 ALA B O 1
ATOM 2525 N N . PRO B 2 235 ? 32.506 -128.116 -51.489 1.00 20.53 235 PRO B N 1
ATOM 2526 C CA . PRO B 2 235 ? 31.230 -128.348 -52.193 1.00 20.28 235 PRO B CA 1
ATOM 2527 C C . PRO B 2 235 ? 30.228 -129.223 -51.414 1.00 19.93 235 PRO B C 1
ATOM 2528 O O . PRO B 2 235 ? 29.066 -129.320 -51.825 1.00 20.51 235 PRO B O 1
ATOM 2532 N N . GLN B 2 236 ? 30.675 -129.839 -50.312 1.00 19.24 236 GLN B N 1
ATOM 2533 C CA . GLN B 2 236 ? 29.857 -130.733 -49.474 1.00 18.28 236 GLN B CA 1
ATOM 2534 C C . GLN B 2 236 ? 29.008 -130.007 -48.405 1.00 17.63 236 GLN B C 1
ATOM 2535 O O . GLN B 2 236 ? 28.287 -130.637 -47.626 1.00 16.39 236 GLN B O 1
ATOM 2541 N N . LEU B 2 237 ? 29.091 -128.689 -48.382 1.00 18.22 237 LEU B N 1
ATOM 2542 C CA . LEU B 2 237 ? 28.442 -127.912 -47.328 1.00 18.62 237 LEU B CA 1
ATOM 2543 C C . LEU B 2 237 ? 26.915 -128.136 -47.299 1.00 18.68 237 LEU B C 1
ATOM 2544 O O . LEU B 2 237 ? 26.250 -128.115 -48.355 1.00 18.26 237 LEU B O 1
ATOM 2549 N N . GLU B 2 238 ? 26.362 -128.321 -46.092 1.00 17.82 238 GLU B N 1
ATOM 2550 C CA . GLU B 2 238 ? 24.915 -128.452 -45.922 1.00 17.95 238 GLU B CA 1
ATOM 2551 C C . GLU B 2 238 ? 24.283 -127.156 -45.411 1.00 17.28 238 GLU B C 1
ATOM 2552 O O . GLU B 2 238 ? 23.099 -126.902 -45.643 1.00 16.72 238 GLU B O 1
ATOM 2558 N N . GLU B 2 239 ? 25.082 -126.353 -44.713 1.00 16.19 239 GLU B N 1
ATOM 2559 C CA . GLU B 2 239 ? 24.625 -125.063 -44.187 1.00 16.78 239 GLU B CA 1
ATOM 2560 C C . GLU B 2 239 ? 25.674 -124.024 -44.464 1.00 15.69 239 GLU B C 1
ATOM 2561 O O . GLU B 2 239 ? 26.867 -124.249 -44.198 1.00 16.05 239 GLU B O 1
ATOM 2567 N N . LEU B 2 240 ? 25.230 -122.865 -44.955 1.00 14.52 240 LEU B N 1
ATOM 2568 C CA . LEU B 2 240 ? 26.118 -121.740 -45.221 1.00 14.66 240 LEU B CA 1
ATOM 2569 C C . LEU B 2 240 ? 25.516 -120.470 -44.663 1.00 14.46 240 LEU B C 1
ATOM 2570 O O . LEU B 2 240 ? 24.363 -120.122 -44.959 1.00 14.59 240 LEU B O 1
ATOM 2575 N N . GLY B 2 241 ? 26.299 -119.787 -43.856 1.00 14.72 241 GLY B N 1
ATOM 2576 C CA . GLY B 2 241 ? 26.008 -118.413 -43.507 1.00 14.05 241 GLY B CA 1
ATOM 2577 C C . GLY B 2 241 ? 26.989 -117.551 -44.270 1.00 14.40 241 GLY B C 1
ATOM 2578 O O . GLY B 2 241 ? 28.220 -117.645 -44.068 1.00 13.90 241 GLY B O 1
ATOM 2579 N N . THR B 2 242 ? 26.449 -116.701 -45.148 1.00 14.34 242 THR B N 1
ATOM 2580 C CA . THR B 2 242 ? 27.294 -115.814 -45.924 1.00 14.88 242 THR B CA 1
ATOM 2581 C C . THR B 2 242 ? 27.963 -114.805 -44.997 1.00 14.48 242 THR B C 1
ATOM 2582 O O . THR B 2 242 ? 27.526 -114.616 -43.860 1.00 14.65 242 THR B O 1
ATOM 2586 N N . GLY B 2 243 ? 29.011 -114.144 -45.488 1.00 14.92 243 GLY B N 1
ATOM 2587 C CA . GLY B 2 243 ? 29.499 -112.902 -44.880 1.00 14.98 243 GLY B CA 1
ATOM 2588 C C . GLY B 2 243 ? 28.698 -111.763 -45.466 1.00 15.28 243 GLY B C 1
ATOM 2589 O O . GLY B 2 243 ? 27.498 -111.917 -45.716 1.00 15.74 243 GLY B O 1
ATOM 2590 N N . GLY B 2 244 ? 29.356 -110.623 -45.682 1.00 15.11 244 GLY B N 1
ATOM 2591 C CA . GLY B 2 244 ? 28.760 -109.479 -46.368 1.00 15.66 244 GLY B CA 1
ATOM 2592 C C . GLY B 2 244 ? 28.178 -109.934 -47.690 1.00 15.81 244 GLY B C 1
ATOM 2593 O O . GLY B 2 244 ? 28.685 -110.852 -48.318 1.00 16.17 244 GLY B O 1
ATOM 2594 N N . TYR B 2 245 ? 27.079 -109.315 -48.097 1.00 16.45 245 TYR B N 1
ATOM 2595 C CA . TYR B 2 245 ? 26.409 -109.711 -49.331 1.00 17.02 245 TYR B CA 1
ATOM 2596 C C . TYR B 2 245 ? 26.217 -108.486 -50.233 1.00 17.42 245 TYR B C 1
ATOM 2597 O O . TYR B 2 245 ? 25.165 -108.295 -50.840 1.00 17.38 245 TYR B O 1
ATOM 2606 N N . THR B 2 246 ? 27.276 -107.686 -50.310 1.00 18.17 246 THR B N 1
ATOM 2607 C CA . THR B 2 246 ? 27.299 -106.494 -51.125 1.00 19.29 246 THR B CA 1
ATOM 2608 C C . THR B 2 246 ? 28.587 -106.413 -51.947 1.00 18.64 246 THR B C 1
ATOM 2609 O O . THR B 2 246 ? 29.661 -106.804 -51.488 1.00 17.64 246 THR B O 1
ATOM 2613 N N . ALA B 2 247 ? 28.446 -105.904 -53.170 1.00 18.87 247 ALA B N 1
ATOM 2614 C CA . ALA B 2 247 ? 29.574 -105.661 -54.067 1.00 18.37 247 ALA B CA 1
ATOM 2615 C C . ALA B 2 247 ? 29.087 -104.773 -55.167 1.00 18.68 247 ALA B C 1
ATOM 2616 O O . ALA B 2 247 ? 27.879 -104.626 -55.362 1.00 17.62 247 ALA B O 1
ATOM 2618 N N . GLU B 2 248 ? 30.025 -104.184 -55.900 1.00 19.35 248 GLU B N 1
ATOM 2619 C CA . GLU B 2 248 ? 29.664 -103.586 -57.175 1.00 20.64 248 GLU B CA 1
ATOM 2620 C C . GLU B 2 248 ? 29.051 -104.696 -58.018 1.00 19.35 248 GLU B C 1
ATOM 2621 O O . GLU B 2 248 ? 29.526 -105.837 -58.009 1.00 18.48 248 GLU B O 1
ATOM 2627 N N . VAL B 2 249 ? 28.007 -104.340 -58.751 1.00 19.01 249 VAL B N 1
ATOM 2628 C CA . VAL B 2 249 ? 27.281 -105.266 -59.589 1.00 18.95 249 VAL B CA 1
ATOM 2629 C C . VAL B 2 249 ? 28.089 -105.527 -60.868 1.00 18.97 249 VAL B C 1
ATOM 2630 O O . VAL B 2 249 ? 28.275 -104.623 -61.693 1.00 17.82 249 VAL B O 1
ATOM 2634 N N . ARG B 2 250 ? 28.601 -106.753 -61.004 1.00 18.80 250 ARG B N 1
ATOM 2635 C CA . ARG B 2 250 ? 29.453 -107.125 -62.141 1.00 19.34 250 ARG B CA 1
ATOM 2636 C C . ARG B 2 250 ? 29.045 -108.513 -62.613 1.00 18.75 250 ARG B C 1
ATOM 2637 O O . ARG B 2 250 ? 28.823 -109.382 -61.768 1.00 17.54 250 ARG B O 1
ATOM 2645 N N . PRO B 2 251 ? 28.938 -108.734 -63.949 1.00 18.23 251 PRO B N 1
ATOM 2646 C CA . PRO B 2 251 ? 28.640 -110.092 -64.426 1.00 18.43 251 PRO B CA 1
ATOM 2647 C C . PRO B 2 251 ? 29.619 -111.186 -63.984 1.00 18.26 251 PRO B C 1
ATOM 2648 O O . PRO B 2 251 ? 29.188 -112.308 -63.733 1.00 18.46 251 PRO B O 1
ATOM 2652 N N . ASP B 2 252 ? 30.914 -110.890 -63.901 1.00 18.04 252 ASP B N 1
ATOM 2653 C CA . ASP B 2 252 ? 31.872 -111.936 -63.515 1.00 19.05 252 ASP B CA 1
ATOM 2654 C C . ASP B 2 252 ? 31.703 -112.374 -62.067 1.00 18.50 252 ASP B C 1
ATOM 2655 O O . ASP B 2 252 ? 31.843 -113.559 -61.752 1.00 17.34 252 ASP B O 1
ATOM 2660 N N . VAL B 2 253 ? 31.415 -111.409 -61.191 1.00 18.34 253 VAL B N 1
ATOM 2661 C CA . VAL B 2 253 ? 31.223 -111.705 -59.759 1.00 17.80 253 VAL B CA 1
ATOM 2662 C C . VAL B 2 253 ? 29.977 -112.555 -59.564 1.00 17.31 253 VAL B C 1
ATOM 2663 O O . VAL B 2 253 ? 30.001 -113.595 -58.885 1.00 16.65 253 VAL B O 1
ATOM 2667 N N . TYR B 2 254 ? 28.894 -112.123 -60.187 1.00 17.16 254 TYR B N 1
ATOM 2668 C CA . TYR B 2 254 ? 27.638 -112.818 -60.094 1.00 17.67 254 TYR B CA 1
ATOM 2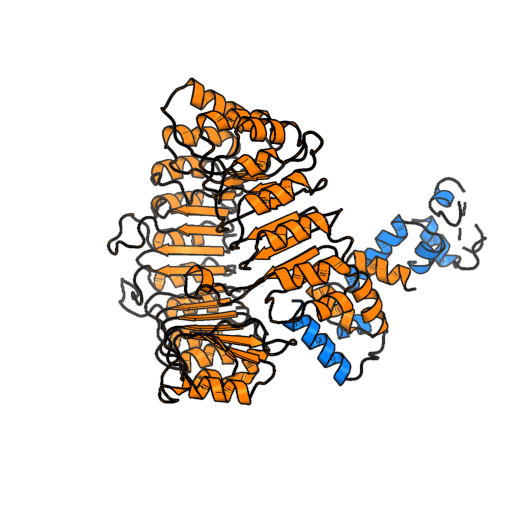669 C C . TYR B 2 254 ? 27.751 -114.248 -60.644 1.00 17.42 254 TYR B C 1
ATOM 2670 O O . TYR B 2 254 ? 27.281 -115.197 -60.021 1.00 17.22 254 TYR B O 1
ATOM 2679 N N . SER B 2 255 ? 28.386 -114.396 -61.804 1.00 17.51 255 SER B N 1
ATOM 2680 C CA . SER B 2 255 ? 28.540 -115.699 -62.427 1.00 18.04 255 SER B CA 1
ATOM 2681 C C . SER B 2 255 ? 29.397 -116.633 -61.557 1.00 17.91 255 SER B C 1
ATOM 2682 O O . SER B 2 255 ? 29.065 -117.804 -61.349 1.00 18.52 255 SER B O 1
ATOM 2685 N N . GLY B 2 256 ? 30.494 -116.120 -61.019 1.00 18.59 256 GLY B N 1
ATOM 2686 C CA . GLY B 2 256 ? 31.336 -116.953 -60.146 1.00 17.79 256 GLY B CA 1
ATOM 2687 C C . GLY B 2 256 ? 30.575 -117.429 -58.914 1.00 17.82 256 GLY B C 1
ATOM 2688 O O . GLY B 2 256 ? 30.732 -118.571 -58.476 1.00 17.39 256 GLY B O 1
ATOM 2689 N N . LEU B 2 257 ? 29.743 -116.556 -58.363 1.00 17.63 257 LEU B N 1
ATOM 2690 C CA . LEU B 2 257 ? 28.952 -116.896 -57.172 1.00 18.17 257 LEU B CA 1
ATOM 2691 C C . LEU B 2 257 ? 27.907 -117.967 -57.513 1.00 18.15 257 LEU B C 1
ATOM 2692 O O . LEU B 2 257 ? 27.787 -118.969 -56.819 1.00 17.63 257 LEU B O 1
ATOM 2697 N N . SER B 2 258 ? 27.175 -117.751 -58.609 1.00 19.04 258 SER B N 1
ATOM 2698 C CA . SER B 2 258 ? 26.134 -118.664 -59.111 1.00 19.89 258 SER B CA 1
ATOM 2699 C C . SER B 2 258 ? 26.634 -120.103 -59.284 1.00 20.17 258 SER B C 1
ATOM 2700 O O . SER B 2 258 ? 26.000 -121.063 -58.806 1.00 19.97 258 SER B O 1
ATOM 2703 N N . VAL B 2 259 ? 27.781 -120.235 -59.949 1.00 20.58 259 VAL B N 1
ATOM 2704 C CA . VAL B 2 259 ? 28.439 -121.524 -60.229 1.00 21.06 259 VAL B CA 1
ATOM 2705 C C . VAL B 2 259 ? 28.864 -122.257 -58.941 1.00 20.56 259 VAL B C 1
ATOM 2706 O O . VAL B 2 259 ? 28.617 -123.474 -58.777 1.00 20.46 259 VAL B O 1
ATOM 2710 N N . ALA B 2 260 ? 29.481 -121.496 -58.035 1.00 19.46 260 ALA B N 1
ATOM 2711 C CA . ALA B 2 260 ? 29.970 -122.006 -56.758 1.00 19.28 260 ALA B CA 1
ATOM 2712 C C . ALA B 2 260 ? 28.813 -122.484 -55.911 1.00 19.03 260 ALA B C 1
ATOM 2713 O O . ALA B 2 260 ? 28.866 -123.597 -55.372 1.00 19.51 260 ALA B O 1
ATOM 2715 N N . LEU B 2 261 ? 27.745 -121.686 -55.825 1.00 17.96 261 LEU B N 1
ATOM 2716 C CA . LEU B 2 261 ? 26.555 -122.101 -55.061 1.00 18.63 261 LEU B CA 1
ATOM 2717 C C . LEU B 2 261 ? 25.909 -123.353 -55.673 1.00 19.75 261 LEU B C 1
ATOM 2718 O O . LEU B 2 261 ? 25.509 -124.271 -54.962 1.00 19.94 261 LEU B O 1
ATOM 2723 N N . SER B 2 262 ? 25.807 -123.371 -56.998 1.00 20.82 262 SER B N 1
ATOM 2724 C CA . SER B 2 262 ? 25.210 -124.505 -57.720 1.00 22.11 262 SER B CA 1
ATOM 2725 C C . SER B 2 262 ? 26.029 -125.789 -57.571 1.00 21.73 262 SER B C 1
ATOM 2726 O O . SER B 2 262 ? 25.485 -126.883 -57.684 1.00 22.78 262 SER B O 1
ATOM 2729 N N . GLY B 2 263 ? 27.319 -125.648 -57.308 1.00 21.19 263 GLY B N 1
ATOM 2730 C CA . GLY B 2 263 ? 28.197 -126.791 -57.055 1.00 20.99 263 GLY B CA 1
ATOM 2731 C C . GLY B 2 263 ? 28.033 -127.358 -55.656 1.00 21.34 263 GLY B C 1
ATOM 2732 O O . GLY B 2 263 ? 28.632 -128.383 -55.329 1.00 21.04 263 GLY B O 1
ATOM 2733 N N . CYS B 2 264 ? 27.243 -126.680 -54.813 1.00 21.06 264 CYS B N 1
ATOM 2734 C CA . CYS B 2 264 ? 26.977 -127.164 -53.451 1.00 21.36 264 CYS B CA 1
ATOM 2735 C C . CYS B 2 264 ? 25.629 -127.886 -53.423 1.00 20.99 264 CYS B C 1
ATOM 2736 O O . CYS B 2 264 ? 24.600 -127.306 -53.046 1.00 20.31 264 CYS B O 1
ATOM 2739 N N . LYS B 2 265 ? 25.634 -129.159 -53.812 1.00 20.35 265 LYS B N 1
ATOM 2740 C CA . LYS B 2 265 ? 24.384 -129.892 -54.015 1.00 20.35 265 LYS B CA 1
ATOM 2741 C C . LYS B 2 265 ? 23.678 -130.310 -52.739 1.00 20.15 265 LYS B C 1
ATOM 2742 O O . LYS B 2 265 ? 22.496 -130.680 -52.771 1.00 21.09 265 LYS B O 1
ATOM 2748 N N . GLU B 2 266 ? 24.388 -130.251 -51.620 1.00 19.22 266 GLU B N 1
ATOM 2749 C CA . GLU B 2 266 ? 23.807 -130.657 -50.355 1.00 19.32 266 GLU B CA 1
ATOM 2750 C C . GLU B 2 266 ? 23.351 -129.452 -49.528 1.00 18.37 266 GLU B C 1
ATOM 2751 O O . GLU B 2 266 ? 22.860 -129.627 -48.425 1.00 17.17 266 GLU B O 1
ATOM 2757 N N . LEU B 2 267 ? 23.512 -128.247 -50.063 1.00 18.30 267 LEU B N 1
ATOM 2758 C CA . LEU B 2 267 ? 23.112 -127.020 -49.325 1.00 18.91 267 LEU B CA 1
ATOM 2759 C C . LEU B 2 267 ? 21.618 -127.011 -49.045 1.00 18.92 267 LEU B C 1
ATOM 2760 O O . LEU B 2 267 ? 20.791 -127.142 -49.968 1.00 18.62 267 LEU B O 1
ATOM 2765 N N . ARG B 2 268 ? 21.266 -126.848 -47.774 1.00 18.58 268 ARG B N 1
ATOM 2766 C CA . ARG B 2 268 ? 19.857 -126.899 -47.352 1.00 19.29 268 ARG B CA 1
ATOM 2767 C C . ARG B 2 268 ? 19.445 -125.694 -46.520 1.00 18.14 268 ARG B C 1
ATOM 2768 O O . ARG B 2 268 ? 18.251 -125.464 -46.316 1.00 16.84 268 ARG B O 1
ATOM 2776 N N . CYS B 2 269 ? 20.437 -124.959 -46.022 1.00 18.34 269 CYS B N 1
ATOM 2777 C CA . CYS B 2 269 ? 20.214 -123.881 -45.028 1.00 18.67 269 CYS B CA 1
ATOM 2778 C C . CYS B 2 269 ? 21.097 -122.718 -45.397 1.00 17.00 269 CYS B C 1
ATOM 2779 O O . CYS B 2 269 ? 22.309 -122.901 -45.558 1.00 17.14 269 CYS B O 1
ATOM 2782 N N . LEU B 2 270 ? 20.495 -121.540 -45.573 1.00 14.30 270 LEU B N 1
ATOM 2783 C CA . LEU B 2 270 ? 21.220 -120.335 -45.949 1.00 14.24 270 LEU B CA 1
ATOM 2784 C C . LEU B 2 270 ? 20.855 -119.221 -44.966 1.00 13.20 270 LEU B C 1
ATOM 2785 O O . LEU B 2 270 ? 19.680 -119.080 -44.623 1.00 12.74 270 LEU B O 1
ATOM 2790 N N . SER B 2 271 ? 21.854 -118.441 -44.571 1.00 12.10 271 SER B N 1
ATOM 2791 C CA . SER B 2 271 ? 21.720 -117.344 -43.610 1.00 13.14 271 SER B CA 1
ATOM 2792 C C . SER B 2 271 ? 22.813 -116.308 -43.901 1.00 13.34 271 SER B C 1
ATOM 2793 O O . SER B 2 271 ? 23.600 -116.482 -44.850 1.00 14.36 271 SER B O 1
ATOM 2796 N N . GLY B 2 272 ? 22.867 -115.245 -43.097 1.00 13.80 272 GLY B N 1
ATOM 2797 C CA . GLY B 2 272 ? 23.858 -114.161 -43.267 1.00 13.31 272 GLY B CA 1
ATOM 2798 C C . GLY B 2 272 ? 23.196 -113.020 -44.024 1.00 13.85 272 GLY B C 1
ATOM 2799 O O . GLY B 2 272 ? 22.300 -112.368 -43.503 1.00 12.91 272 GLY B O 1
ATOM 2800 N N . PHE B 2 273 ? 23.647 -112.765 -45.251 1.00 14.15 273 PHE B N 1
ATOM 2801 C CA . PHE B 2 273 ? 23.011 -111.742 -46.126 1.00 14.52 273 PHE B CA 1
ATOM 2802 C C . PHE B 2 273 ? 23.090 -110.305 -45.602 1.00 14.49 273 PHE B C 1
ATOM 2803 O O . PHE B 2 273 ? 22.240 -109.501 -45.962 1.00 14.18 273 PHE B O 1
ATOM 2811 N N . TRP B 2 274 ? 24.091 -109.975 -44.784 1.00 14.86 274 TRP B N 1
ATOM 2812 C CA . TRP B 2 274 ? 24.264 -108.584 -44.322 1.00 16.82 274 TRP B CA 1
ATOM 2813 C C . TRP B 2 274 ? 24.424 -107.655 -45.507 1.00 17.67 274 TRP B C 1
ATOM 2814 O O . TRP B 2 274 ? 25.166 -107.968 -46.440 1.00 16.77 274 TRP B O 1
ATOM 2825 N N . ASP B 2 275 ? 23.735 -106.520 -45.449 1.00 18.94 275 ASP B N 1
ATOM 2826 C CA . ASP B 2 275 ? 23.796 -105.502 -46.493 1.00 20.82 275 ASP B CA 1
ATOM 2827 C C . ASP B 2 275 ? 23.410 -106.031 -47.868 1.00 20.92 275 ASP B C 1
ATOM 2828 O O . ASP B 2 275 ? 23.899 -105.491 -48.877 1.00 21.54 275 ASP B O 1
ATOM 2833 N N . ALA B 2 276 ? 22.559 -107.059 -47.927 1.00 20.22 276 ALA B N 1
ATOM 2834 C CA . ALA B 2 276 ? 22.286 -107.760 -49.208 1.00 20.14 276 ALA B CA 1
ATOM 2835 C C . ALA B 2 276 ? 21.813 -106.791 -50.302 1.00 20.77 276 ALA B C 1
ATOM 2836 O O . ALA B 2 276 ? 20.924 -105.982 -50.063 1.00 21.24 276 ALA B O 1
ATOM 2838 N N . VAL B 2 277 ? 22.437 -106.894 -51.480 1.00 20.48 277 VAL B N 1
ATOM 2839 C CA . VAL B 2 277 ? 22.082 -106.121 -52.681 1.00 20.59 277 VAL B CA 1
ATOM 2840 C C . VAL B 2 277 ? 21.149 -107.035 -53.482 1.00 20.07 277 VAL B C 1
ATOM 2841 O O . VAL B 2 277 ? 21.489 -108.184 -53.754 1.00 19.52 277 VAL B O 1
ATOM 2845 N N . PRO B 2 278 ? 19.964 -106.537 -53.848 1.00 20.13 278 PRO B N 1
ATOM 2846 C CA . PRO B 2 278 ? 18.993 -107.340 -54.586 1.00 20.06 278 PRO B CA 1
ATOM 2847 C C . PRO B 2 278 ? 19.574 -107.970 -55.854 1.00 19.93 278 PRO B C 1
ATOM 2848 O O . PRO B 2 278 ? 19.196 -109.088 -56.193 1.00 21.31 278 PRO B O 1
ATOM 2852 N N . ALA B 2 279 ? 20.486 -107.266 -56.536 1.00 19.17 279 ALA B N 1
ATOM 2853 C CA . ALA B 2 279 ? 21.142 -107.774 -57.763 1.00 18.05 279 ALA B CA 1
ATOM 2854 C C . ALA B 2 279 ? 21.910 -109.089 -57.572 1.00 17.93 279 ALA B C 1
ATOM 2855 O O . ALA B 2 279 ? 22.146 -109.815 -58.551 1.00 17.74 279 ALA B O 1
ATOM 2857 N N . TYR B 2 280 ? 22.296 -109.382 -56.333 1.00 16.47 280 TYR B N 1
ATOM 2858 C CA . TYR B 2 280 ? 23.083 -110.576 -56.046 1.00 17.64 280 TYR B CA 1
ATOM 2859 C C . TYR B 2 280 ? 22.335 -111.685 -55.336 1.00 18.34 280 TYR B C 1
ATOM 2860 O O . TYR B 2 280 ? 22.857 -112.797 -55.225 1.00 19.38 280 TYR B O 1
ATOM 2869 N N . LEU B 2 281 ? 21.115 -111.417 -54.879 1.00 19.01 281 LEU B N 1
ATOM 2870 C CA . LEU B 2 281 ? 20.305 -112.496 -54.310 1.00 20.75 281 LEU B CA 1
ATOM 2871 C C . LEU B 2 281 ? 20.060 -113.688 -55.268 1.00 21.07 281 LEU B C 1
ATOM 2872 O O . LEU B 2 281 ? 20.104 -114.851 -54.819 1.00 21.53 281 LEU B O 1
ATOM 2877 N N . PRO B 2 282 ? 19.772 -113.423 -56.567 1.00 21.42 282 PRO B N 1
ATOM 2878 C CA . PRO B 2 282 ? 19.477 -114.521 -57.513 1.00 21.47 282 PRO B CA 1
ATOM 2879 C C . PRO B 2 282 ? 20.521 -115.630 -57.663 1.00 21.22 282 PRO B C 1
ATOM 2880 O O . PRO B 2 282 ? 20.171 -116.725 -58.099 1.00 21.59 282 PRO B O 1
ATOM 2884 N N . ALA B 2 283 ? 21.764 -115.364 -57.281 1.00 20.66 283 ALA B N 1
ATOM 2885 C CA . ALA B 2 283 ? 22.826 -116.380 -57.320 1.00 20.70 283 ALA B CA 1
ATOM 2886 C C . ALA B 2 283 ? 22.551 -117.618 -56.457 1.00 21.10 283 ALA B C 1
ATOM 2887 O O . ALA B 2 283 ? 23.151 -118.681 -56.676 1.00 21.35 283 ALA B O 1
ATOM 2889 N N . VAL B 2 284 ? 21.664 -117.477 -55.472 1.00 20.97 284 VAL B N 1
ATOM 2890 C CA . VAL B 2 284 ? 21.306 -118.575 -54.589 1.00 21.77 284 VAL B CA 1
ATOM 2891 C C . VAL B 2 284 ? 20.154 -119.428 -55.147 1.00 22.17 284 VAL B C 1
ATOM 2892 O O . VAL B 2 284 ? 19.827 -120.464 -54.582 1.00 22.70 284 VAL B O 1
ATOM 2896 N N . TYR B 2 285 ? 19.544 -118.993 -56.253 1.00 22.22 285 TYR B N 1
ATOM 2897 C CA . TYR B 2 285 ? 18.359 -119.679 -56.775 1.00 22.49 285 TYR B CA 1
ATOM 2898 C C . TYR B 2 285 ? 18.593 -121.154 -57.087 1.00 21.03 285 TYR B C 1
ATOM 2899 O O . TYR B 2 285 ? 17.674 -121.939 -57.009 1.00 21.75 285 TYR B O 1
ATOM 2908 N N . SER B 2 286 ? 19.813 -121.537 -57.395 1.00 21.28 286 SER B N 1
ATOM 2909 C CA . SER B 2 286 ? 20.118 -122.958 -57.709 1.00 21.40 286 SER B CA 1
ATOM 2910 C C . SER B 2 286 ? 19.904 -123.860 -56.486 1.00 21.18 286 SER B C 1
ATOM 2911 O O . SER B 2 286 ? 19.588 -125.048 -56.606 1.00 20.42 286 SER B O 1
ATOM 2914 N N . VAL B 2 287 ? 20.139 -123.266 -55.318 1.00 20.89 287 VAL B N 1
ATOM 2915 C CA . VAL B 2 287 ? 19.920 -123.889 -54.040 1.00 21.83 287 VAL B CA 1
ATOM 2916 C C . VAL B 2 287 ? 18.449 -123.953 -53.731 1.00 21.26 287 VAL B C 1
ATOM 2917 O O . VAL B 2 287 ? 18.013 -124.836 -53.000 1.00 19.89 287 VAL B O 1
ATOM 2921 N N . CYS B 2 288 ? 17.679 -122.998 -54.265 1.00 22.41 288 CYS B N 1
ATOM 2922 C CA . CYS B 2 288 ? 16.351 -122.695 -53.696 1.00 24.28 288 CYS B CA 1
ATOM 2923 C C . CYS B 2 288 ? 15.470 -123.893 -53.577 1.00 23.99 288 CYS B C 1
ATOM 2924 O O . CYS B 2 288 ? 14.764 -124.066 -52.575 1.00 24.65 288 CYS B O 1
ATOM 2927 N N . SER B 2 289 ? 15.539 -124.728 -54.606 1.00 23.12 289 SER B N 1
ATOM 2928 C CA . SER B 2 289 ? 14.665 -125.866 -54.779 1.00 22.56 289 SER B CA 1
ATOM 2929 C C . SER B 2 289 ? 14.716 -126.882 -53.648 1.00 21.45 289 SER B C 1
ATOM 2930 O O . SER B 2 289 ? 13.713 -127.537 -53.399 1.00 21.21 289 SER B O 1
ATOM 2933 N N . ARG B 2 290 ? 15.868 -127.028 -52.987 1.00 19.70 290 ARG B N 1
ATOM 2934 C CA . ARG B 2 290 ? 15.980 -127.967 -51.874 1.00 19.15 290 ARG B CA 1
ATOM 2935 C C . ARG B 2 290 ? 16.202 -127.285 -50.527 1.00 18.08 290 ARG B C 1
ATOM 2936 O O . ARG B 2 290 ? 16.467 -127.973 -49.555 1.00 18.06 290 ARG B O 1
ATOM 2944 N N . LEU B 2 291 ? 16.145 -125.957 -50.487 1.00 16.85 291 LEU B N 1
ATOM 2945 C CA . LEU B 2 291 ? 16.387 -125.219 -49.232 1.00 16.53 291 LEU B CA 1
ATOM 2946 C C . LEU B 2 291 ? 15.269 -125.547 -48.277 1.00 15.42 291 LEU B C 1
ATOM 2947 O O . LEU B 2 291 ? 14.092 -125.526 -48.673 1.00 14.74 291 LEU B O 1
ATOM 2952 N N . THR B 2 292 ? 15.638 -125.819 -47.024 1.00 14.24 292 THR B N 1
ATOM 2953 C CA . THR B 2 292 ? 14.666 -126.049 -45.954 1.00 14.26 292 THR B CA 1
ATOM 2954 C C . THR B 2 292 ? 14.684 -124.965 -44.883 1.00 14.02 292 THR B C 1
ATOM 2955 O O . THR B 2 292 ? 13.701 -124.817 -44.170 1.00 12.88 292 THR B O 1
ATOM 2959 N N . THR B 2 293 ? 15.796 -124.239 -44.758 1.00 14.35 293 THR B N 1
ATOM 2960 C CA . THR B 2 293 ? 15.862 -123.070 -43.835 1.00 15.90 293 THR B CA 1
ATOM 2961 C C . THR B 2 293 ? 16.444 -121.878 -44.546 1.00 15.48 293 THR B C 1
ATOM 2962 O O . THR B 2 293 ? 17.501 -121.970 -45.209 1.00 15.38 293 THR B O 1
ATOM 2966 N N . LEU B 2 294 ? 15.748 -120.747 -44.424 1.00 15.14 294 LEU B N 1
ATOM 2967 C CA . LEU B 2 294 ? 16.225 -119.513 -44.957 1.00 14.41 294 LEU B CA 1
ATOM 2968 C C . LEU B 2 294 ? 16.134 -118.445 -43.850 1.00 13.85 294 LEU B C 1
ATOM 2969 O O . LEU B 2 294 ? 15.056 -118.223 -43.277 1.00 12.76 294 LEU B O 1
ATOM 2974 N N . ASN B 2 295 ? 17.268 -117.837 -43.542 1.00 12.77 295 ASN B N 1
ATOM 2975 C CA . ASN B 2 295 ? 17.300 -116.766 -42.554 1.00 12.48 295 ASN B CA 1
ATOM 2976 C C . ASN B 2 295 ? 17.697 -115.468 -43.256 1.00 12.48 295 ASN B C 1
ATOM 2977 O O . ASN B 2 295 ? 18.866 -115.222 -43.523 1.00 11.67 295 ASN B O 1
ATOM 2982 N N . LEU B 2 296 ? 16.682 -114.675 -43.584 1.00 12.89 296 LEU B N 1
ATOM 2983 C CA . LEU B 2 296 ? 16.855 -113.388 -44.223 1.00 14.81 296 LEU B CA 1
ATOM 2984 C C . LEU B 2 296 ? 16.716 -112.187 -43.250 1.00 14.82 296 LEU B C 1
ATOM 2985 O O . LEU B 2 296 ? 16.552 -111.059 -43.719 1.00 15.00 296 LEU B O 1
ATOM 2990 N N . SER B 2 297 ? 16.836 -112.450 -41.941 1.00 15.11 297 SER B N 1
ATOM 2991 C CA . SER B 2 297 ? 16.706 -111.445 -40.843 1.00 16.88 297 SER B CA 1
ATOM 2992 C C . SER B 2 297 ? 17.541 -110.196 -41.001 1.00 17.93 297 SER B C 1
ATOM 2993 O O . SER B 2 297 ? 17.174 -109.135 -40.456 1.00 18.54 297 SER B O 1
ATOM 2996 N N . TYR B 2 298 ? 18.711 -110.344 -41.621 1.00 17.61 298 TYR B N 1
ATOM 2997 C CA . TYR B 2 298 ? 19.663 -109.228 -41.745 1.00 19.69 298 TYR B CA 1
ATOM 2998 C C . TYR B 2 298 ? 19.558 -108.464 -43.052 1.00 19.81 298 TYR B C 1
ATOM 2999 O O . TYR B 2 298 ? 20.207 -107.420 -43.217 1.00 21.59 298 TYR B O 1
ATOM 3008 N N . ALA B 2 299 ? 18.777 -108.992 -43.986 1.00 20.19 299 ALA B N 1
ATOM 3009 C CA . ALA B 2 299 ? 18.686 -108.413 -45.333 1.00 21.35 299 ALA B CA 1
ATOM 3010 C C . ALA B 2 299 ? 17.549 -107.392 -45.388 1.00 21.65 299 ALA B C 1
ATOM 3011 O O . ALA B 2 299 ? 16.403 -107.739 -45.134 1.00 22.11 299 ALA B O 1
ATOM 3013 N N . THR B 2 300 ? 17.839 -106.146 -45.740 1.00 22.23 300 THR B N 1
ATOM 3014 C CA . THR B 2 300 ? 16.759 -105.136 -45.736 1.00 23.34 300 THR B CA 1
ATOM 3015 C C . THR B 2 300 ? 16.129 -104.918 -47.132 1.00 24.15 300 THR B C 1
ATOM 3016 O O . THR B 2 300 ? 15.668 -103.818 -47.483 1.00 25.67 300 THR B O 1
ATOM 3020 N N . VAL B 2 301 ? 16.092 -105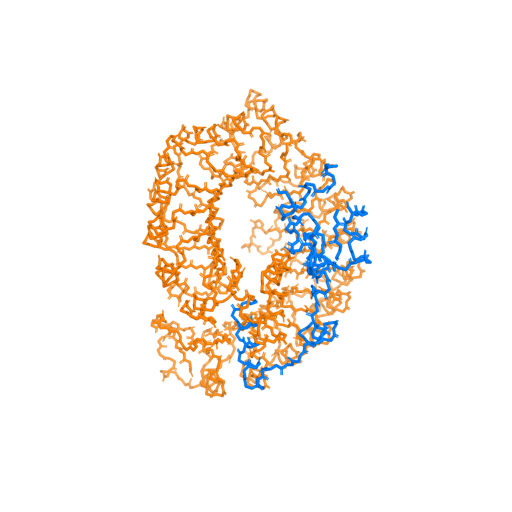.998 -47.890 1.00 23.82 301 VAL B N 1
ATOM 3021 C CA . VAL B 2 301 ? 15.505 -106.096 -49.217 1.00 24.15 301 VAL B CA 1
ATOM 3022 C C . VAL B 2 301 ? 13.957 -106.058 -49.200 1.00 23.76 301 VAL B C 1
ATOM 3023 O O . VAL B 2 301 ? 13.324 -106.532 -48.241 1.00 23.42 301 VAL B O 1
ATOM 3027 N N . GLN B 2 302 ? 13.347 -105.529 -50.271 1.00 22.26 302 GLN B N 1
ATOM 3028 C CA . GLN B 2 302 ? 11.906 -105.258 -50.246 1.00 21.20 302 GLN B CA 1
ATOM 3029 C C . GLN B 2 302 ? 11.068 -106.457 -50.629 1.00 19.46 302 GLN B C 1
ATOM 3030 O O . GLN B 2 302 ? 11.618 -107.481 -51.021 1.00 18.74 302 GLN B O 1
ATOM 3036 N N . SER B 2 303 ? 9.743 -106.329 -50.487 1.00 17.59 303 SER B N 1
ATOM 3037 C CA . SER B 2 303 ? 8.816 -107.453 -50.613 1.00 17.63 303 SER B CA 1
ATOM 3038 C C . SER B 2 303 ? 8.963 -108.214 -51.928 1.00 17.54 303 SER B C 1
ATOM 3039 O O . SER B 2 303 ? 9.011 -109.446 -51.929 1.00 18.50 303 SER B O 1
ATOM 3042 N N . TYR B 2 304 ? 9.011 -107.482 -53.041 1.00 16.74 304 TYR B N 1
ATOM 3043 C CA . TYR B 2 304 ? 9.018 -108.148 -54.359 1.00 17.07 304 TYR B CA 1
ATOM 3044 C C . TYR B 2 304 ? 10.267 -109.029 -54.558 1.00 17.09 304 TYR B C 1
ATOM 3045 O O . TYR B 2 304 ? 10.173 -110.160 -55.036 1.00 17.26 304 TYR B O 1
ATOM 3054 N N . ASP B 2 305 ? 11.411 -108.530 -54.104 1.00 17.53 305 ASP B N 1
ATOM 3055 C CA . ASP B 2 305 ? 12.673 -109.289 -54.161 1.00 19.24 305 ASP B CA 1
ATOM 3056 C C . ASP B 2 305 ? 12.633 -110.518 -53.261 1.00 18.58 305 ASP B C 1
ATOM 3057 O O . ASP B 2 305 ? 13.088 -111.605 -53.646 1.00 18.52 305 ASP B O 1
ATOM 3062 N N . LEU B 2 306 ? 12.052 -110.372 -52.069 1.00 17.68 306 LEU B N 1
ATOM 3063 C CA . LEU B 2 306 ? 11.846 -111.520 -51.202 1.00 17.22 306 LEU B CA 1
ATOM 3064 C C . LEU B 2 306 ? 10.933 -112.538 -51.869 1.00 17.02 306 LEU B C 1
ATOM 3065 O O . LEU B 2 306 ? 11.198 -113.743 -51.819 1.00 17.79 306 LEU B O 1
ATOM 3070 N N . VAL B 2 307 ? 9.870 -112.048 -52.509 1.00 16.95 307 VAL B N 1
ATOM 3071 C CA . VAL B 2 307 ? 8.897 -112.898 -53.187 1.00 17.26 307 VAL B CA 1
ATOM 3072 C C . VAL B 2 307 ? 9.548 -113.695 -54.347 1.00 17.56 307 VAL B C 1
ATOM 3073 O O . VAL B 2 307 ? 9.302 -114.879 -54.502 1.00 17.64 307 VAL B O 1
ATOM 3077 N N . LYS B 2 308 ? 10.411 -113.056 -55.116 1.00 17.72 308 LYS B N 1
ATOM 3078 C CA . LYS B 2 308 ? 11.074 -113.789 -56.224 1.00 19.08 308 LYS B CA 1
ATOM 3079 C C . LYS B 2 308 ? 11.883 -114.996 -55.710 1.00 19.55 308 LYS B C 1
ATOM 3080 O O . LYS B 2 308 ? 11.902 -116.067 -56.342 1.00 20.52 308 LYS B O 1
ATOM 3086 N N . LEU B 2 309 ? 12.535 -114.818 -54.562 1.00 19.52 309 LEU B N 1
ATOM 3087 C CA . LEU B 2 309 ? 13.310 -115.886 -53.907 1.00 20.32 309 LEU B CA 1
ATOM 3088 C C . LEU B 2 309 ? 12.370 -116.979 -53.381 1.00 20.06 309 LEU B C 1
ATOM 3089 O O . LEU B 2 309 ? 12.490 -118.167 -53.734 1.00 19.40 309 LEU B O 1
ATOM 3094 N N . LEU B 2 310 ? 11.409 -116.566 -52.554 1.00 19.27 310 LEU B N 1
ATOM 3095 C CA . LEU B 2 310 ? 10.463 -117.497 -51.938 1.00 20.16 310 LEU B CA 1
ATOM 3096 C C . LEU B 2 310 ? 9.644 -118.336 -52.918 1.00 19.90 310 LEU B C 1
ATOM 3097 O O . LEU B 2 310 ? 9.368 -119.496 -52.616 1.00 19.47 310 LEU B O 1
ATOM 3102 N N . CYS B 2 311 ? 9.275 -117.758 -54.071 1.00 20.98 311 CYS B N 1
ATOM 3103 C CA . CYS B 2 311 ? 8.548 -118.469 -55.144 1.00 23.25 311 CYS B CA 1
ATOM 3104 C C . CYS B 2 311 ? 9.148 -119.808 -55.541 1.00 23.26 311 CYS B C 1
ATOM 3105 O O . CYS B 2 311 ? 8.454 -120.714 -56.017 1.00 24.40 311 CYS B O 1
ATOM 3108 N N . GLN B 2 312 ? 10.442 -119.933 -55.355 1.00 23.34 312 GLN B N 1
ATOM 3109 C CA . GLN B 2 312 ? 11.098 -121.137 -55.818 1.00 23.49 312 GLN B CA 1
ATOM 3110 C C . GLN B 2 312 ? 11.774 -121.944 -54.713 1.00 23.09 312 GLN B C 1
ATOM 3111 O O . GLN B 2 312 ? 12.736 -122.680 -54.964 1.00 22.59 312 GLN B O 1
ATOM 3117 N N . CYS B 2 313 ? 11.201 -121.829 -53.509 1.00 21.68 313 CYS B N 1
ATOM 3118 C CA . CYS B 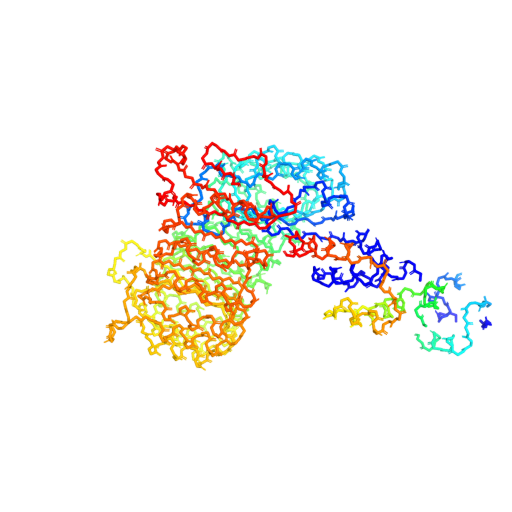2 313 ? 11.597 -122.598 -52.345 1.00 20.97 313 CYS B CA 1
ATOM 3119 C C . CYS B 2 313 ? 10.463 -123.523 -51.879 1.00 20.72 313 CYS B C 1
ATOM 3120 O O . CYS B 2 313 ? 9.997 -123.416 -50.727 1.00 19.55 313 CYS B O 1
ATOM 3123 N N . PRO B 2 314 ? 10.002 -124.446 -52.746 1.00 19.64 314 PRO B N 1
ATOM 3124 C CA . PRO B 2 314 ? 8.877 -125.248 -52.302 1.00 19.42 314 PRO B CA 1
ATOM 3125 C C . PRO B 2 314 ? 9.145 -126.138 -51.094 1.00 18.54 314 PRO B C 1
ATOM 3126 O O . PRO B 2 314 ? 8.188 -126.576 -50.438 1.00 19.14 314 PRO B O 1
ATOM 3130 N N . LYS B 2 315 ? 10.404 -126.446 -50.799 1.00 16.92 315 LYS B N 1
ATOM 3131 C CA . LYS B 2 315 ? 10.655 -127.348 -49.678 1.00 16.32 315 LYS B CA 1
ATOM 3132 C C . LYS B 2 315 ? 10.891 -126.624 -48.350 1.00 15.70 315 LYS B C 1
ATOM 3133 O O . LYS B 2 315 ? 11.259 -127.257 -47.369 1.00 15.25 315 LYS B O 1
ATOM 3139 N N . LEU B 2 316 ? 10.675 -125.312 -48.331 1.00 16.24 316 LEU B N 1
ATOM 3140 C CA . LEU B 2 316 ? 11.074 -124.502 -47.165 1.00 15.84 316 LEU B CA 1
ATOM 3141 C C . LEU B 2 316 ? 10.318 -124.969 -45.940 1.00 15.58 316 LEU B C 1
ATOM 3142 O O . LEU B 2 316 ? 9.093 -125.182 -45.996 1.00 15.08 316 LEU B O 1
ATOM 3147 N N . GLN B 2 317 ? 11.033 -125.116 -44.830 1.00 15.01 317 GLN B N 1
ATOM 3148 C CA . GLN B 2 317 ? 10.373 -125.480 -43.572 1.00 15.05 317 GLN B CA 1
ATOM 3149 C C . GLN B 2 317 ? 10.479 -124.408 -42.502 1.00 15.54 317 GLN B C 1
ATOM 3150 O O . GLN B 2 317 ? 9.630 -124.362 -41.607 1.00 14.80 317 GLN B O 1
ATOM 3156 N N . ARG B 2 318 ? 11.527 -123.587 -42.580 1.00 15.42 318 ARG B N 1
ATOM 3157 C CA . ARG B 2 318 ? 11.770 -122.548 -41.572 1.00 15.27 318 ARG B CA 1
ATOM 3158 C C . ARG B 2 318 ? 12.158 -121.288 -42.296 1.00 14.76 318 ARG B C 1
ATOM 3159 O O . ARG B 2 318 ? 13.096 -121.293 -43.116 1.00 15.00 318 ARG B O 1
ATOM 3167 N N . LEU B 2 319 ? 11.384 -120.224 -42.066 1.00 13.68 319 LEU B N 1
ATOM 3168 C CA . LEU B 2 319 ? 11.701 -118.889 -42.596 1.00 13.65 319 LEU B CA 1
ATOM 3169 C C . LEU B 2 319 ? 11.822 -117.829 -41.473 1.00 13.59 319 LEU B C 1
ATOM 3170 O O . LEU B 2 319 ? 10.889 -117.656 -40.699 1.00 13.88 319 LEU B O 1
ATOM 3175 N N . TRP B 2 320 ? 12.949 -117.136 -41.410 1.00 13.43 320 TRP B N 1
ATOM 3176 C CA . TRP B 2 320 ? 13.080 -115.916 -40.589 1.00 14.01 320 TRP B CA 1
ATOM 3177 C C . TRP B 2 320 ? 13.290 -114.759 -41.563 1.00 14.93 320 TRP B C 1
ATOM 3178 O O . TRP B 2 320 ? 14.146 -114.825 -42.465 1.00 14.50 320 TRP B O 1
ATOM 3189 N N . VAL B 2 321 ? 12.507 -113.699 -41.388 1.00 14.30 321 VAL B N 1
ATOM 3190 C CA . VAL B 2 321 ? 12.427 -112.655 -42.402 1.00 15.03 321 VAL B CA 1
ATOM 3191 C C . VAL B 2 321 ? 12.063 -111.342 -41.723 1.00 14.60 321 VAL B C 1
ATOM 3192 O O . VAL B 2 321 ? 11.451 -111.367 -40.643 1.00 15.62 321 VAL B O 1
ATOM 3196 N N . LEU B 2 322 ? 12.462 -110.214 -42.299 1.00 14.18 322 LEU B N 1
ATOM 3197 C CA . LEU B 2 322 ? 12.014 -108.904 -41.782 1.00 13.15 322 LEU B CA 1
ATOM 3198 C C . LEU B 2 322 ? 10.622 -108.634 -42.264 1.00 13.06 322 LEU B C 1
ATOM 3199 O O . LEU B 2 322 ? 10.151 -109.250 -43.237 1.00 12.29 322 LEU B O 1
ATOM 3204 N N . ASP B 2 323 ? 9.957 -107.689 -41.608 1.00 12.41 323 ASP B N 1
ATOM 3205 C CA . ASP B 2 323 ? 8.553 -107.408 -41.917 1.00 12.90 323 ASP B CA 1
ATOM 3206 C C . ASP B 2 323 ? 8.403 -106.786 -43.32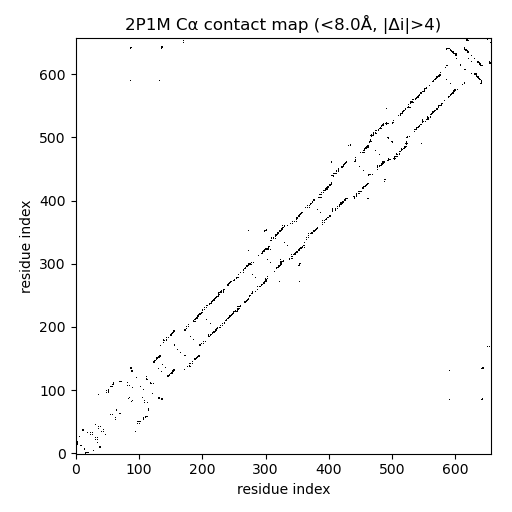1 1.00 13.74 323 ASP B C 1
ATOM 3207 O O . ASP B 2 323 ? 7.289 -106.651 -43.838 1.00 12.65 323 ASP B O 1
ATOM 3212 N N . TYR B 2 324 ? 9.537 -106.475 -43.949 1.00 15.27 324 TYR B N 1
ATOM 3213 C CA . TYR B 2 324 ? 9.575 -106.037 -45.355 1.00 15.84 324 TYR B CA 1
ATOM 3214 C C . TYR B 2 324 ? 8.908 -107.036 -46.286 1.00 15.99 324 TYR B C 1
ATOM 3215 O O . TYR B 2 324 ? 8.539 -106.657 -47.401 1.00 16.99 324 TYR B O 1
ATOM 3224 N N . ILE B 2 325 ? 8.746 -108.286 -45.837 1.00 16.02 325 ILE B N 1
ATOM 3225 C CA . ILE B 2 325 ? 8.008 -109.318 -46.593 1.00 16.41 325 ILE B CA 1
ATOM 3226 C C . ILE B 2 325 ? 6.601 -108.828 -46.942 1.00 17.11 325 ILE B C 1
ATOM 3227 O O . ILE B 2 325 ? 6.111 -109.053 -48.042 1.00 16.50 325 ILE B O 1
ATOM 3232 N N . GLU B 2 326 ? 5.978 -108.159 -45.966 1.00 17.18 326 GLU B N 1
ATOM 3233 C CA . GLU B 2 326 ? 4.649 -107.548 -46.048 1.00 17.59 326 GLU B CA 1
ATOM 3234 C C . GLU B 2 326 ? 3.546 -108.586 -46.168 1.00 16.81 326 GLU B C 1
ATOM 3235 O O . GLU B 2 326 ? 3.808 -109.775 -46.358 1.00 16.31 326 GLU B O 1
ATOM 3241 N N . ASP B 2 327 ? 2.295 -108.141 -46.084 1.00 16.75 327 ASP B N 1
ATOM 3242 C CA . ASP B 2 327 ? 1.163 -109.047 -46.211 1.00 16.60 327 ASP B CA 1
ATOM 3243 C C . ASP B 2 327 ? 1.181 -109.742 -47.603 1.00 17.45 327 ASP B C 1
ATOM 3244 O O . ASP B 2 327 ? 0.889 -110.944 -47.714 1.00 17.24 327 ASP B O 1
ATOM 3249 N N . ALA B 2 328 ? 1.504 -108.981 -48.645 1.00 17.42 328 ALA B N 1
ATOM 3250 C CA . ALA B 2 328 ? 1.583 -109.538 -50.012 1.00 17.59 328 ALA B CA 1
ATOM 3251 C C . ALA B 2 328 ? 2.629 -110.659 -50.154 1.00 17.39 328 ALA B C 1
ATOM 3252 O O . ALA B 2 328 ? 2.371 -111.663 -50.838 1.00 17.65 328 ALA B O 1
ATOM 3254 N N . GLY B 2 329 ? 3.777 -110.518 -49.495 1.00 16.55 329 GLY B N 1
ATOM 3255 C CA . GLY B 2 329 ? 4.810 -111.577 -49.535 1.00 16.15 329 GLY B CA 1
ATOM 3256 C C . GLY B 2 329 ? 4.359 -112.795 -48.760 1.00 16.84 329 GLY B C 1
ATOM 3257 O O . GLY B 2 329 ? 4.657 -113.932 -49.120 1.00 16.76 329 GLY B O 1
ATOM 3258 N N . LEU B 2 330 ? 3.616 -112.571 -47.673 1.00 15.53 330 LEU B N 1
ATOM 3259 C CA . LEU B 2 330 ? 3.147 -113.686 -46.898 1.00 15.67 330 LEU B CA 1
ATOM 3260 C C . LEU B 2 330 ? 2.035 -114.483 -47.577 1.00 16.31 330 LEU B C 1
ATOM 3261 O O . LEU B 2 330 ? 1.929 -115.689 -47.364 1.00 16.02 330 LEU B O 1
ATOM 3266 N N . GLU B 2 331 ? 1.235 -113.806 -48.408 1.00 17.36 331 GLU B N 1
ATOM 3267 C CA . GLU B 2 331 ? 0.206 -114.468 -49.219 1.00 19.71 331 GLU B CA 1
ATOM 3268 C C . GLU B 2 331 ? 0.906 -115.432 -50.205 1.00 18.63 331 GLU B C 1
ATOM 3269 O O . GLU B 2 331 ? 0.468 -116.570 -50.410 1.00 17.73 331 GLU B O 1
ATOM 3275 N N . VAL B 2 332 ? 2.036 -114.994 -50.744 1.00 18.38 332 VAL B N 1
ATOM 3276 C CA . VAL B 2 332 ? 2.816 -115.834 -51.672 1.00 18.71 332 VAL B CA 1
ATOM 3277 C C . VAL B 2 332 ? 3.427 -117.044 -50.921 1.00 18.05 332 VAL B C 1
ATOM 3278 O O . VAL B 2 332 ? 3.296 -118.206 -51.346 1.00 18.12 332 VAL B O 1
ATOM 3282 N N . LEU B 2 333 ? 4.039 -116.780 -49.773 1.00 17.43 333 LEU B N 1
ATOM 3283 C CA . LEU B 2 333 ? 4.597 -117.821 -48.932 1.00 17.70 333 LEU B CA 1
ATOM 3284 C C . LEU B 2 333 ? 3.552 -118.873 -48.632 1.00 18.09 333 LEU B C 1
ATOM 3285 O O . LEU B 2 333 ? 3.839 -120.056 -48.696 1.00 17.62 333 LEU B O 1
ATOM 3290 N N . ALA B 2 334 ? 2.328 -118.435 -48.321 1.00 18.45 334 ALA B N 1
ATOM 3291 C CA . ALA B 2 334 ? 1.253 -119.335 -47.954 1.00 19.08 334 ALA B CA 1
ATOM 3292 C C . ALA B 2 334 ? 0.836 -120.264 -49.114 1.00 19.89 334 ALA B C 1
ATOM 3293 O O . ALA B 2 334 ? 0.373 -121.371 -48.899 1.00 20.01 334 ALA B O 1
ATOM 3295 N N . SER B 2 335 ? 0.983 -119.808 -50.338 1.00 20.23 335 SER B N 1
ATOM 3296 C CA . SER B 2 335 ? 0.594 -120.664 -51.464 1.00 21.68 335 SER B CA 1
ATOM 3297 C C . SER B 2 335 ? 1.745 -121.537 -51.956 1.00 22.46 335 SER B C 1
ATOM 3298 O O . SER B 2 335 ? 1.516 -122.625 -52.500 1.00 23.43 335 SER B O 1
ATOM 3301 N N . THR B 2 336 ? 2.972 -121.049 -51.779 1.00 21.98 336 THR B N 1
ATOM 3302 C CA . THR B 2 336 ? 4.177 -121.691 -52.292 1.00 22.75 336 THR B CA 1
ATOM 3303 C C . THR B 2 336 ? 4.782 -122.751 -51.366 1.00 22.41 336 THR B C 1
ATOM 3304 O O . THR B 2 336 ? 5.263 -123.791 -51.822 1.00 23.00 336 THR B O 1
ATOM 3308 N N . CYS B 2 337 ? 4.802 -122.473 -50.068 1.00 21.69 337 CYS B N 1
ATOM 3309 C CA . CYS B 2 337 ? 5.602 -123.288 -49.148 1.00 20.43 337 CYS B CA 1
ATOM 3310 C C . CYS B 2 337 ? 4.725 -124.113 -48.225 1.00 20.14 337 CYS B C 1
ATOM 3311 O O . CYS B 2 337 ? 4.582 -123.791 -47.030 1.00 19.94 337 CYS B O 1
ATOM 3314 N N . LYS B 2 338 ? 4.144 -125.177 -48.777 1.00 18.51 338 LYS B N 1
ATOM 3315 C CA . LYS B 2 338 ? 3.219 -126.054 -48.036 1.00 19.12 338 LYS B CA 1
ATOM 3316 C C . LYS B 2 338 ? 3.836 -126.892 -46.930 1.00 17.42 338 LYS B C 1
ATOM 3317 O O . LYS B 2 338 ? 3.096 -127.522 -46.143 1.00 17.77 338 LYS B O 1
ATOM 3323 N N . ASP B 2 339 ? 5.168 -126.958 -46.878 1.00 16.98 339 ASP B N 1
ATOM 3324 C CA . ASP B 2 339 ? 5.822 -127.714 -45.817 1.00 16.39 339 ASP B CA 1
ATOM 3325 C C . ASP B 2 339 ? 6.371 -126.777 -44.736 1.00 15.99 339 ASP B C 1
ATOM 3326 O O . ASP B 2 339 ? 7.083 -127.237 -43.875 1.00 15.86 339 ASP B O 1
ATOM 3331 N N . LEU B 2 340 ? 6.016 -125.497 -44.766 1.00 15.99 340 LEU B N 1
ATOM 3332 C CA . LEU B 2 340 ? 6.527 -124.559 -43.757 1.00 16.20 340 LEU B CA 1
ATOM 3333 C C . LEU B 2 340 ? 6.094 -124.989 -42.353 1.00 16.56 340 LEU B C 1
ATOM 3334 O O . LEU B 2 340 ? 4.925 -125.349 -42.129 1.00 16.89 340 LEU B O 1
ATOM 3339 N N . ARG B 2 341 ? 7.047 -124.957 -41.422 1.00 16.02 341 ARG B N 1
ATOM 3340 C CA . ARG B 2 341 ? 6.811 -125.391 -40.036 1.00 15.31 341 ARG B CA 1
ATOM 3341 C C . ARG B 2 341 ? 6.963 -124.218 -39.072 1.00 15.02 341 ARG B C 1
ATOM 3342 O O . ARG B 2 341 ? 6.338 -124.210 -38.016 1.00 14.84 341 ARG B O 1
ATOM 3350 N N . GLU B 2 342 ? 7.844 -123.288 -39.417 1.00 14.67 342 GLU B N 1
ATOM 3351 C CA . GLU B 2 342 ? 8.206 -122.158 -38.530 1.00 14.29 342 GLU B CA 1
ATOM 3352 C C . GLU B 2 342 ? 8.344 -120.882 -39.322 1.00 14.61 342 GLU B C 1
ATOM 3353 O O . GLU B 2 342 ? 8.990 -120.858 -40.404 1.00 13.89 342 GLU B O 1
ATOM 3359 N N . LEU B 2 343 ? 7.707 -119.811 -38.819 1.00 14.27 343 LEU B N 1
ATOM 3360 C CA . LEU B 2 343 ? 7.807 -118.489 -39.438 1.00 14.54 343 LEU B CA 1
ATOM 3361 C C . LEU B 2 343 ? 8.147 -117.492 -38.334 1.00 14.13 343 LEU B C 1
ATOM 3362 O O . LEU B 2 343 ? 7.469 -117.488 -37.309 1.00 14.22 343 LEU B O 1
ATOM 3367 N N . ARG B 2 344 ? 9.207 -116.720 -38.533 1.00 13.21 344 ARG B N 1
ATOM 3368 C CA . ARG B 2 344 ? 9.537 -115.584 -37.658 1.00 12.76 344 ARG B CA 1
ATOM 3369 C C . ARG B 2 344 ? 9.674 -114.314 -38.482 1.00 13.35 344 ARG B C 1
ATOM 3370 O O . ARG B 2 344 ? 10.445 -114.259 -39.438 1.00 14.19 344 ARG B O 1
ATOM 3378 N N . VAL B 2 345 ? 8.876 -113.301 -38.144 1.00 13.40 345 VAL B N 1
ATOM 3379 C CA . VAL B 2 345 ? 8.882 -112.040 -38.870 1.00 13.37 345 VAL B CA 1
ATOM 3380 C C . VAL B 2 345 ? 9.284 -110.947 -37.889 1.00 13.93 345 VAL B C 1
ATOM 3381 O O . VAL B 2 345 ? 8.550 -110.659 -36.919 1.00 14.11 345 VAL B O 1
ATOM 3385 N N . PHE B 2 346 ? 10.462 -110.385 -38.119 1.00 13.98 346 PHE B N 1
ATOM 3386 C CA . PHE B 2 346 ? 11.091 -109.416 -37.215 1.00 14.14 346 PHE B CA 1
ATOM 3387 C C . PHE B 2 346 ? 10.820 -107.977 -37.652 1.00 14.43 346 PHE B C 1
ATOM 3388 O O . PHE B 2 346 ? 10.565 -107.756 -38.861 1.00 15.00 346 PHE B O 1
ATOM 3396 N N . PRO B 2 347 ? 10.875 -106.991 -36.704 1.00 14.32 347 PRO B N 1
ATOM 3397 C CA . PRO B 2 347 ? 10.564 -105.605 -37.070 1.00 15.28 347 PRO B CA 1
ATOM 3398 C C . PRO B 2 347 ? 11.768 -104.918 -37.715 1.00 16.25 347 PRO B C 1
ATOM 3399 O O . PRO B 2 347 ? 12.894 -105.052 -37.224 1.00 15.90 347 PRO B O 1
ATOM 3403 N N . SER B 2 348 ? 11.541 -104.203 -38.813 1.00 17.30 348 SER B N 1
ATOM 3404 C CA . SER B 2 348 ? 12.618 -103.441 -39.440 1.00 19.48 348 SER B CA 1
ATOM 3405 C C . SER B 2 348 ? 12.884 -102.107 -38.740 1.00 21.55 348 SER B C 1
ATOM 3406 O O . SER B 2 348 ? 14.025 -101.610 -38.727 1.00 20.92 348 SER B O 1
ATOM 3409 N N . GLU B 2 349 ? 11.825 -101.510 -38.193 1.00 23.03 349 GLU B N 1
ATOM 3410 C CA . GLU B 2 349 ? 11.920 -100.208 -37.507 1.00 25.55 349 GLU B CA 1
ATOM 3411 C C . GLU B 2 349 ? 11.130 -100.232 -36.194 1.00 25.47 349 GLU B C 1
ATOM 3412 O O . GLU B 2 349 ? 10.079 -99.597 -36.090 1.00 25.74 349 GLU B O 1
ATOM 3418 N N . PRO B 2 350 ? 11.641 -100.945 -35.176 1.00 26.19 350 PRO B N 1
ATOM 3419 C CA . PRO B 2 350 ? 10.848 -101.153 -33.955 1.00 26.44 350 PRO B CA 1
ATOM 3420 C C . PRO B 2 350 ? 10.673 -99.865 -33.101 1.00 27.05 350 PRO B C 1
ATOM 3421 O O . PRO B 2 350 ? 9.873 -99.837 -32.160 1.00 26.74 350 PRO B O 1
ATOM 3425 N N . PHE B 2 351 ? 11.408 -98.813 -33.440 1.00 28.13 351 PHE B N 1
ATOM 3426 C CA . PHE B 2 351 ? 11.337 -97.557 -32.678 1.00 29.28 351 PHE B CA 1
ATOM 3427 C C . PHE B 2 351 ? 10.517 -96.481 -33.384 1.00 29.87 351 PHE B C 1
ATOM 3428 O O . PHE B 2 351 ? 10.597 -95.295 -33.037 1.00 30.01 351 PHE B O 1
ATOM 3436 N N . VAL B 2 352 ? 9.746 -96.897 -34.382 1.00 30.49 352 VAL B N 1
ATOM 3437 C CA . VAL B 2 352 ? 8.857 -95.998 -35.116 1.00 31.14 352 VAL B CA 1
ATOM 3438 C C . VAL B 2 352 ? 7.430 -96.526 -34.938 1.00 31.44 352 VAL B C 1
ATOM 3439 O O . VAL B 2 352 ? 7.156 -97.684 -35.238 1.00 31.40 352 VAL B O 1
ATOM 3443 N N . MET B 2 353 ? 6.531 -95.682 -34.426 1.00 31.88 353 MET B N 1
ATOM 3444 C CA . MET B 2 353 ? 5.175 -96.137 -34.064 1.00 32.10 353 MET B CA 1
ATOM 3445 C C . MET B 2 353 ? 4.254 -96.309 -35.276 1.00 31.30 353 MET B C 1
ATOM 3446 O O . MET B 2 353 ? 3.512 -97.294 -35.365 1.00 31.26 353 MET B O 1
ATOM 3451 N N . GLU B 2 354 ? 4.315 -95.362 -36.209 1.00 30.25 354 GLU B N 1
ATOM 3452 C CA . GLU B 2 354 ? 3.572 -95.478 -37.453 1.00 29.65 354 GLU B CA 1
ATOM 3453 C C . GLU B 2 354 ? 4.234 -96.530 -38.354 1.00 28.64 354 GLU B C 1
ATOM 3454 O O . GLU B 2 354 ? 5.466 -96.600 -38.404 1.00 28.19 354 GLU B O 1
ATOM 3460 N N . PRO B 2 355 ? 3.418 -97.344 -39.061 1.00 27.76 355 PRO B N 1
ATOM 3461 C CA . PRO B 2 355 ? 3.936 -98.436 -39.893 1.00 27.05 355 PRO B CA 1
ATOM 3462 C C . PRO B 2 355 ? 4.824 -97.947 -41.031 1.00 26.11 355 PRO B C 1
ATOM 3463 O O . PRO B 2 355 ? 4.466 -96.993 -41.726 1.00 25.97 355 PRO B O 1
ATOM 3467 N N . ASN B 2 356 ? 5.972 -98.601 -41.205 1.00 24.79 356 ASN B N 1
ATOM 3468 C CA . ASN B 2 356 ? 6.878 -98.310 -42.310 1.00 23.83 356 ASN B CA 1
ATOM 3469 C C . ASN B 2 356 ? 6.735 -99.357 -43.426 1.00 23.02 356 ASN B C 1
ATOM 3470 O O . ASN B 2 356 ? 7.318 -99.203 -44.500 1.00 23.39 356 ASN B O 1
ATOM 3475 N N . VAL B 2 357 ? 5.959 -100.405 -43.161 1.00 21.20 357 VAL B N 1
ATOM 3476 C CA . VAL B 2 357 ? 5.717 -101.497 -44.111 1.00 20.83 357 VAL B CA 1
ATOM 3477 C C . VAL B 2 357 ? 4.268 -101.898 -44.012 1.00 19.86 357 VAL B C 1
ATOM 3478 O O . VAL B 2 357 ? 3.655 -101.684 -42.968 1.00 20.28 357 VAL B O 1
ATOM 3482 N N . ALA B 2 358 ? 3.727 -102.498 -45.074 1.00 19.62 358 ALA B N 1
ATOM 3483 C CA . ALA B 2 358 ? 2.354 -103.006 -45.077 1.00 19.01 358 ALA B CA 1
ATOM 3484 C C . ALA B 2 358 ? 2.283 -104.441 -44.576 1.00 19.14 358 ALA B C 1
ATOM 3485 O O . ALA B 2 358 ? 1.958 -105.382 -45.322 1.00 19.28 358 ALA B O 1
ATOM 3487 N N . LEU B 2 359 ? 2.570 -104.603 -43.289 1.00 18.64 359 LEU B N 1
ATOM 3488 C CA . LEU B 2 359 ? 2.559 -105.895 -42.644 1.00 19.08 359 LEU B CA 1
ATOM 3489 C C . LEU B 2 359 ? 1.596 -105.812 -41.473 1.00 19.66 359 LEU B C 1
ATOM 3490 O O . LEU B 2 359 ? 1.790 -104.973 -40.575 1.00 20.49 359 LEU B O 1
ATOM 3495 N N . THR B 2 360 ? 0.557 -106.650 -41.501 1.00 19.07 360 THR B N 1
ATOM 3496 C CA . THR B 2 360 ? -0.539 -106.529 -40.521 1.00 19.07 360 THR B CA 1
ATOM 3497 C C . THR B 2 360 ? -0.941 -107.902 -40.049 1.00 18.66 360 THR B C 1
ATOM 3498 O O . THR B 2 360 ? -0.270 -108.882 -40.346 1.00 18.53 360 THR B O 1
ATOM 3502 N N . GLU B 2 361 ? -2.073 -107.996 -39.360 1.00 17.34 361 GLU B N 1
ATOM 3503 C CA . GLU B 2 361 ? -2.611 -109.305 -38.994 1.00 17.56 361 GLU B CA 1
ATOM 3504 C C . GLU B 2 361 ? -2.894 -110.215 -40.203 1.00 18.17 361 GLU B C 1
ATOM 3505 O O . GLU B 2 361 ? -2.830 -111.439 -40.078 1.00 17.62 361 GLU B O 1
ATOM 3511 N N . GLN B 2 362 ? -3.204 -109.639 -41.366 1.00 17.65 362 GLN B N 1
ATOM 3512 C CA . GLN B 2 362 ? -3.619 -110.470 -42.504 1.00 18.80 362 GLN B CA 1
ATOM 3513 C C . GLN B 2 362 ? -2.508 -111.411 -42.964 1.00 18.39 362 GLN B C 1
ATOM 3514 O O . GLN B 2 362 ? -2.794 -112.538 -43.352 1.00 17.83 362 GLN B O 1
ATOM 3520 N N . GLY B 2 363 ? -1.259 -110.953 -42.891 1.00 18.34 363 GLY B N 1
ATOM 3521 C CA . GLY B 2 363 ? -0.120 -111.795 -43.293 1.00 17.29 363 GLY B CA 1
ATOM 3522 C C . GLY B 2 363 ? -0.128 -113.080 -42.480 1.00 17.77 363 GLY B C 1
ATOM 3523 O O . GLY B 2 363 ? 0.017 -114.181 -43.019 1.00 17.75 363 GLY B O 1
ATOM 3524 N N . LEU B 2 364 ? -0.308 -112.952 -41.163 1.00 16.26 364 LEU B N 1
ATOM 3525 C CA . LEU B 2 364 ? -0.294 -114.133 -40.316 1.00 16.03 364 LEU B CA 1
ATOM 3526 C C . LEU B 2 364 ? -1.528 -114.979 -40.568 1.00 15.64 364 LEU B C 1
ATOM 3527 O O . LEU B 2 364 ? -1.450 -116.188 -40.525 1.00 16.78 364 LEU B O 1
ATOM 3532 N N . VAL B 2 365 ? -2.678 -114.342 -40.810 1.00 15.59 365 VAL B N 1
ATOM 3533 C CA . VAL B 2 365 ? -3.884 -115.097 -41.141 1.00 16.31 365 VAL B CA 1
ATOM 3534 C C . VAL B 2 365 ? -3.629 -115.923 -42.426 1.00 16.36 365 VAL B C 1
ATOM 3535 O O . VAL B 2 365 ? -3.958 -117.115 -42.478 1.00 16.57 365 VAL B O 1
ATOM 3539 N N . SER B 2 366 ? -3.028 -115.299 -43.429 1.00 16.77 366 SER B N 1
ATOM 3540 C CA . SER B 2 366 ? -2.801 -115.992 -44.723 1.00 18.03 366 SER B CA 1
ATOM 3541 C C . SER B 2 366 ? -2.002 -117.288 -44.529 1.00 18.32 366 SER B C 1
ATOM 3542 O O . SER B 2 366 ? -2.385 -118.368 -45.024 1.00 18.03 366 SER B O 1
ATOM 3545 N N . VAL B 2 367 ? -0.915 -117.170 -43.776 1.00 18.25 367 VAL B N 1
ATOM 3546 C CA . VAL B 2 367 ? -0.017 -118.310 -43.554 1.00 18.67 367 VAL B CA 1
ATOM 3547 C C . VAL B 2 367 ? -0.716 -119.381 -42.714 1.00 19.06 367 VAL B C 1
ATOM 3548 O O . VAL B 2 367 ? -0.544 -120.584 -42.948 1.00 18.84 367 VAL B O 1
ATOM 3552 N N . SER B 2 368 ? -1.535 -118.960 -41.748 1.00 17.84 368 SER B N 1
ATOM 3553 C CA . SER B 2 368 ? -2.299 -119.926 -40.953 1.00 18.90 368 SER B CA 1
ATOM 3554 C C . SER B 2 368 ? -3.268 -120.753 -41.818 1.00 19.10 368 SER B C 1
ATOM 3555 O O . SER B 2 368 ? -3.479 -121.914 -41.554 1.00 18.80 368 SER B O 1
ATOM 3558 N N . MET B 2 369 ? -3.880 -120.124 -42.817 1.00 21.30 369 MET B N 1
ATOM 3559 C CA . MET B 2 369 ? -4.803 -120.815 -43.741 1.00 24.41 369 MET B CA 1
ATOM 3560 C C . MET B 2 369 ? -4.025 -121.740 -44.720 1.00 22.83 369 MET B C 1
ATOM 3561 O O . MET B 2 369 ? -4.438 -122.873 -44.987 1.00 22.71 369 MET B O 1
ATOM 3566 N N . GLY B 2 370 ? -2.896 -121.258 -45.224 1.00 21.81 370 GLY B N 1
ATOM 3567 C CA . GLY B 2 370 ? -2.188 -121.910 -46.356 1.00 21.82 370 GLY B CA 1
ATOM 3568 C C . GLY B 2 370 ? -1.156 -122.977 -46.016 1.00 21.76 370 GLY B C 1
ATOM 3569 O O . GLY B 2 370 ? -0.878 -123.876 -46.833 1.00 21.82 370 GLY B O 1
ATOM 3570 N N . CYS B 2 371 ? -0.575 -122.886 -44.819 1.00 20.63 371 CYS B N 1
ATOM 3571 C CA . CYS B 2 371 ? 0.512 -123.782 -44.421 1.00 19.85 371 CYS B CA 1
ATOM 3572 C C . CYS B 2 371 ? 0.087 -124.744 -43.348 1.00 19.55 371 CYS B C 1
ATOM 3573 O O . CYS B 2 371 ? 0.177 -124.412 -42.147 1.00 18.08 371 CYS B O 1
ATOM 3576 N N . PRO B 2 372 ? -0.362 -125.954 -43.742 1.00 19.10 372 PRO B N 1
ATOM 3577 C CA . PRO B 2 372 ? -0.969 -126.873 -42.795 1.00 19.14 372 PRO B CA 1
ATOM 3578 C C . PRO B 2 372 ? -0.036 -127.425 -41.718 1.00 18.52 372 PRO B C 1
ATOM 3579 O O . PRO B 2 372 ? -0.523 -127.980 -40.723 1.00 18.62 372 PRO B O 1
ATOM 3583 N N . LYS B 2 373 ? 1.274 -127.293 -41.907 1.00 17.48 373 LYS B N 1
ATOM 3584 C CA . LYS B 2 373 ? 2.218 -127.806 -40.936 1.00 17.44 373 LYS B CA 1
ATOM 3585 C C . LYS B 2 373 ? 2.815 -126.669 -40.093 1.00 16.45 373 LYS B C 1
ATOM 3586 O O . LYS B 2 373 ? 3.720 -126.891 -39.311 1.00 15.80 373 LYS B O 1
ATOM 3592 N N . LEU B 2 374 ? 2.323 -125.453 -40.294 1.00 16.47 374 LEU B N 1
ATOM 3593 C CA . LEU B 2 374 ? 2.831 -124.298 -39.531 1.00 15.84 374 LEU B CA 1
ATOM 3594 C C . LEU B 2 374 ? 2.511 -124.542 -38.051 1.00 15.51 374 LEU B C 1
ATOM 3595 O O . LEU B 2 374 ? 1.332 -124.632 -37.672 1.00 14.83 374 LEU B O 1
ATOM 3600 N N . GLU B 2 375 ? 3.541 -124.652 -37.219 1.00 14.40 375 GLU B N 1
ATOM 3601 C CA . GLU B 2 375 ? 3.301 -124.834 -35.762 1.00 14.45 375 GLU B CA 1
ATOM 3602 C C . GLU B 2 375 ? 4.090 -123.914 -34.834 1.00 13.58 375 GLU B C 1
ATOM 3603 O O . GLU B 2 375 ? 3.900 -123.981 -33.610 1.00 14.01 375 GLU B O 1
ATOM 3609 N N . SER B 2 376 ? 5.002 -123.119 -35.382 1.00 13.25 376 SER B N 1
ATOM 3610 C CA . SER B 2 376 ? 5.835 -122.205 -34.574 1.00 13.30 376 SER B CA 1
ATOM 3611 C C . SER B 2 376 ? 5.820 -120.829 -35.235 1.00 13.25 376 SER B C 1
ATOM 3612 O O . SER B 2 376 ? 6.246 -120.677 -36.392 1.00 13.08 376 SER B O 1
ATOM 3615 N N . VAL B 2 377 ? 5.379 -119.827 -34.468 1.00 11.98 377 VAL B N 1
ATOM 3616 C CA . VAL B 2 377 ? 5.212 -118.471 -34.967 1.00 12.81 377 VAL B CA 1
ATOM 3617 C C . VAL B 2 377 ? 5.883 -117.491 -33.993 1.00 12.06 377 VAL B C 1
ATOM 3618 O O . VAL B 2 377 ? 5.706 -117.609 -32.765 1.00 11.72 377 VAL B O 1
ATOM 3622 N N . LEU B 2 378 ? 6.726 -116.615 -34.529 1.00 11.66 378 LEU B N 1
ATOM 3623 C CA . LEU B 2 378 ? 7.106 -115.373 -33.826 1.00 11.68 378 LEU B CA 1
ATOM 3624 C C . LEU B 2 378 ? 6.794 -114.201 -34.760 1.00 12.99 378 LEU B C 1
ATOM 3625 O O . LEU B 2 378 ? 7.351 -114.106 -35.873 1.00 13.71 378 LEU B O 1
ATOM 3630 N N . TYR B 2 379 ? 5.897 -113.305 -34.342 1.00 12.83 379 TYR B N 1
ATOM 3631 C CA . TYR B 2 379 ? 5.408 -112.309 -35.314 1.00 13.14 379 TYR B CA 1
ATOM 3632 C C . TYR B 2 379 ? 5.353 -110.914 -34.703 1.00 13.88 379 TYR B C 1
ATOM 3633 O O . TYR B 2 379 ? 4.630 -110.703 -33.710 1.00 15.05 379 TYR B O 1
ATOM 3642 N N . PHE B 2 380 ? 6.135 -109.980 -35.260 1.00 13.58 380 PHE B N 1
ATOM 3643 C CA . PHE B 2 380 ? 6.133 -108.588 -34.801 1.00 13.59 380 PHE B CA 1
ATOM 3644 C C . PHE B 2 380 ? 5.257 -107.784 -35.747 1.00 14.18 380 PHE B C 1
ATOM 3645 O O . PHE B 2 380 ? 5.467 -107.794 -36.962 1.00 13.16 380 PHE B O 1
ATOM 3653 N N . CYS B 2 381 ? 4.267 -107.081 -35.202 1.00 14.02 381 CYS B N 1
ATOM 3654 C CA . CYS B 2 381 ? 3.422 -106.248 -36.035 1.00 14.36 381 CYS B CA 1
ATOM 3655 C C . CYS B 2 381 ? 2.884 -105.079 -35.216 1.00 14.03 381 CYS B C 1
ATOM 3656 O O . CYS B 2 381 ? 3.114 -105.006 -34.008 1.00 14.68 381 CYS B O 1
ATOM 3659 N N . ARG B 2 382 ? 2.190 -104.154 -35.865 1.00 13.77 382 ARG B N 1
ATOM 3660 C CA . ARG B 2 382 ? 1.688 -102.982 -35.153 1.00 14.76 382 ARG B CA 1
ATOM 3661 C C . ARG B 2 382 ? 0.212 -103.051 -34.831 1.00 15.55 382 ARG B C 1
ATOM 3662 O O . ARG B 2 382 ? -0.281 -102.232 -34.038 1.00 15.82 382 ARG B O 1
ATOM 3670 N N . GLN B 2 383 ? -0.507 -103.990 -35.448 1.00 16.62 383 GLN B N 1
ATOM 3671 C CA . GLN B 2 383 ? -1.947 -104.086 -35.235 1.00 17.66 383 GLN B CA 1
ATOM 3672 C C . GLN B 2 383 ? -2.416 -105.534 -35.235 1.00 17.72 383 GLN B C 1
ATOM 3673 O O . GLN B 2 383 ? -1.784 -106.405 -35.860 1.00 18.41 383 GLN B O 1
ATOM 3679 N N . MET B 2 384 ? -3.509 -105.796 -34.533 1.00 16.62 384 MET B N 1
ATOM 3680 C CA . MET B 2 384 ? -4.044 -107.142 -34.381 1.00 16.80 384 MET B CA 1
ATOM 3681 C C . MET B 2 384 ? -5.545 -107.024 -34.110 1.00 16.49 384 MET B C 1
ATOM 3682 O O . MET B 2 384 ? -6.005 -105.982 -33.642 1.00 17.18 384 MET B O 1
ATOM 3687 N N . THR B 2 385 ? -6.303 -108.065 -34.435 1.00 15.74 385 THR B N 1
ATOM 3688 C CA . THR B 2 385 ? -7.708 -108.132 -34.052 1.00 16.52 385 THR B CA 1
ATOM 3689 C C . THR B 2 385 ? -8.013 -109.458 -33.387 1.00 16.65 385 THR B C 1
ATOM 3690 O O . THR B 2 385 ? -7.316 -110.449 -33.612 1.00 16.28 385 THR B O 1
ATOM 3694 N N . ASN B 2 386 ? -9.067 -109.483 -32.573 1.00 16.71 386 ASN B N 1
ATOM 3695 C CA . ASN B 2 386 ? -9.623 -110.724 -32.076 1.00 16.65 386 ASN B CA 1
ATOM 3696 C C . ASN B 2 386 ? -10.089 -111.647 -33.192 1.00 16.41 386 ASN B C 1
ATOM 3697 O O . ASN B 2 386 ? -9.858 -112.879 -33.151 1.00 15.77 386 ASN B O 1
ATOM 3702 N N . ALA B 2 387 ? -10.712 -111.067 -34.212 1.00 15.78 387 ALA B N 1
ATOM 3703 C CA . ALA B 2 387 ? -11.162 -111.859 -35.338 1.00 15.85 387 ALA B CA 1
ATOM 3704 C C . ALA B 2 387 ? -9.996 -112.637 -35.971 1.00 15.76 387 ALA B C 1
ATOM 3705 O O . ALA B 2 387 ? -10.141 -113.827 -36.261 1.00 15.68 387 ALA B O 1
ATOM 3707 N N . ALA B 2 388 ? -8.847 -111.973 -36.133 1.00 15.69 388 ALA B N 1
ATOM 3708 C CA . ALA B 2 388 ? -7.662 -112.587 -36.777 1.00 15.30 388 ALA B CA 1
ATOM 3709 C C . ALA B 2 388 ? -7.136 -113.724 -35.908 1.00 15.73 388 ALA B C 1
ATOM 3710 O O . ALA B 2 388 ? -6.879 -114.815 -36.410 1.00 14.68 388 ALA B O 1
ATOM 3712 N N . LEU B 2 389 ? -7.017 -113.482 -34.598 1.00 14.43 389 LEU B N 1
ATOM 3713 C CA . LEU B 2 389 ? -6.523 -114.518 -33.678 1.00 14.33 389 LEU B CA 1
ATOM 3714 C C . LEU B 2 389 ? -7.430 -115.738 -33.633 1.00 14.64 389 LEU B C 1
ATOM 3715 O O . LEU B 2 389 ? -6.961 -116.885 -33.532 1.00 14.86 389 LEU B O 1
ATOM 3720 N N . ILE B 2 390 ? -8.736 -115.502 -33.682 1.00 14.53 390 ILE B N 1
ATOM 3721 C CA . ILE B 2 390 ? -9.720 -116.603 -33.719 1.00 15.53 390 ILE B CA 1
ATOM 3722 C C . ILE B 2 390 ? -9.580 -117.398 -35.002 1.00 15.53 390 ILE B C 1
ATOM 3723 O O . ILE B 2 390 ? -9.645 -118.622 -34.975 1.00 15.93 390 ILE B O 1
ATOM 3728 N N . THR B 2 391 ? -9.384 -116.704 -36.119 1.00 15.00 391 THR B N 1
ATOM 3729 C CA . THR B 2 391 ? -9.203 -117.384 -37.423 1.00 15.14 391 THR B CA 1
ATOM 3730 C C . THR B 2 391 ? -7.921 -118.218 -37.396 1.00 14.55 391 THR B C 1
ATOM 3731 O O . THR B 2 391 ? -7.902 -119.361 -37.836 1.00 15.21 391 THR B O 1
ATOM 3735 N N . ILE B 2 392 ? -6.869 -117.662 -36.830 1.00 14.85 392 ILE B N 1
ATOM 3736 C CA . ILE B 2 392 ? -5.605 -118.374 -36.718 1.00 15.22 392 ILE B CA 1
ATOM 3737 C C . ILE B 2 392 ? -5.758 -119.631 -35.868 1.00 15.80 392 ILE B C 1
ATOM 3738 O O . ILE B 2 392 ? -5.335 -120.714 -36.278 1.00 15.39 392 ILE B O 1
ATOM 3743 N N . ALA B 2 393 ? -6.397 -119.508 -34.699 1.00 16.00 393 ALA B N 1
ATOM 3744 C CA . ALA B 2 393 ? -6.591 -120.644 -33.805 1.00 16.62 393 ALA B CA 1
ATOM 3745 C C . ALA B 2 393 ? -7.417 -121.737 -34.457 1.00 17.31 393 ALA B C 1
ATOM 3746 O O . ALA B 2 393 ? -7.092 -122.907 -34.328 1.00 17.97 393 ALA B O 1
ATOM 3748 N N . ARG B 2 394 ? -8.487 -121.355 -35.147 1.00 17.88 394 ARG B N 1
ATOM 3749 C CA . ARG B 2 394 ? -9.352 -122.328 -35.807 1.00 18.33 394 ARG B CA 1
ATOM 3750 C C . ARG B 2 394 ? -8.627 -123.041 -36.956 1.00 18.03 394 ARG B C 1
ATOM 3751 O O . ARG B 2 394 ? -8.827 -124.243 -37.164 1.00 17.97 394 ARG B O 1
ATOM 3759 N N . ASN B 2 395 ? -7.802 -122.297 -37.689 1.00 17.90 395 ASN B N 1
ATOM 3760 C CA . ASN B 2 395 ? -7.061 -122.841 -38.838 1.00 17.58 395 ASN B CA 1
ATOM 3761 C C . ASN B 2 395 ? -5.926 -123.759 -38.388 1.00 16.79 395 ASN B C 1
ATOM 3762 O O . ASN B 2 395 ? -5.641 -124.778 -39.034 1.00 15.85 395 ASN B O 1
ATOM 3767 N N . ARG B 2 396 ? -5.238 -123.368 -37.313 1.00 15.63 396 ARG B N 1
ATOM 3768 C CA . ARG B 2 396 ? -4.033 -124.084 -36.893 1.00 15.35 396 ARG B CA 1
ATOM 3769 C C . ARG B 2 396 ? -4.172 -124.697 -35.481 1.00 15.80 396 ARG B C 1
ATOM 3770 O O . ARG B 2 396 ? -3.492 -124.279 -34.565 1.00 15.82 396 ARG B O 1
ATOM 3778 N N . PRO B 2 397 ? -5.041 -125.706 -35.309 1.00 16.21 397 PRO B N 1
ATOM 3779 C CA . PRO B 2 397 ? -5.112 -126.280 -33.956 1.00 16.28 397 PRO B CA 1
ATOM 3780 C C . PRO B 2 397 ? -3.881 -127.108 -33.571 1.00 15.92 397 PRO B C 1
ATOM 3781 O O . PRO B 2 397 ? -3.782 -127.560 -32.430 1.00 15.98 397 PRO B O 1
ATOM 3785 N N . ASN B 2 398 ? -2.963 -127.285 -34.522 1.00 14.84 398 ASN B N 1
ATOM 3786 C CA . ASN B 2 398 ? -1.670 -127.923 -34.285 1.00 15.45 398 ASN B CA 1
ATOM 3787 C C . ASN B 2 398 ? -0.533 -126.976 -33.806 1.00 15.07 398 ASN B C 1
ATOM 3788 O O . ASN B 2 398 ? 0.622 -127.416 -33.610 1.00 13.87 398 ASN B O 1
ATOM 3793 N N . MET B 2 399 ? -0.841 -125.692 -33.618 1.00 14.69 399 MET B N 1
ATOM 3794 C CA . MET B 2 399 ? 0.179 -124.716 -33.199 1.00 14.22 399 MET B CA 1
ATOM 3795 C C . MET B 2 399 ? 0.818 -125.162 -31.873 1.00 14.11 399 MET B C 1
ATOM 3796 O O . MET B 2 399 ? 0.110 -125.550 -30.948 1.00 13.62 399 MET B O 1
ATOM 3801 N N . THR B 2 400 ? 2.153 -125.135 -31.782 1.00 13.45 400 THR B N 1
ATOM 3802 C CA . THR B 2 400 ? 2.820 -125.519 -30.540 1.00 12.66 400 THR B CA 1
ATOM 3803 C C . THR B 2 400 ? 3.588 -124.353 -29.903 1.00 12.57 400 THR B C 1
ATOM 3804 O O . THR B 2 400 ? 3.802 -124.345 -28.676 1.00 13.14 400 THR B O 1
ATOM 3808 N N . ARG B 2 401 ? 4.013 -123.381 -30.708 1.00 11.91 401 ARG B N 1
ATOM 3809 C CA . ARG B 2 401 ? 4.703 -122.193 -30.158 1.00 12.44 401 ARG B CA 1
ATOM 3810 C C . ARG B 2 401 ? 4.118 -120.948 -30.825 1.00 12.30 401 ARG B C 1
ATOM 3811 O O . ARG B 2 401 ? 4.155 -120.817 -32.041 1.00 12.81 401 ARG B O 1
ATOM 3819 N N . PHE B 2 402 ? 3.501 -120.074 -30.044 1.00 11.59 402 PHE B N 1
ATOM 3820 C CA . PHE B 2 402 ? 2.861 -118.880 -30.625 1.00 11.69 402 PHE B CA 1
ATOM 3821 C C . PHE B 2 402 ? 3.290 -117.630 -29.876 1.00 10.96 402 PHE B C 1
ATOM 3822 O O . PHE B 2 402 ? 2.925 -117.458 -28.707 1.00 11.96 402 PHE B O 1
ATOM 3830 N N . ARG B 2 403 ? 4.069 -116.777 -30.539 1.00 10.08 403 ARG B N 1
ATOM 3831 C CA . ARG B 2 403 ? 4.637 -115.548 -29.900 1.00 11.24 403 ARG B CA 1
ATOM 3832 C C . ARG B 2 403 ? 4.269 -114.333 -30.731 1.00 12.46 403 ARG B C 1
ATOM 3833 O O . ARG B 2 403 ? 4.712 -114.170 -31.871 1.00 11.79 403 ARG B O 1
ATOM 3841 N N . LEU B 2 404 ? 3.396 -113.491 -30.186 1.00 13.78 404 LEU B N 1
ATOM 3842 C CA . LEU B 2 404 ? 2.923 -112.347 -30.949 1.00 16.01 404 LEU B CA 1
ATOM 3843 C C . LEU B 2 404 ? 3.406 -111.106 -30.232 1.00 17.98 404 LEU B C 1
ATOM 3844 O O . LEU B 2 404 ? 3.183 -110.971 -29.011 1.00 18.21 404 LEU B O 1
ATOM 3849 N N . CYS B 2 405 ? 4.098 -110.231 -30.957 1.00 19.14 405 CYS B N 1
ATOM 3850 C CA . CYS B 2 405 ? 4.731 -109.075 -30.350 1.00 19.73 405 CYS B CA 1
ATOM 3851 C C . CYS B 2 405 ? 4.214 -107.824 -31.024 1.00 18.55 405 CYS B C 1
ATOM 3852 O O . CYS B 2 405 ? 4.723 -107.420 -32.043 1.00 16.84 405 CYS B O 1
ATOM 3855 N N . ILE B 2 406 ? 3.179 -107.237 -30.441 1.00 18.54 406 ILE B N 1
ATOM 3856 C CA . ILE B 2 406 ? 2.615 -106.009 -30.958 1.00 19.15 406 ILE B CA 1
ATOM 3857 C C . ILE B 2 406 ? 3.471 -104.894 -30.401 1.00 20.82 406 ILE B C 1
ATOM 3858 O O . ILE B 2 406 ? 3.686 -104.822 -29.188 1.00 21.23 406 ILE B O 1
ATOM 3863 N N . ILE B 2 407 ? 3.949 -104.034 -31.296 1.00 21.25 407 ILE B N 1
ATOM 3864 C CA . ILE B 2 407 ? 4.970 -103.035 -31.009 1.00 22.68 407 ILE B CA 1
ATOM 3865 C C . ILE B 2 407 ? 4.541 -102.041 -29.904 1.00 23.20 407 ILE B C 1
ATOM 3866 O O . ILE B 2 407 ? 5.322 -101.747 -29.005 1.00 23.44 407 ILE B O 1
ATOM 3871 N N . GLU B 2 408 ? 3.305 -101.560 -29.995 1.00 23.22 408 GLU B N 1
ATOM 3872 C CA . GLU B 2 408 ? 2.719 -100.641 -29.013 1.00 24.53 408 GLU B CA 1
ATOM 3873 C C . GLU B 2 408 ? 2.211 -101.448 -27.807 1.00 22.75 408 GLU B C 1
ATOM 3874 O O . GLU B 2 408 ? 1.302 -102.238 -27.955 1.00 21.51 408 GLU B O 1
ATOM 3880 N N . PRO B 2 409 ? 2.798 -101.238 -26.608 1.00 22.58 409 PRO B N 1
ATOM 3881 C CA . PRO B 2 409 ? 2.157 -101.844 -25.426 1.00 22.82 409 PRO B CA 1
ATOM 3882 C C . PRO B 2 409 ? 0.690 -101.438 -25.285 1.00 21.72 409 PRO B C 1
ATOM 3883 O O . PRO B 2 409 ? 0.312 -100.263 -25.538 1.00 22.49 409 PRO B O 1
ATOM 3887 N N . LYS B 2 410 ? -0.110 -102.428 -24.916 1.00 20.76 410 LYS B N 1
ATOM 3888 C CA . LYS B 2 410 ? -1.534 -102.305 -24.592 1.00 20.27 410 LYS B CA 1
ATOM 3889 C C . LYS B 2 410 ? -2.374 -101.872 -25.783 1.00 19.53 410 LYS B C 1
ATOM 3890 O O . LYS B 2 410 ? -3.474 -101.369 -25.603 1.00 19.05 410 LYS B O 1
ATOM 3896 N N . ALA B 2 411 ? -1.876 -102.062 -27.004 1.00 18.09 411 ALA B N 1
ATOM 3897 C CA . ALA B 2 411 ? -2.718 -101.755 -28.182 1.00 16.73 411 ALA B CA 1
ATOM 3898 C C . ALA B 2 411 ? -3.914 -102.690 -28.174 1.00 15.67 411 ALA B C 1
ATOM 3899 O O . ALA B 2 411 ? -3.743 -103.932 -28.074 1.00 15.10 411 ALA B O 1
ATOM 3901 N N . PRO B 2 412 ? -5.150 -102.133 -28.274 1.00 15.41 412 PRO B N 1
ATOM 3902 C CA . PRO B 2 412 ? -6.344 -102.975 -28.354 1.00 15.25 412 PRO B CA 1
ATOM 3903 C C . PRO B 2 412 ? -6.559 -103.516 -29.765 1.00 15.00 412 PRO B C 1
ATOM 3904 O O . PRO B 2 412 ? -5.831 -103.131 -30.668 1.00 16.11 412 PRO B O 1
ATOM 3908 N N . ASP B 2 413 ? -7.545 -104.393 -29.940 1.00 14.53 413 ASP B N 1
ATOM 3909 C CA . ASP B 2 413 ? -8.062 -104.760 -31.266 1.00 14.73 413 ASP B CA 1
ATOM 3910 C C . ASP B 2 413 ? -8.371 -103.432 -32.000 1.00 15.24 413 ASP B C 1
ATOM 3911 O O . ASP B 2 413 ? -9.085 -102.571 -31.471 1.00 15.69 413 ASP B O 1
ATOM 3916 N N . TYR B 2 414 ? -7.796 -103.215 -33.182 1.00 15.05 414 TYR B N 1
ATOM 3917 C CA . TYR B 2 414 ? -7.862 -101.860 -33.762 1.00 15.74 414 TYR B CA 1
ATOM 3918 C C . TYR B 2 414 ? -9.204 -101.559 -34.412 1.00 15.67 414 TYR B C 1
ATOM 3919 O O . TYR B 2 414 ? -9.524 -100.386 -34.702 1.00 15.71 414 TYR B O 1
ATOM 3928 N N . LEU B 2 415 ? -10.002 -102.596 -34.603 1.00 15.75 415 LEU B N 1
ATOM 3929 C CA . LEU B 2 415 ? -11.308 -102.450 -35.210 1.00 16.92 415 LEU B CA 1
ATOM 3930 C C . LEU B 2 415 ? -12.416 -102.301 -34.176 1.00 17.17 415 LEU B C 1
ATOM 3931 O O . LEU B 2 415 ? -13.334 -101.511 -34.377 1.00 17.79 415 LEU B O 1
ATOM 3936 N N . THR B 2 416 ? -12.335 -103.063 -33.088 1.00 17.28 416 THR B N 1
ATOM 3937 C CA . THR B 2 416 ? -13.397 -103.067 -32.058 1.00 17.02 416 THR B CA 1
ATOM 3938 C C . THR B 2 416 ? -12.990 -102.284 -30.803 1.00 16.39 416 THR B C 1
ATOM 3939 O O . THR B 2 416 ? -13.853 -101.894 -29.997 1.00 17.12 416 THR B O 1
ATOM 3943 N N . LEU B 2 417 ? -11.685 -102.056 -30.655 1.00 15.17 417 LEU B N 1
ATOM 3944 C CA . LEU B 2 417 ? -11.065 -101.402 -29.499 1.00 15.00 417 LEU B CA 1
ATOM 3945 C C . LEU B 2 417 ? -11.139 -102.224 -28.208 1.00 15.56 417 LEU B C 1
ATOM 3946 O O . LEU B 2 417 ? -10.831 -101.712 -27.129 1.00 15.53 417 LEU B O 1
ATOM 3951 N N . GLU B 2 418 ? -11.559 -103.483 -28.307 1.00 15.62 418 GLU B N 1
ATOM 3952 C CA . GLU B 2 418 ? -11.580 -104.378 -27.145 1.00 16.18 418 GLU B CA 1
ATOM 3953 C C . GLU B 2 418 ? -10.196 -104.944 -26.840 1.00 16.25 418 GLU B C 1
ATOM 3954 O O . GLU B 2 418 ? -9.332 -104.950 -27.723 1.00 15.68 418 GLU B O 1
ATOM 3960 N N . PRO B 2 419 ? -9.981 -105.415 -25.597 1.00 16.08 419 PRO B N 1
ATOM 3961 C CA . PRO B 2 419 ? -8.728 -106.133 -25.291 1.00 15.97 419 PRO B CA 1
ATOM 3962 C C . PRO B 2 419 ? -8.641 -107.393 -26.150 1.00 15.88 419 PRO B C 1
ATOM 3963 O O . PRO B 2 419 ? -9.667 -107.884 -26.655 1.00 16.73 419 PRO B O 1
ATOM 3967 N N . LEU B 2 420 ? -7.443 -107.952 -26.275 1.00 16.03 420 LEU B N 1
ATOM 3968 C CA . LEU B 2 420 ? -7.271 -109.166 -27.085 1.00 15.89 420 LEU B CA 1
ATOM 3969 C C . LEU B 2 420 ? -7.499 -110.458 -26.287 1.00 16.38 420 LEU B C 1
ATOM 3970 O O . LEU B 2 420 ? -7.054 -111.536 -26.683 1.00 15.78 420 LEU B O 1
ATOM 3975 N N . ASP B 2 421 ? -8.223 -110.349 -25.163 1.00 15.85 421 ASP B N 1
ATOM 3976 C CA . ASP B 2 421 ? -8.519 -111.507 -24.332 1.00 16.04 421 ASP B CA 1
ATOM 3977 C C . ASP B 2 421 ? -9.169 -112.652 -25.108 1.00 16.43 421 ASP B C 1
ATOM 3978 O O . ASP B 2 421 ? -8.726 -113.800 -24.971 1.00 17.04 421 ASP B O 1
ATOM 3983 N N . ILE B 2 422 ? -10.226 -112.375 -25.887 1.00 16.56 422 ILE B N 1
ATOM 3984 C CA . ILE B 2 422 ? -10.954 -113.486 -26.539 1.00 18.12 422 ILE B CA 1
ATOM 3985 C C . ILE B 2 422 ? -10.117 -114.156 -27.648 1.00 17.26 422 ILE B C 1
ATOM 3986 O O . ILE B 2 422 ? -10.219 -115.365 -27.862 1.00 16.70 422 ILE B O 1
ATOM 3991 N N . GLY B 2 423 ? -9.290 -113.359 -28.314 1.00 17.18 423 GLY B N 1
ATOM 3992 C CA . GLY B 2 423 ? -8.422 -113.853 -29.427 1.00 16.45 423 GLY B CA 1
ATOM 3993 C C . GLY B 2 423 ? -7.371 -114.793 -28.878 1.00 16.22 423 GLY B C 1
ATOM 3994 O O . GLY B 2 423 ? -7.219 -115.931 -29.353 1.00 16.64 423 GLY B O 1
ATOM 3995 N N . PHE B 2 424 ? -6.658 -114.361 -27.838 1.00 16.01 424 PHE B N 1
ATOM 3996 C CA . PHE B 2 424 ? -5.715 -115.287 -27.203 1.00 15.47 424 PHE B CA 1
ATOM 3997 C C . PHE B 2 424 ? -6.427 -116.436 -26.513 1.00 15.71 424 PHE B C 1
ATOM 3998 O O . PHE B 2 424 ? -5.879 -117.525 -26.418 1.00 15.15 424 PHE B O 1
ATOM 4006 N N . GLY B 2 425 ? -7.636 -116.185 -25.998 1.00 15.13 425 GLY B N 1
ATOM 4007 C CA . GLY B 2 425 ? -8.495 -117.243 -25.453 1.00 15.69 425 GLY B CA 1
ATOM 4008 C C . GLY B 2 425 ? -8.713 -118.344 -26.470 1.00 15.86 425 GLY B C 1
ATOM 4009 O O . GLY B 2 425 ? -8.604 -119.512 -26.132 1.00 15.58 425 GLY B O 1
ATOM 4010 N N . ALA B 2 426 ? -9.014 -117.960 -27.710 1.00 15.81 426 ALA B N 1
ATOM 4011 C CA . ALA B 2 426 ? -9.214 -118.924 -28.821 1.00 15.49 426 ALA B CA 1
ATOM 4012 C C . ALA B 2 426 ? -7.938 -119.696 -29.085 1.00 15.53 426 ALA B C 1
ATOM 4013 O O . ALA B 2 426 ? -7.987 -120.888 -29.319 1.00 15.21 426 ALA B O 1
ATOM 4015 N N . ILE B 2 427 ? -6.790 -119.025 -29.052 1.00 15.24 427 ILE B N 1
ATOM 4016 C CA . ILE B 2 427 ? -5.503 -119.744 -29.218 1.00 15.37 427 ILE B CA 1
ATOM 4017 C C . ILE B 2 427 ? -5.288 -120.867 -28.197 1.00 15.68 427 ILE B C 1
ATOM 4018 O O . ILE B 2 427 ? -4.937 -121.993 -28.547 1.00 15.89 427 ILE B O 1
ATOM 4023 N N . VAL B 2 428 ? -5.494 -120.581 -26.929 1.00 15.15 428 VAL B N 1
ATOM 4024 C CA . VAL B 2 428 ? -5.298 -121.628 -25.916 1.00 14.43 428 VAL B CA 1
ATOM 4025 C C . VAL B 2 428 ? -6.439 -122.647 -25.909 1.00 14.70 428 VAL B C 1
ATOM 4026 O O . VAL B 2 428 ? -6.227 -123.790 -25.544 1.00 14.20 428 VAL B O 1
ATOM 4030 N N . GLU B 2 429 ? -7.636 -122.230 -26.309 1.00 15.65 429 GLU B N 1
ATOM 4031 C CA . GLU B 2 429 ? -8.774 -123.171 -26.346 1.00 16.87 429 GLU B CA 1
ATOM 4032 C C . GLU B 2 429 ? -8.616 -124.192 -27.469 1.00 16.92 429 GLU B C 1
ATOM 4033 O O . GLU B 2 429 ? -8.895 -125.383 -27.274 1.00 17.91 429 GLU B O 1
ATOM 4039 N N . HIS B 2 430 ? -8.191 -123.727 -28.644 1.00 16.68 430 HIS B N 1
ATOM 4040 C CA . HIS B 2 430 ? -8.153 -124.576 -29.848 1.00 17.33 430 HIS B CA 1
ATOM 4041 C C . HIS B 2 430 ? -6.808 -125.253 -30.067 1.00 17.68 430 HIS B C 1
ATOM 4042 O O . HIS B 2 430 ? -6.752 -126.345 -30.659 1.00 17.91 430 HIS B O 1
ATOM 4049 N N . CYS B 2 431 ? -5.726 -124.623 -29.624 1.00 16.26 431 CYS B N 1
ATOM 4050 C CA . CYS B 2 431 ? -4.404 -125.219 -29.812 1.00 17.02 431 CYS B CA 1
ATOM 4051 C C . CYS B 2 431 ? -4.018 -126.040 -28.595 1.00 17.28 431 CYS B C 1
ATOM 4052 O O . CYS B 2 431 ? -3.293 -125.563 -27.723 1.00 16.87 431 CYS B O 1
ATOM 4055 N N . LYS B 2 432 ? -4.503 -127.293 -28.553 1.00 17.35 432 LYS B N 1
ATOM 4056 C CA . LYS B 2 432 ? -4.407 -128.110 -27.348 1.00 18.35 432 LYS B CA 1
ATOM 4057 C C . LYS B 2 432 ? -2.989 -128.555 -26.960 1.00 18.34 432 LYS B C 1
ATOM 4058 O O . LYS B 2 432 ? -2.742 -128.860 -25.790 1.00 18.64 432 LYS B O 1
ATOM 4064 N N . ASP B 2 433 ? -2.054 -128.546 -27.915 1.00 17.19 433 ASP B N 1
ATOM 4065 C CA . ASP B 2 433 ? -0.660 -128.872 -27.603 1.00 17.04 433 ASP B CA 1
ATOM 4066 C C . ASP B 2 433 ? 0.257 -127.658 -27.615 1.00 16.52 433 ASP B C 1
ATOM 4067 O O . ASP B 2 433 ? 1.464 -127.789 -27.770 1.00 16.04 433 ASP B O 1
ATOM 4072 N N . LEU B 2 434 ? -0.320 -126.478 -27.394 1.00 16.00 434 LEU B N 1
ATOM 4073 C CA . LEU B 2 434 ? 0.482 -125.266 -27.318 1.00 15.60 434 LEU B CA 1
ATOM 4074 C C . LEU B 2 434 ? 1.413 -125.328 -26.120 1.00 15.68 434 LEU B C 1
ATOM 4075 O O . LEU B 2 434 ? 0.948 -125.406 -24.977 1.00 16.10 434 LEU B O 1
ATOM 4080 N N . ARG B 2 435 ? 2.724 -125.300 -26.372 1.00 15.33 435 ARG B N 1
ATOM 4081 C CA . ARG B 2 435 ? 3.677 -125.361 -25.269 1.00 16.04 435 ARG B CA 1
ATOM 4082 C C . ARG B 2 435 ? 4.387 -124.045 -24.935 1.00 14.39 435 ARG B C 1
ATOM 4083 O O . ARG B 2 435 ? 5.026 -123.931 -23.888 1.00 13.72 435 ARG B O 1
ATOM 4091 N N . ARG B 2 436 ? 4.260 -123.055 -25.818 1.00 13.21 436 ARG B N 1
ATOM 4092 C CA . ARG B 2 436 ? 4.875 -121.738 -25.572 1.00 12.37 436 ARG B CA 1
ATOM 4093 C C . ARG B 2 436 ? 3.965 -120.634 -26.066 1.00 12.61 436 ARG B C 1
ATOM 4094 O O . ARG B 2 436 ? 3.451 -120.712 -27.186 1.00 12.18 436 ARG B O 1
ATOM 4102 N N . LEU B 2 437 ? 3.820 -119.593 -25.245 1.00 11.60 437 LEU B N 1
ATOM 4103 C CA . LEU B 2 437 ? 2.947 -118.467 -25.586 1.00 11.58 437 LEU B CA 1
ATOM 4104 C C . LEU B 2 437 ? 3.626 -117.204 -25.125 1.00 12.87 437 LEU B C 1
ATOM 4105 O O . LEU B 2 437 ? 4.140 -117.159 -23.980 1.00 12.38 437 LEU B O 1
ATOM 4110 N N . SER B 2 438 ? 3.675 -116.193 -26.002 1.00 13.32 438 SER B N 1
ATOM 4111 C CA . SER B 2 438 ? 4.045 -114.857 -25.537 1.00 15.70 438 SER B CA 1
ATOM 4112 C C . SER B 2 438 ? 2.902 -113.934 -25.909 1.00 16.34 438 SER B C 1
ATOM 4113 O O . SER B 2 438 ? 2.512 -113.879 -27.066 1.00 17.15 438 SER B O 1
ATOM 4116 N N . LEU B 2 439 ? 2.439 -113.177 -24.923 1.00 17.00 439 LEU B N 1
ATOM 4117 C CA . LEU B 2 439 ? 1.260 -112.292 -25.004 1.00 17.44 439 LEU B CA 1
ATOM 4118 C C . LEU B 2 439 ? 1.675 -110.837 -25.236 1.00 17.15 439 LEU B C 1
ATOM 4119 O O . LEU B 2 439 ? 2.745 -110.429 -24.808 1.00 16.79 439 LEU B O 1
ATOM 4124 N N . SER B 2 440 ? 0.810 -110.058 -25.895 1.00 16.85 440 SER B N 1
ATOM 4125 C CA . SER B 2 440 ? 0.980 -108.610 -26.002 1.00 16.84 440 SER B CA 1
ATOM 4126 C C . SER B 2 440 ? -0.360 -108.027 -26.450 1.00 15.99 440 SER B C 1
ATOM 4127 O O . SER B 2 440 ? -1.316 -108.764 -26.642 1.00 15.85 440 SER B O 1
ATOM 4130 N N . GLY B 2 441 ? -0.440 -106.712 -26.589 1.00 15.41 441 GLY B N 1
ATOM 4131 C CA . GLY B 2 441 ? -1.733 -106.065 -26.816 1.00 15.50 441 GLY B CA 1
ATOM 4132 C C . GLY B 2 441 ? -2.455 -105.808 -25.499 1.00 15.36 441 GLY B C 1
ATOM 4133 O O . GLY B 2 441 ? -1.999 -106.223 -24.409 1.00 14.90 441 GLY B O 1
ATOM 4134 N N . LEU B 2 442 ? -3.593 -105.129 -25.589 1.00 13.83 442 LEU B N 1
ATOM 4135 C CA . LEU B 2 442 ? -4.364 -104.809 -24.379 1.00 14.63 442 LEU B CA 1
ATOM 4136 C C . LEU B 2 442 ? -4.939 -106.080 -23.845 1.00 13.88 442 LEU B C 1
ATOM 4137 O O . LEU B 2 442 ? -5.625 -106.790 -24.572 1.00 14.36 442 LEU B O 1
ATOM 4142 N N . LEU B 2 443 ? -4.696 -106.372 -22.563 1.00 14.34 443 LEU B N 1
ATOM 4143 C CA . LEU B 2 443 ? -5.157 -107.630 -21.971 1.00 13.20 443 LEU B CA 1
ATOM 4144 C C . LEU B 2 443 ? -5.574 -107.395 -20.530 1.00 13.47 443 LEU B C 1
ATOM 4145 O O . LEU B 2 443 ? -4.865 -106.729 -19.755 1.00 12.89 443 LEU B O 1
ATOM 4150 N N . THR B 2 444 ? -6.698 -107.996 -20.169 1.00 13.36 444 THR B N 1
ATOM 4151 C CA . THR B 2 444 ? -7.234 -107.906 -18.799 1.00 13.84 444 THR B CA 1
ATOM 4152 C C . THR B 2 444 ? -7.001 -109.226 -18.065 1.00 14.98 444 THR B C 1
ATOM 4153 O O . THR B 2 444 ? -6.372 -110.153 -18.612 1.00 14.85 444 THR B O 1
ATOM 4157 N N . ASP B 2 445 ? -7.481 -109.323 -16.821 1.00 14.61 445 ASP B N 1
ATOM 4158 C CA . ASP B 2 445 ? -7.360 -110.578 -16.087 1.00 14.97 445 ASP B CA 1
ATOM 4159 C C . ASP B 2 445 ? -8.051 -111.720 -16.807 1.00 14.88 445 ASP B C 1
ATOM 4160 O O . ASP B 2 445 ? -7.725 -112.858 -16.555 1.00 13.80 445 ASP B O 1
ATOM 4165 N N . LYS B 2 446 ? -9.006 -111.420 -17.697 1.00 14.64 446 LYS B N 1
ATOM 4166 C CA . LYS B 2 446 ? -9.801 -112.471 -18.338 1.00 15.73 446 LYS B CA 1
ATOM 4167 C C . LYS B 2 446 ? -8.948 -113.386 -19.229 1.00 15.60 446 LYS B C 1
ATOM 4168 O O . LYS B 2 446 ? -9.198 -114.593 -19.295 1.00 15.89 446 LYS B O 1
ATOM 4174 N N . VAL B 2 447 ? -7.953 -112.817 -19.902 1.00 15.34 447 VAL B N 1
ATOM 4175 C CA . VAL B 2 447 ? -7.077 -113.664 -20.753 1.00 14.85 447 VAL B CA 1
ATOM 4176 C C . VAL B 2 447 ? -6.362 -114.719 -19.909 1.00 15.24 447 VAL B C 1
ATOM 4177 O O . VAL B 2 447 ? -6.213 -115.861 -20.332 1.00 14.59 447 VAL B O 1
ATOM 4181 N N . PHE B 2 448 ? -5.997 -114.345 -18.675 1.00 15.23 448 PHE B N 1
ATOM 4182 C CA . PHE B 2 448 ? -5.329 -115.271 -17.763 1.00 15.58 448 PHE B CA 1
ATOM 4183 C C . PHE B 2 448 ? -6.271 -116.355 -17.263 1.00 15.31 448 PHE B C 1
ATOM 4184 O O . PHE B 2 448 ? -5.858 -117.488 -17.046 1.00 15.15 448 PHE B O 1
ATOM 4192 N N . GLU B 2 449 ? -7.547 -116.001 -17.103 1.00 16.19 449 GLU B N 1
ATOM 4193 C CA . GLU B 2 449 ? -8.565 -116.975 -16.761 1.00 16.64 449 GLU B CA 1
ATOM 4194 C C . GLU B 2 449 ? -8.617 -118.032 -17.880 1.00 16.46 449 GLU B C 1
ATOM 4195 O O . GLU B 2 449 ? -8.601 -119.229 -17.594 1.00 16.26 449 GLU B O 1
ATOM 4201 N N . TYR B 2 450 ? -8.674 -117.580 -19.133 1.00 15.89 450 TYR B N 1
ATOM 4202 C CA . TYR B 2 450 ? -8.657 -118.499 -20.300 1.00 16.61 450 TYR B CA 1
ATOM 4203 C C . TYR B 2 450 ? -7.421 -119.399 -20.334 1.00 15.56 450 TYR B C 1
ATOM 4204 O O . TYR B 2 450 ? -7.507 -120.604 -20.566 1.00 15.84 450 TYR B O 1
ATOM 4213 N N . ILE B 2 451 ? -6.262 -118.786 -20.151 1.00 14.65 451 ILE B N 1
ATOM 4214 C CA . ILE B 2 451 ? -4.987 -119.524 -20.085 1.00 14.71 451 ILE B CA 1
ATOM 4215 C C . ILE B 2 451 ? -5.013 -120.606 -18.994 1.00 15.35 451 ILE B C 1
ATOM 4216 O O . ILE B 2 451 ? -4.644 -121.781 -19.217 1.00 13.93 451 ILE B O 1
ATOM 4221 N N . GLY B 2 452 ? -5.461 -120.214 -17.802 1.00 16.04 452 GLY B N 1
ATOM 4222 C CA . GLY B 2 452 ? -5.582 -121.157 -16.701 1.00 16.23 452 GLY B CA 1
ATOM 4223 C C . GLY B 2 452 ? -6.492 -122.330 -17.001 1.00 16.27 452 GLY B C 1
ATOM 4224 O O . GLY B 2 452 ? -6.231 -123.440 -16.576 1.00 15.99 452 GLY B O 1
ATOM 4225 N N . THR B 2 453 ? -7.574 -122.061 -17.718 1.00 16.20 453 THR B N 1
ATOM 4226 C CA . THR B 2 453 ? -8.598 -123.069 -17.986 1.00 17.42 453 THR B CA 1
ATOM 4227 C C . THR B 2 453 ? -8.186 -123.994 -19.131 1.00 17.92 453 THR B C 1
ATOM 4228 O O . THR B 2 453 ? -8.431 -125.186 -19.071 1.00 18.19 453 THR B O 1
ATOM 4232 N N . TYR B 2 454 ? -7.561 -123.422 -20.158 1.00 18.30 454 TYR B N 1
ATOM 4233 C CA . TYR B 2 454 ? -7.329 -124.139 -21.424 1.00 18.91 454 TYR B CA 1
ATOM 4234 C C . TYR B 2 454 ? -5.872 -124.535 -21.720 1.00 18.03 454 TYR B C 1
ATOM 4235 O O . TYR B 2 454 ? -5.642 -125.541 -22.408 1.00 17.94 454 TYR B O 1
ATOM 4244 N N . ALA B 2 455 ? -4.901 -123.745 -21.245 1.00 17.09 455 ALA B N 1
ATOM 4245 C CA . ALA B 2 455 ? -3.486 -123.943 -21.618 1.00 15.83 455 ALA B CA 1
ATOM 4246 C C . ALA B 2 455 ? -2.805 -125.005 -20.748 1.00 15.98 455 ALA B C 1
ATOM 4247 O O . ALA B 2 455 ? -1.845 -124.747 -20.034 1.00 15.28 455 ALA B O 1
ATOM 4249 N N . LYS B 2 456 ? -3.326 -126.225 -20.825 1.00 15.67 456 LYS B N 1
ATOM 4250 C CA . LYS B 2 456 ? -2.899 -127.286 -19.919 1.00 15.99 456 LYS B CA 1
ATOM 4251 C C . LYS B 2 456 ? -1.560 -127.939 -20.311 1.00 16.47 456 LYS B C 1
ATOM 4252 O O . LYS B 2 456 ? -0.957 -128.686 -19.501 1.00 15.50 456 LYS B O 1
ATOM 4258 N N . LYS B 2 457 ? -1.129 -127.681 -21.552 1.00 15.85 457 LYS B N 1
ATOM 4259 C CA . LYS B 2 457 ? 0.157 -128.174 -22.068 1.00 16.73 457 LYS B CA 1
ATOM 4260 C C . LYS B 2 457 ? 1.227 -127.084 -22.112 1.00 16.76 457 LYS B C 1
ATOM 4261 O O . LYS B 2 457 ? 2.378 -127.355 -22.477 1.00 17.00 457 LYS B O 1
ATOM 4267 N N . MET B 2 458 ? 0.849 -125.857 -21.737 1.00 16.29 458 MET B N 1
ATOM 4268 C CA . MET B 2 458 ? 1.793 -124.732 -21.804 1.00 17.88 458 MET B CA 1
ATOM 4269 C C . MET B 2 458 ? 2.949 -124.897 -20.835 1.00 16.62 458 MET B C 1
ATOM 4270 O O . MET B 2 458 ? 2.760 -125.175 -19.636 1.00 16.76 458 MET B O 1
ATOM 4275 N N . GLU B 2 459 ? 4.159 -124.739 -21.363 1.00 15.22 459 GLU B N 1
ATOM 4276 C CA . GLU B 2 459 ? 5.361 -124.890 -20.562 1.00 15.29 459 GLU B CA 1
ATOM 4277 C C . GLU B 2 459 ? 6.061 -123.582 -20.322 1.00 14.29 459 GLU B C 1
ATOM 4278 O O . GLU B 2 459 ? 6.744 -123.433 -19.309 1.00 14.06 459 GLU B O 1
ATOM 4284 N N . MET B 2 460 ? 5.932 -122.646 -21.268 1.00 13.16 460 MET B N 1
ATOM 4285 C CA . MET B 2 460 ? 6.635 -121.378 -21.157 1.00 14.23 460 MET B CA 1
ATOM 4286 C C . MET B 2 460 ? 5.678 -120.247 -21.535 1.00 12.98 460 MET B C 1
ATOM 4287 O O . MET B 2 460 ? 5.128 -120.245 -22.652 1.00 11.62 460 MET B O 1
ATOM 4292 N N . LEU B 2 461 ? 5.489 -119.301 -20.605 1.00 11.39 461 LEU B N 1
ATOM 4293 C CA . LEU B 2 461 ? 4.599 -118.159 -20.826 1.00 10.76 461 LEU B CA 1
ATOM 4294 C C . LEU B 2 461 ? 5.357 -116.877 -20.512 1.00 11.06 461 LEU B C 1
ATOM 4295 O O . LEU B 2 461 ? 5.930 -116.743 -19.423 1.00 10.20 461 LEU B O 1
ATOM 4300 N N . SER B 2 462 ? 5.306 -115.937 -21.455 1.00 11.38 462 SER B N 1
ATOM 4301 C CA . SER B 2 462 ? 5.959 -114.632 -21.277 1.00 11.64 462 SER B CA 1
ATOM 4302 C C . SER B 2 462 ? 4.863 -113.587 -21.351 1.00 12.74 462 SER B C 1
ATOM 4303 O O . SER B 2 462 ? 4.011 -113.642 -22.254 1.00 12.47 462 SER B O 1
ATOM 4306 N N . VAL B 2 463 ? 4.886 -112.640 -20.411 1.00 13.28 463 VAL B N 1
ATOM 4307 C CA . VAL B 2 463 ? 3.833 -111.634 -20.256 1.00 14.46 463 VAL B CA 1
ATOM 4308 C C . VAL B 2 463 ? 4.461 -110.246 -20.088 1.00 14.19 463 VAL B C 1
ATOM 4309 O O . VAL B 2 463 ? 5.399 -110.098 -19.328 1.00 13.78 463 VAL B O 1
ATOM 4313 N N . ALA B 2 464 ? 3.924 -109.229 -20.782 1.00 14.04 464 ALA B N 1
ATOM 4314 C CA . ALA B 2 464 ? 4.453 -107.872 -20.634 1.00 13.80 464 ALA B CA 1
ATOM 4315 C C . ALA B 2 464 ? 3.299 -106.907 -20.737 1.00 14.20 464 ALA B C 1
ATOM 4316 O O . ALA B 2 464 ? 2.452 -107.080 -21.638 1.00 13.83 464 ALA B O 1
ATOM 4318 N N . PHE B 2 465 ? 3.234 -105.927 -19.819 1.00 13.74 465 PHE B N 1
ATOM 4319 C CA . PHE B 2 465 ? 2.188 -104.880 -19.876 1.00 15.09 465 PHE B CA 1
ATOM 4320 C C . PHE B 2 465 ? 0.778 -105.447 -20.072 1.00 15.00 465 PHE B C 1
ATOM 4321 O O . PHE B 2 465 ? 0.076 -105.095 -21.048 1.00 15.64 465 PHE B O 1
ATOM 4329 N N . ALA B 2 466 ? 0.347 -106.305 -19.148 1.00 14.34 466 ALA B N 1
ATOM 4330 C CA . ALA B 2 466 ? -0.932 -107.025 -19.281 1.00 13.71 466 ALA B CA 1
ATOM 4331 C C . ALA B 2 466 ? -1.546 -107.327 -17.918 1.00 13.79 466 ALA B C 1
ATOM 4332 O O . ALA B 2 466 ? -0.821 -107.413 -16.926 1.00 14.64 466 ALA B O 1
ATOM 4334 N N . GLY B 2 467 ? -2.848 -107.598 -17.894 1.00 13.31 467 GLY B N 1
ATOM 4335 C CA . GLY B 2 467 ? -3.544 -107.959 -16.637 1.00 13.58 467 GLY B CA 1
ATOM 4336 C C . GLY B 2 467 ? -3.976 -106.737 -15.832 1.00 15.36 467 GLY B C 1
ATOM 4337 O O . GLY B 2 467 ? -3.520 -105.602 -16.075 1.00 15.82 467 GLY B O 1
ATOM 4338 N N . ASP B 2 468 ? -4.826 -106.995 -14.840 1.00 15.30 468 ASP B N 1
ATOM 4339 C CA . ASP B 2 468 ? -5.377 -105.956 -13.969 1.00 15.78 468 ASP B CA 1
ATOM 4340 C C . ASP B 2 468 ? -5.006 -106.160 -12.515 1.00 15.09 468 ASP B C 1
ATOM 4341 O O . ASP B 2 468 ? -4.886 -105.191 -11.748 1.00 14.91 468 ASP B O 1
ATOM 4346 N N . SER B 2 469 ? -4.850 -107.417 -12.096 1.00 14.46 469 SER B N 1
ATOM 4347 C CA . SER B 2 469 ? -4.687 -107.657 -10.650 1.00 15.08 469 SER B CA 1
ATOM 4348 C C . SER B 2 469 ? -4.041 -108.999 -10.432 1.00 15.39 469 SER B C 1
ATOM 4349 O O . SER B 2 469 ? -3.870 -109.764 -11.397 1.00 14.88 469 SER B O 1
ATOM 4352 N N . ASP B 2 470 ? -3.732 -109.292 -9.158 1.00 15.72 470 ASP B N 1
ATOM 4353 C CA . ASP B 2 470 ? -3.162 -110.587 -8.789 1.00 15.88 470 ASP B CA 1
ATOM 4354 C C . ASP B 2 470 ? -4.010 -111.787 -9.228 1.00 15.85 470 ASP B C 1
ATOM 4355 O O . ASP B 2 470 ? -3.482 -112.887 -9.367 1.00 15.16 470 ASP B O 1
ATOM 4360 N N . LEU B 2 471 ? -5.305 -111.582 -9.446 1.00 15.84 471 LEU B N 1
ATOM 4361 C CA . LEU B 2 471 ? -6.182 -112.672 -9.860 1.00 17.54 471 LEU B CA 1
ATOM 4362 C C . LEU B 2 471 ? -5.673 -113.259 -11.173 1.00 17.16 471 LEU B C 1
ATOM 4363 O O . LEU B 2 471 ? -5.722 -114.467 -11.371 1.00 17.74 471 LEU B O 1
ATOM 4368 N N . GLY B 2 472 ? -5.205 -112.399 -12.074 1.00 17.03 472 GLY B N 1
ATOM 4369 C CA . GLY B 2 472 ? -4.645 -112.870 -13.353 1.00 16.38 472 GLY B CA 1
ATOM 4370 C C . GLY B 2 472 ? -3.509 -113.868 -13.131 1.00 16.92 472 GLY B C 1
ATOM 4371 O O . GLY B 2 472 ? -3.529 -114.990 -13.649 1.00 16.77 472 GLY B O 1
ATOM 4372 N N . MET B 2 473 ? -2.496 -113.461 -12.375 1.00 15.32 473 MET B N 1
ATOM 4373 C CA . MET B 2 473 ? -1.392 -114.354 -12.118 1.00 16.68 473 MET B CA 1
ATOM 4374 C C . MET B 2 473 ? -1.833 -115.626 -11.374 1.00 14.92 473 MET B C 1
ATOM 4375 O O . MET B 2 473 ? -1.287 -116.695 -11.598 1.00 13.91 473 MET B O 1
ATOM 4380 N N . HIS B 2 474 ? -2.762 -115.475 -10.439 1.00 13.43 474 HIS B N 1
ATOM 4381 C CA . HIS B 2 474 ? -3.333 -116.647 -9.757 1.00 14.24 474 HIS B CA 1
ATOM 4382 C C . HIS B 2 474 ? -3.899 -117.700 -10.739 1.00 14.38 474 HIS B C 1
ATOM 4383 O O . HIS B 2 474 ? -3.666 -118.913 -10.556 1.00 14.70 474 HIS B O 1
ATOM 4390 N N . HIS B 2 475 ? -4.667 -117.264 -11.741 1.00 14.59 475 HIS B N 1
ATOM 4391 C CA . HIS B 2 475 ? -5.328 -118.226 -12.655 1.00 14.10 475 HIS B CA 1
ATOM 4392 C C . HIS B 2 475 ? -4.250 -119.075 -13.352 1.00 14.18 475 HIS B C 1
ATOM 4393 O O . HIS B 2 475 ? -4.431 -120.310 -13.570 1.00 14.11 475 HIS B O 1
ATOM 4400 N N . VAL B 2 476 ? -3.146 -118.414 -13.709 1.00 14.43 476 VAL B N 1
ATOM 4401 C CA . VAL B 2 476 ? -1.989 -119.083 -14.378 1.00 14.75 476 VAL B CA 1
ATOM 4402 C C . VAL B 2 476 ? -1.318 -120.094 -13.452 1.00 14.97 476 VAL B C 1
ATOM 4403 O O . VAL B 2 476 ? -1.102 -121.260 -13.822 1.00 16.21 476 VAL B O 1
ATOM 4407 N N . LEU B 2 477 ? -0.946 -119.667 -12.255 1.00 14.03 477 LEU B N 1
ATOM 4408 C CA . LEU B 2 477 ? -0.295 -120.603 -11.312 1.00 14.73 477 LEU B CA 1
ATOM 4409 C C . LEU B 2 477 ? -1.230 -121.718 -10.850 1.00 15.39 477 LEU B C 1
ATOM 4410 O O . LEU B 2 477 ? -0.775 -122.817 -10.615 1.00 15.67 477 LEU B O 1
ATOM 4415 N N . SER B 2 478 ? -2.525 -121.421 -10.711 1.00 15.66 478 SER B N 1
ATOM 4416 C CA . SER B 2 478 ? -3.513 -122.413 -10.268 1.00 17.05 478 SER B CA 1
ATOM 4417 C C . SER B 2 478 ? -3.852 -123.427 -11.376 1.00 17.00 478 SER B C 1
ATOM 4418 O O . SER B 2 478 ? -4.068 -124.621 -11.107 1.00 17.56 478 SER B O 1
ATOM 4421 N N . GLY B 2 479 ? -3.867 -122.950 -12.614 1.00 16.78 479 GLY B N 1
ATOM 4422 C CA . GLY B 2 479 ? -4.425 -123.705 -13.725 1.00 16.22 479 GLY B CA 1
ATOM 4423 C C . GLY B 2 479 ? -3.458 -124.390 -14.684 1.00 16.23 479 GLY B C 1
ATOM 4424 O O . GLY B 2 479 ? -3.828 -125.388 -15.330 1.00 16.58 479 GLY B O 1
ATOM 4425 N N . CYS B 2 480 ? -2.248 -123.860 -14.823 1.00 15.16 480 CYS B N 1
ATOM 4426 C CA . CYS B 2 480 ? -1.358 -124.288 -15.917 1.00 15.50 480 CYS B CA 1
ATOM 4427 C C . CYS B 2 480 ? -0.520 -125.481 -15.494 1.00 15.58 480 CYS B C 1
ATOM 4428 O O . CYS B 2 480 ? 0.633 -125.337 -15.041 1.00 14.61 480 CYS B O 1
ATOM 4431 N N . ASP B 2 481 ? -1.143 -126.648 -15.630 1.00 15.55 481 ASP B N 1
ATOM 4432 C CA . ASP B 2 481 ? -0.575 -127.941 -15.191 1.00 17.14 481 ASP B CA 1
ATOM 4433 C C . ASP B 2 481 ? 0.834 -128.240 -15.651 1.00 16.35 481 ASP B C 1
ATOM 4434 O O . ASP B 2 481 ? 1.567 -128.923 -14.934 1.00 17.22 481 ASP B O 1
ATOM 4439 N N . SER B 2 482 ? 1.210 -127.801 -16.860 1.00 15.23 482 SER B N 1
ATOM 4440 C CA . SER B 2 482 ? 2.533 -128.168 -17.416 1.00 14.09 482 SER B CA 1
ATOM 4441 C C . SER B 2 482 ? 3.599 -127.065 -17.305 1.00 13.93 482 SER B C 1
ATOM 4442 O O . SER B 2 482 ? 4.695 -127.200 -17.845 1.00 13.36 482 SER B O 1
ATOM 4445 N N . LEU B 2 483 ? 3.272 -125.980 -16.607 1.00 13.88 483 LEU B N 1
ATOM 4446 C CA . LEU B 2 483 ? 4.139 -124.791 -16.563 1.00 14.69 483 LEU B CA 1
ATOM 4447 C C . LEU B 2 483 ? 5.536 -125.073 -16.041 1.00 14.38 483 LEU B C 1
ATOM 4448 O O . LEU B 2 483 ? 5.711 -125.663 -14.953 1.00 14.56 483 LEU B O 1
ATOM 4453 N N . ARG B 2 484 ? 6.533 -124.654 -16.808 1.00 13.70 484 ARG B N 1
ATOM 4454 C CA . ARG B 2 484 ? 7.925 -124.804 -16.407 1.00 14.39 484 ARG B CA 1
ATOM 4455 C C . ARG B 2 484 ? 8.594 -123.447 -16.184 1.00 13.69 484 ARG B C 1
ATOM 4456 O O . ARG B 2 484 ? 9.418 -123.309 -15.282 1.00 12.60 484 ARG B O 1
ATOM 4464 N N . LYS B 2 485 ? 8.256 -122.443 -17.023 1.00 13.00 485 LYS B N 1
ATOM 4465 C CA . LYS B 2 485 ? 8.914 -121.135 -16.965 1.00 11.94 485 LYS B CA 1
ATOM 4466 C C . LYS B 2 485 ? 7.826 -120.095 -17.096 1.00 12.24 485 LYS B C 1
ATOM 4467 O O . LYS B 2 485 ? 7.062 -120.161 -18.039 1.00 11.66 485 LYS B O 1
ATOM 4473 N N . LEU B 2 486 ? 7.753 -119.162 -16.138 1.00 11.64 486 LEU B N 1
ATOM 4474 C CA . LEU B 2 486 ? 6.866 -118.011 -16.240 1.00 12.07 486 LEU B CA 1
ATOM 4475 C C . LEU B 2 486 ? 7.742 -116.767 -16.136 1.00 12.03 486 LEU B C 1
ATOM 4476 O O . LEU B 2 486 ? 8.597 -116.668 -15.247 1.00 12.75 486 LEU B O 1
ATOM 4481 N N . GLU B 2 487 ? 7.577 -115.830 -17.075 1.00 12.02 487 GLU B N 1
ATOM 4482 C CA . GLU B 2 487 ? 8.362 -114.595 -17.020 1.00 12.47 487 GLU B CA 1
ATOM 4483 C C . GLU B 2 487 ? 7.456 -113.418 -17.273 1.00 12.39 487 GLU B C 1
ATOM 4484 O O . GLU B 2 487 ? 6.639 -113.412 -18.213 1.00 12.01 487 GLU B O 1
ATOM 4490 N N . ILE B 2 488 ? 7.552 -112.430 -16.396 1.00 12.55 488 ILE B N 1
ATOM 4491 C CA . ILE B 2 488 ? 6.589 -111.348 -16.338 1.00 12.70 488 ILE B CA 1
ATOM 4492 C C . ILE B 2 488 ? 7.315 -110.029 -16.193 1.00 12.86 488 ILE B C 1
ATOM 4493 O O . ILE B 2 488 ? 8.200 -109.906 -15.382 1.00 12.63 488 ILE B O 1
ATOM 4498 N N . ARG B 2 489 ? 6.914 -109.045 -16.981 1.00 13.04 489 ARG B N 1
ATOM 4499 C CA . ARG B 2 489 ? 7.434 -107.707 -16.824 1.00 14.60 489 ARG B CA 1
ATOM 4500 C C . ARG B 2 489 ? 6.327 -106.671 -16.933 1.00 14.33 489 ARG B C 1
ATOM 4501 O O . ARG B 2 489 ? 5.422 -106.794 -17.740 1.00 13.85 489 ARG B O 1
ATOM 4509 N N . ASP B 2 490 ? 6.402 -105.656 -16.089 1.00 14.50 490 ASP B N 1
ATOM 4510 C CA . ASP B 2 490 ? 5.535 -104.506 -16.225 1.00 14.61 490 ASP B CA 1
ATOM 4511 C C . ASP B 2 490 ? 4.059 -104.868 -16.139 1.00 14.41 490 ASP B C 1
ATOM 4512 O O . ASP B 2 490 ? 3.268 -104.400 -16.933 1.00 15.46 490 ASP B O 1
ATOM 4517 N N . CYS B 2 491 ? 3.702 -105.700 -15.168 1.00 13.94 491 CYS B N 1
ATOM 4518 C CA . CYS B 2 491 ? 2.297 -106.088 -14.936 1.00 14.26 491 CYS B CA 1
ATOM 4519 C C . CYS B 2 491 ? 1.893 -105.760 -13.494 1.00 15.03 491 CYS B C 1
ATOM 4520 O O . CYS B 2 491 ? 2.750 -105.761 -12.622 1.00 15.38 491 CYS B O 1
ATOM 4523 N N . PRO B 2 492 ? 0.589 -105.514 -13.246 1.00 16.28 492 PRO B N 1
ATOM 4524 C CA . PRO B 2 492 ? 0.111 -105.181 -11.891 1.00 17.59 492 PRO 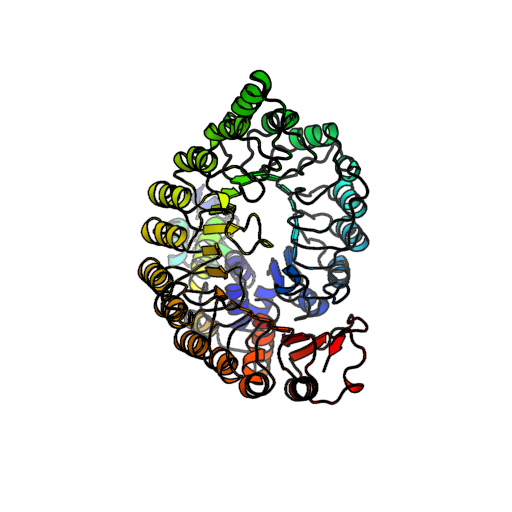B CA 1
ATOM 4525 C C . PRO B 2 492 ? -0.104 -106.449 -11.053 1.00 19.22 492 PRO B C 1
ATOM 4526 O O . PRO B 2 492 ? -1.225 -106.705 -10.529 1.00 20.40 492 PRO B O 1
ATOM 4530 N N . PHE B 2 493 ? 0.952 -107.261 -10.980 1.00 18.79 493 PHE B N 1
ATOM 4531 C CA . PHE B 2 493 ? 0.954 -108.492 -10.214 1.00 19.58 493 PHE B CA 1
ATOM 4532 C C . PHE B 2 493 ? 1.897 -108.305 -9.048 1.00 20.48 493 PHE B C 1
ATOM 4533 O O . PHE B 2 493 ? 3.048 -107.862 -9.227 1.00 20.86 493 PHE B O 1
ATOM 4541 N N . GLY B 2 494 ? 1.430 -108.649 -7.852 1.00 21.54 494 GLY B N 1
ATOM 4542 C CA . GLY B 2 494 ? 2.271 -108.490 -6.676 1.00 21.53 494 GLY B CA 1
ATOM 4543 C C . GLY B 2 494 ? 2.328 -109.681 -5.736 1.00 21.41 494 GLY B C 1
ATOM 4544 O O . GLY B 2 494 ? 2.627 -110.798 -6.130 1.00 22.32 494 GLY B O 1
ATOM 4545 N N . ASP B 2 495 ? 1.979 -109.434 -4.479 1.00 19.30 495 ASP B N 1
ATOM 4546 C CA . ASP B 2 495 ? 2.259 -110.379 -3.409 1.00 19.00 495 ASP B CA 1
ATOM 4547 C C . ASP B 2 495 ? 1.280 -111.546 -3.320 1.00 18.27 495 ASP B C 1
ATOM 4548 O O . ASP B 2 495 ? 1.647 -112.635 -2.887 1.00 18.43 495 ASP B O 1
ATOM 4553 N N . LYS B 2 496 ? 0.030 -111.307 -3.698 1.00 17.73 496 LYS B N 1
ATOM 4554 C CA . LYS B 2 496 ? -1.061 -112.210 -3.308 1.00 17.22 496 LYS B CA 1
ATOM 4555 C C . LYS B 2 496 ? -1.027 -113.508 -4.087 1.00 17.61 496 LYS B C 1
ATOM 4556 O O . LYS B 2 496 ? -1.064 -114.579 -3.490 1.00 16.77 496 LYS B O 1
ATOM 4562 N N . ALA B 2 497 ? -0.898 -113.417 -5.423 1.00 17.10 497 ALA B N 1
ATOM 4563 C CA . ALA B 2 497 ? -0.839 -114.632 -6.208 1.00 17.60 497 ALA B CA 1
ATOM 4564 C C . ALA B 2 497 ? 0.445 -115.410 -5.940 1.00 17.18 497 ALA B C 1
ATOM 4565 O O . ALA B 2 497 ? 0.398 -116.627 -5.845 1.00 17.87 497 ALA B O 1
ATOM 4567 N N . LEU B 2 498 ? 1.576 -114.708 -5.784 1.00 16.72 498 LEU B N 1
ATOM 4568 C CA . LEU B 2 498 ? 2.840 -115.385 -5.514 1.00 17.52 498 LEU B CA 1
ATOM 4569 C C . LEU B 2 498 ? 2.753 -116.229 -4.238 1.00 17.00 498 LEU B C 1
ATOM 4570 O O . LEU B 2 498 ? 3.157 -117.401 -4.209 1.00 16.76 498 LEU B O 1
ATOM 4575 N N . LEU B 2 499 ? 2.250 -115.625 -3.158 1.00 15.93 499 LEU B N 1
ATOM 4576 C CA . LEU B 2 499 ? 2.268 -116.342 -1.863 1.00 14.83 499 LEU B CA 1
ATOM 4577 C C . LEU B 2 499 ? 1.198 -117.430 -1.777 1.00 14.25 499 LEU B C 1
ATOM 4578 O O . LEU B 2 499 ? 1.437 -118.491 -1.205 1.00 14.94 499 LEU B O 1
ATOM 4583 N N . ALA B 2 500 ? 0.017 -117.141 -2.297 1.00 13.61 500 ALA B N 1
ATOM 4584 C CA . ALA B 2 500 ? -1.080 -118.127 -2.362 1.00 14.48 500 ALA B CA 1
ATOM 4585 C C . ALA B 2 500 ? -0.753 -119.385 -3.163 1.00 15.36 500 ALA B C 1
ATOM 4586 O O . ALA B 2 500 ? -1.377 -120.449 -2.959 1.00 16.19 500 ALA B O 1
ATOM 4588 N N . ASN B 2 501 ? 0.183 -119.271 -4.104 1.00 14.81 501 ASN B N 1
ATOM 4589 C CA . ASN B 2 501 ? 0.539 -120.417 -4.952 1.00 14.77 501 ASN B CA 1
ATOM 4590 C C . ASN B 2 501 ? 1.984 -120.803 -4.794 1.00 16.04 501 ASN B C 1
ATOM 4591 O O . ASN B 2 501 ? 2.621 -121.279 -5.755 1.00 17.32 501 ASN B O 1
ATOM 4596 N N . ALA B 2 502 ? 2.523 -120.619 -3.596 1.00 16.22 502 ALA B N 1
ATOM 4597 C CA . ALA B 2 502 ? 3.954 -120.843 -3.378 1.00 17.03 502 ALA B CA 1
ATOM 4598 C C . ALA B 2 502 ? 4.405 -122.258 -3.756 1.00 17.85 502 ALA B C 1
ATOM 4599 O O . ALA B 2 502 ? 5.471 -122.415 -4.340 1.00 17.82 502 ALA B O 1
ATOM 4601 N N . SER B 2 503 ? 3.615 -123.284 -3.409 1.00 17.74 503 SER B N 1
ATOM 4602 C CA . SER B 2 503 ? 4.029 -124.676 -3.660 1.00 17.79 503 SER B CA 1
ATOM 4603 C C . SER B 2 503 ? 4.130 -125.007 -5.171 1.00 17.10 503 SER B C 1
ATOM 4604 O O . SER B 2 503 ? 4.936 -125.868 -5.570 1.00 16.01 503 SER B O 1
ATOM 4607 N N . LYS B 2 504 ? 3.323 -124.324 -5.992 1.00 15.76 504 LYS B N 1
ATOM 4608 C CA . LYS B 2 504 ? 3.443 -124.436 -7.457 1.00 14.25 504 LYS B CA 1
ATOM 4609 C C . LYS B 2 504 ? 4.859 -124.119 -7.950 1.00 14.86 504 LYS B C 1
ATOM 4610 O O . LYS B 2 504 ? 5.335 -124.701 -8.954 1.00 15.18 504 LYS B O 1
ATOM 4616 N N . LEU B 2 505 ? 5.562 -123.230 -7.238 1.00 13.80 505 LEU B N 1
ATOM 4617 C CA . LEU B 2 505 ? 6.904 -122.818 -7.666 1.00 15.51 505 LEU B CA 1
ATOM 4618 C C . LEU B 2 505 ? 7.920 -123.972 -7.605 1.00 15.32 505 LEU B C 1
ATOM 4619 O O . LEU B 2 505 ? 8.897 -123.997 -8.359 1.00 16.51 505 LEU B O 1
ATOM 4624 N N . GLU B 2 506 ? 7.682 -124.961 -6.744 1.00 14.96 506 GLU B N 1
ATOM 4625 C CA . GLU B 2 506 ? 8.567 -126.138 -6.715 1.00 15.92 506 GLU B CA 1
ATOM 4626 C C . GLU B 2 506 ? 8.372 -127.090 -7.893 1.00 15.45 506 GLU B C 1
ATOM 4627 O O . GLU B 2 506 ? 9.080 -128.097 -8.004 1.00 15.67 506 GLU B O 1
ATOM 4633 N N . THR B 2 507 ? 7.378 -126.811 -8.726 1.00 15.48 507 THR B N 1
ATOM 4634 C CA . THR B 2 507 ? 7.101 -127.644 -9.886 1.00 15.16 507 THR B CA 1
ATOM 4635 C C . THR B 2 507 ? 7.610 -126.996 -11.175 1.00 14.92 507 THR B C 1
ATOM 4636 O O . THR B 2 507 ? 7.427 -127.549 -12.252 1.00 14.43 507 THR B O 1
ATOM 4640 N N . MET B 2 508 ? 8.278 -125.846 -11.057 1.00 15.25 508 MET B N 1
ATOM 4641 C CA . MET B 2 508 ? 8.697 -125.045 -12.235 1.00 14.94 508 MET B CA 1
ATOM 4642 C C . MET B 2 508 ? 10.188 -124.820 -12.230 1.00 14.19 508 MET B C 1
ATOM 4643 O O . MET B 2 508 ? 10.788 -124.834 -11.151 1.00 14.36 508 MET B O 1
ATOM 4648 N N . ARG B 2 509 ? 10.808 -124.611 -13.407 1.00 12.99 509 ARG B N 1
ATOM 4649 C CA . ARG B 2 509 ? 12.224 -124.268 -13.424 1.00 12.09 509 ARG B CA 1
ATOM 4650 C C . ARG B 2 509 ? 12.392 -122.935 -12.714 1.00 12.81 509 ARG B C 1
ATOM 4651 O O . ARG B 2 509 ? 13.246 -122.787 -11.828 1.00 13.66 509 ARG B O 1
ATOM 4659 N N . SER B 2 510 ? 11.564 -121.952 -13.089 1.00 12.42 510 SER B N 1
ATOM 4660 C CA . SER B 2 510 ? 11.743 -120.625 -12.517 1.00 12.79 510 SER B CA 1
ATOM 4661 C C . SER B 2 510 ? 10.573 -119.704 -12.761 1.00 12.99 510 SER B C 1
ATOM 4662 O O . SER B 2 510 ? 9.730 -119.966 -13.611 1.00 12.37 510 SER B O 1
ATOM 4665 N N . LEU B 2 511 ? 10.535 -118.644 -11.964 1.00 13.05 511 LEU B N 1
ATOM 4666 C CA . LEU B 2 511 ? 9.597 -117.549 -12.147 1.00 13.44 511 LEU B CA 1
ATOM 4667 C C . LEU B 2 511 ? 10.407 -116.251 -12.113 1.00 13.28 511 LEU B C 1
ATOM 4668 O O . LEU B 2 511 ? 11.218 -116.057 -11.195 1.00 12.99 511 LEU B O 1
ATOM 4673 N N . TRP B 2 512 ? 10.193 -115.389 -13.114 1.00 12.75 512 TRP B N 1
ATOM 4674 C CA . TRP B 2 512 ? 10.856 -114.086 -13.212 1.00 12.93 512 TRP B CA 1
ATOM 4675 C C . TRP B 2 512 ? 9.765 -113.003 -13.180 1.00 13.01 512 TRP B C 1
ATOM 4676 O O . TRP B 2 512 ? 8.773 -113.100 -13.905 1.00 12.50 512 TRP B O 1
ATOM 4687 N N . MET B 2 513 ? 9.945 -111.967 -12.353 1.00 12.65 513 MET B N 1
ATOM 4688 C CA . MET B 2 513 ? 9.002 -110.844 -12.316 1.00 13.13 513 MET B CA 1
ATOM 4689 C C . MET B 2 513 ? 9.813 -109.577 -12.189 1.00 13.02 513 MET B C 1
ATOM 4690 O O . MET B 2 513 ? 10.531 -109.418 -11.210 1.00 13.88 513 MET B O 1
ATOM 4695 N N . SER B 2 514 ? 9.729 -108.693 -13.174 1.00 13.16 514 SER B N 1
ATOM 4696 C CA . SER B 2 514 ? 10.450 -107.409 -13.091 1.00 13.74 514 SER B CA 1
ATOM 4697 C C . SER B 2 514 ? 9.505 -106.225 -13.359 1.00 13.79 514 SER B C 1
ATOM 4698 O O . SER B 2 514 ? 8.580 -106.325 -14.155 1.00 12.68 514 SER B O 1
ATOM 4701 N N . SER B 2 515 ? 9.712 -105.123 -12.638 1.00 14.24 515 SER B N 1
ATOM 4702 C CA . SER B 2 515 ? 8.840 -103.948 -12.724 1.00 15.28 515 SER B CA 1
ATOM 4703 C C . SER B 2 515 ? 7.375 -104.299 -12.484 1.00 15.11 515 SER B C 1
ATOM 4704 O O . SER B 2 515 ? 6.475 -103.706 -13.099 1.00 16.42 515 SER B O 1
ATOM 4707 N N . CYS B 2 516 ? 7.132 -105.255 -11.584 1.00 15.23 516 CYS B N 1
ATOM 4708 C CA . CYS B 2 516 ? 5.779 -105.574 -11.142 1.00 15.24 516 CYS B CA 1
ATOM 4709 C C . CYS B 2 516 ? 5.598 -104.939 -9.751 1.00 16.20 516 CYS B C 1
ATOM 4710 O O . CYS B 2 516 ? 6.288 -103.962 -9.421 1.00 16.35 516 CYS B O 1
ATOM 4713 N N . SER B 2 517 ? 4.671 -105.467 -8.966 1.00 16.73 517 SER B N 1
ATOM 4714 C CA . SER B 2 517 ? 4.330 -104.875 -7.658 1.00 17.87 517 SER B CA 1
ATOM 4715 C C . SER B 2 517 ? 4.750 -105.716 -6.451 1.00 17.39 517 SER B C 1
ATOM 4716 O O . SER B 2 517 ? 4.304 -105.430 -5.337 1.00 18.65 517 SER B O 1
ATOM 4719 N N . VAL B 2 518 ? 5.611 -106.718 -6.646 1.00 16.74 518 VAL B N 1
ATOM 4720 C CA . VAL B 2 518 ? 6.023 -107.634 -5.568 1.00 16.03 518 VAL B CA 1
ATOM 4721 C C . VAL B 2 518 ? 6.836 -106.896 -4.530 1.00 15.68 518 VAL B C 1
ATOM 4722 O O . VAL B 2 518 ? 7.883 -106.318 -4.848 1.00 15.23 518 VAL B O 1
ATOM 4726 N N . SER B 2 519 ? 6.351 -106.888 -3.279 1.00 14.16 519 SER B N 1
ATOM 4727 C CA . SER B 2 519 ? 7.023 -106.145 -2.224 1.00 14.14 519 SER B CA 1
ATOM 4728 C C . SER B 2 519 ? 8.236 -106.900 -1.707 1.00 14.36 519 SER B C 1
ATOM 4729 O O . SER B 2 519 ? 8.297 -108.129 -1.770 1.00 14.54 519 SER B O 1
ATOM 4732 N N . PHE B 2 520 ? 9.191 -106.161 -1.141 1.00 14.30 520 PHE B N 1
ATOM 4733 C CA . PHE B 2 520 ? 10.281 -106.794 -0.416 1.00 14.59 520 PHE B CA 1
ATOM 4734 C C . PHE B 2 520 ? 9.776 -107.744 0.693 1.00 14.15 520 PHE B C 1
ATOM 4735 O O . PHE B 2 520 ? 10.297 -108.857 0.859 1.00 13.36 520 PHE B O 1
ATOM 4743 N N . GLY B 2 521 ? 8.745 -107.314 1.427 1.00 13.68 521 GLY B N 1
ATOM 4744 C CA . GLY B 2 521 ? 8.189 -108.129 2.505 1.00 13.71 521 GLY B CA 1
ATOM 4745 C C . GLY B 2 521 ? 7.674 -109.488 2.014 1.00 13.58 521 GLY B C 1
ATOM 4746 O O . GLY B 2 521 ? 7.864 -110.510 2.698 1.00 13.30 521 GLY B O 1
ATOM 4747 N N . ALA B 2 522 ? 7.014 -109.505 0.855 1.00 13.21 522 ALA B N 1
ATOM 4748 C CA . ALA B 2 522 ? 6.575 -110.786 0.243 1.00 14.05 522 ALA B CA 1
ATOM 4749 C C . ALA B 2 522 ? 7.748 -111.665 -0.118 1.00 14.63 522 ALA B C 1
ATOM 4750 O O . ALA B 2 522 ? 7.705 -112.874 0.121 1.00 15.46 522 ALA B O 1
ATOM 4752 N N . CYS B 2 523 ? 8.806 -111.088 -0.688 1.00 15.34 523 CYS B N 1
ATOM 4753 C CA . CYS B 2 523 ? 9.984 -111.901 -1.007 1.00 15.74 523 CYS B CA 1
ATOM 4754 C C . CYS B 2 523 ? 10.615 -112.508 0.240 1.00 15.90 523 CYS B C 1
ATOM 4755 O O . CYS B 2 523 ? 11.040 -113.658 0.225 1.00 14.84 523 CYS B O 1
ATOM 4758 N N . LYS B 2 524 ? 10.691 -111.738 1.325 1.00 16.63 524 LYS B N 1
ATOM 4759 C CA . LYS B 2 524 ? 11.254 -112.259 2.575 1.00 17.12 524 LYS B CA 1
ATOM 4760 C C . LYS B 2 524 ? 10.411 -113.433 3.058 1.00 16.30 524 LYS B C 1
ATOM 4761 O O . LYS B 2 524 ? 10.953 -114.481 3.438 1.00 16.11 524 LYS B O 1
ATOM 4767 N N . LEU B 2 525 ? 9.087 -113.254 3.064 1.00 15.75 525 LEU B N 1
ATOM 4768 C CA . LEU B 2 525 ? 8.178 -114.300 3.577 1.00 16.10 525 LEU B CA 1
ATOM 4769 C C . LEU B 2 525 ? 8.229 -115.546 2.687 1.00 15.96 525 LEU B C 1
ATOM 4770 O O . LEU B 2 525 ? 8.257 -116.681 3.187 1.00 15.81 525 LEU B O 1
ATOM 4775 N N . LEU B 2 526 ? 8.246 -115.334 1.362 1.00 15.06 526 LEU B N 1
ATOM 4776 C CA . LEU B 2 526 ? 8.331 -116.474 0.437 1.00 15.01 526 LEU B CA 1
ATOM 4777 C C . LEU B 2 526 ? 9.604 -117.262 0.714 1.00 14.86 526 LEU B C 1
ATOM 4778 O O . LEU B 2 526 ? 9.577 -118.496 0.745 1.00 16.15 526 LEU B O 1
ATOM 4783 N N . GLY B 2 527 ? 10.715 -116.560 0.927 1.00 15.21 527 GLY B N 1
ATOM 4784 C CA . GLY B 2 527 ? 11.990 -117.220 1.237 1.00 15.30 527 GLY B CA 1
ATOM 4785 C C . GLY B 2 527 ? 11.929 -118.038 2.515 1.00 15.93 527 GLY B C 1
ATOM 4786 O O . GLY B 2 527 ? 12.509 -119.118 2.605 1.00 15.97 527 GLY B O 1
ATOM 4787 N N . GLN B 2 528 ? 11.249 -117.504 3.523 1.00 17.26 528 GLN B N 1
ATOM 4788 C CA . GLN B 2 528 ? 11.049 -118.219 4.804 1.00 18.70 528 GLN B CA 1
ATOM 4789 C C . GLN B 2 528 ? 10.231 -119.495 4.655 1.00 17.95 528 GLN B C 1
ATOM 4790 O O . GLN B 2 528 ? 10.566 -120.532 5.243 1.00 18.97 528 GLN B O 1
ATOM 4796 N N . LYS B 2 529 ? 9.157 -119.417 3.877 1.00 17.70 529 LYS B N 1
ATOM 4797 C CA . LYS B 2 529 ? 8.219 -120.494 3.706 1.00 17.65 529 LYS B CA 1
ATOM 4798 C C . LYS B 2 529 ? 8.836 -121.627 2.871 1.00 17.91 529 LYS B C 1
ATOM 4799 O O . LYS B 2 529 ? 8.634 -122.789 3.162 1.00 17.62 529 LYS B O 1
ATOM 4805 N N . MET B 2 530 ? 9.602 -121.260 1.848 1.00 17.10 530 MET B N 1
ATOM 4806 C CA . MET B 2 530 ? 10.094 -122.214 0.857 1.00 17.30 530 MET B CA 1
ATOM 4807 C C . MET B 2 530 ? 11.608 -122.302 0.827 1.00 17.56 530 MET B C 1
ATOM 4808 O O . MET B 2 530 ? 12.249 -121.679 -0.060 1.00 17.21 530 MET B O 1
ATOM 4813 N N . PRO B 2 531 ? 12.207 -123.049 1.769 1.00 16.72 531 PRO B N 1
ATOM 4814 C CA . PRO B 2 531 ? 13.664 -123.130 1.801 1.00 17.66 531 PRO B CA 1
ATOM 4815 C C . PRO B 2 531 ? 14.331 -123.798 0.595 1.00 17.50 531 PRO B C 1
ATOM 4816 O O . PRO B 2 531 ? 15.521 -123.582 0.380 1.00 19.05 531 PRO B O 1
ATOM 4820 N N . LYS B 2 532 ? 13.596 -124.594 -0.170 1.00 17.73 532 LYS B N 1
ATOM 4821 C CA . LYS B 2 532 ? 14.180 -125.242 -1.346 1.00 17.62 532 LYS B CA 1
ATOM 4822 C C . LYS B 2 532 ? 14.057 -124.380 -2.606 1.00 16.92 532 LYS B C 1
ATOM 4823 O O . LYS B 2 532 ? 14.426 -124.839 -3.693 1.00 16.08 532 LYS B O 1
ATOM 4829 N N . LEU B 2 533 ? 13.531 -123.158 -2.451 1.00 15.23 533 LEU B N 1
ATOM 4830 C CA . LEU B 2 533 ? 13.558 -122.151 -3.507 1.00 14.96 533 LEU B CA 1
ATOM 4831 C C . LEU B 2 533 ? 14.667 -121.137 -3.238 1.00 14.79 533 LEU B C 1
ATOM 4832 O O . LEU B 2 533 ? 14.861 -120.723 -2.095 1.00 14.48 533 LEU B O 1
ATOM 4837 N N . ASN B 2 534 ? 15.408 -120.738 -4.268 1.00 13.89 534 ASN B N 1
ATOM 4838 C CA . ASN B 2 534 ? 16.201 -119.507 -4.145 1.00 14.17 534 ASN B CA 1
ATOM 4839 C C . ASN B 2 534 ? 15.311 -118.356 -4.602 1.00 14.42 534 ASN B C 1
ATOM 4840 O O . ASN B 2 534 ? 14.807 -118.367 -5.750 1.00 14.00 534 ASN B O 1
ATOM 4845 N N . VAL B 2 535 ? 15.037 -117.410 -3.690 1.00 13.78 535 VAL B N 1
ATOM 4846 C CA . VAL B 2 535 ? 14.217 -116.242 -4.003 1.00 13.93 535 VAL B CA 1
ATOM 4847 C C . VAL B 2 535 ? 15.233 -115.105 -4.041 1.00 14.49 535 VAL B C 1
ATOM 4848 O O . VAL B 2 535 ? 15.775 -114.722 -2.988 1.00 15.82 535 VAL B O 1
ATOM 4852 N N . GLU B 2 536 ? 15.525 -114.593 -5.238 1.00 14.10 536 GLU B N 1
ATOM 4853 C CA . GLU B 2 536 ? 16.616 -113.619 -5.410 1.00 13.33 536 GLU B CA 1
ATOM 4854 C C . GLU B 2 536 ? 16.034 -112.266 -5.762 1.00 14.24 536 GLU B C 1
ATOM 4855 O O . GLU B 2 536 ? 15.349 -112.111 -6.783 1.00 15.00 536 GLU B O 1
ATOM 4861 N N . VAL B 2 537 ? 16.294 -111.284 -4.904 1.00 13.27 537 VAL B N 1
ATOM 4862 C CA . VAL B 2 537 ? 15.840 -109.931 -5.146 1.00 13.94 537 VAL B CA 1
ATOM 4863 C C . VAL B 2 537 ? 16.998 -109.284 -5.875 1.00 14.31 537 VAL B C 1
ATOM 4864 O O . VAL B 2 537 ? 18.112 -109.346 -5.394 1.00 15.50 537 VAL B O 1
ATOM 4868 N N . ILE B 2 538 ? 16.728 -108.716 -7.051 1.00 14.33 538 ILE B N 1
ATOM 4869 C CA . ILE B 2 538 ? 17.762 -108.152 -7.902 1.00 15.21 538 ILE B CA 1
ATOM 4870 C C . ILE B 2 538 ? 17.442 -106.681 -8.054 1.00 14.84 538 ILE B C 1
ATOM 4871 O O . ILE B 2 538 ? 16.527 -106.331 -8.783 1.00 15.06 538 ILE B O 1
ATOM 4876 N N . ASP B 2 539 ? 18.183 -105.811 -7.355 1.00 15.44 539 ASP B N 1
ATOM 4877 C CA . ASP B 2 539 ? 17.761 -104.409 -7.195 1.00 15.34 539 ASP B CA 1
ATOM 4878 C C . ASP B 2 539 ? 18.994 -103.537 -7.067 1.00 15.85 539 ASP B C 1
ATOM 4879 O O . ASP B 2 539 ? 19.846 -103.760 -6.205 1.00 14.92 539 ASP B O 1
ATOM 4884 N N . GLU B 2 540 ? 19.081 -102.539 -7.928 1.00 16.86 540 GLU B N 1
ATOM 4885 C CA . GLU B 2 540 ? 20.280 -101.723 -8.000 1.00 18.72 540 GLU B CA 1
ATOM 4886 C C . GLU B 2 540 ? 20.204 -100.460 -7.152 1.00 19.71 540 GLU B C 1
ATOM 4887 O O . GLU B 2 540 ? 21.075 -99.589 -7.266 1.00 19.52 540 GLU B O 1
ATOM 4893 N N . ARG B 2 541 ? 19.182 -100.357 -6.304 1.00 20.68 541 ARG B N 1
ATOM 4894 C CA . ARG B 2 541 ? 18.981 -99.128 -5.491 1.00 22.47 541 ARG B CA 1
ATOM 4895 C C . ARG B 2 541 ? 19.556 -99.212 -4.089 1.00 23.42 541 ARG B C 1
ATOM 4896 O O . ARG B 2 541 ? 19.176 -98.415 -3.233 1.00 24.09 541 ARG B O 1
ATOM 4904 N N . GLY B 2 542 ? 20.421 -100.182 -3.824 1.00 24.38 542 GLY B N 1
ATOM 4905 C CA . GLY B 2 542 ? 20.911 -100.388 -2.460 1.00 25.71 542 GLY B CA 1
ATOM 4906 C C . GLY B 2 542 ? 20.062 -101.379 -1.672 1.00 26.25 542 GLY B C 1
ATOM 4907 O O . GLY B 2 542 ? 19.010 -101.827 -2.146 1.00 26.58 542 GLY B O 1
ATOM 4908 N N . ALA B 2 543 ? 20.517 -101.699 -0.461 1.00 26.24 543 ALA B N 1
ATOM 4909 C CA . ALA B 2 543 ? 19.851 -102.681 0.400 1.00 26.22 543 ALA B CA 1
ATOM 4910 C C . ALA B 2 543 ? 18.344 -102.439 0.487 1.00 26.32 543 ALA B C 1
ATOM 4911 O O . ALA B 2 543 ? 17.902 -101.322 0.808 1.00 26.30 543 ALA B O 1
ATOM 4913 N N . PRO B 2 544 ? 17.544 -103.479 0.179 1.00 26.12 544 PRO B N 1
ATOM 4914 C CA . PRO B 2 544 ? 16.087 -103.427 0.262 1.00 26.00 544 PRO B CA 1
ATOM 4915 C C . PRO B 2 544 ? 15.561 -103.055 1.648 1.00 25.79 544 PRO B C 1
ATOM 4916 O O . PRO B 2 544 ? 14.489 -102.468 1.747 1.00 25.40 544 PRO B O 1
ATOM 4920 N N . ASP B 2 545 ? 16.304 -103.391 2.699 1.00 26.20 545 ASP B N 1
ATOM 4921 C CA . ASP B 2 545 ? 15.898 -102.991 4.062 1.00 26.73 545 ASP B CA 1
ATOM 4922 C C . ASP B 2 545 ? 16.055 -101.485 4.358 1.00 26.19 545 ASP B C 1
ATOM 4923 O O . ASP B 2 545 ? 15.718 -101.018 5.448 1.00 25.76 545 ASP B O 1
ATOM 4928 N N . SER B 2 546 ? 16.541 -100.733 3.371 1.00 25.62 546 SER B N 1
ATOM 4929 C CA . SER B 2 546 ? 16.649 -99.269 3.443 1.00 25.46 546 SER B CA 1
ATOM 4930 C C . SER B 2 546 ? 15.364 -98.568 2.987 1.00 24.99 546 SER B C 1
ATOM 4931 O O . SER B 2 546 ? 15.247 -97.343 3.093 1.00 24.81 546 SER B O 1
ATOM 4934 N N . ARG B 2 547 ? 14.411 -99.348 2.473 1.00 23.66 547 ARG B N 1
ATOM 4935 C CA . ARG B 2 547 ? 13.092 -98.858 2.072 1.00 22.71 547 ARG B CA 1
ATOM 4936 C C . ARG B 2 547 ? 12.065 -99.650 2.875 1.00 21.56 547 ARG B C 1
ATOM 4937 O O . ARG B 2 547 ? 12.404 -100.713 3.386 1.00 21.39 547 ARG B O 1
ATOM 4945 N N . PRO B 2 548 ? 10.813 -99.150 2.988 1.00 21.16 548 PRO B N 1
ATOM 4946 C CA . PRO B 2 548 ? 9.772 -99.921 3.704 1.00 21.22 548 PRO B CA 1
ATOM 4947 C C . PRO B 2 548 ? 9.575 -101.304 3.096 1.00 21.12 548 PRO B C 1
ATOM 4948 O O . PRO B 2 548 ? 9.735 -101.450 1.876 1.00 21.20 548 PRO B O 1
ATOM 4952 N N . GLU B 2 549 ? 9.239 -102.294 3.925 1.00 20.89 549 GLU B N 1
ATOM 4953 C CA . GLU B 2 549 ? 8.920 -103.673 3.444 1.00 21.63 549 GLU B CA 1
ATOM 4954 C C . GLU B 2 549 ? 7.888 -103.746 2.324 1.00 20.42 549 GLU B C 1
ATOM 4955 O O . GLU B 2 549 ? 7.921 -104.665 1.515 1.00 19.40 549 GLU B O 1
ATOM 4961 N N . SER B 2 550 ? 6.961 -102.792 2.295 1.00 19.91 550 SER B N 1
ATOM 4962 C CA . SER B 2 550 ? 5.900 -102.743 1.280 1.00 19.91 550 SER B CA 1
ATOM 4963 C C . SER B 2 550 ? 6.379 -102.258 -0.097 1.00 20.41 550 SER B C 1
ATOM 4964 O O . SER B 2 550 ? 5.638 -102.374 -1.079 1.00 20.06 550 SER B O 1
ATOM 4967 N N . CYS B 2 551 ? 7.595 -101.717 -0.172 1.00 20.47 551 CYS B N 1
ATOM 4968 C CA . CYS B 2 551 ? 8.090 -101.141 -1.415 1.00 20.37 551 CYS B CA 1
ATOM 4969 C C . CYS B 2 551 ? 8.380 -102.240 -2.447 1.00 19.36 551 CYS B C 1
ATOM 4970 O O . CYS B 2 551 ? 9.105 -103.188 -2.143 1.00 19.27 551 CYS B O 1
ATOM 4973 N N . PRO B 2 552 ? 7.796 -102.132 -3.651 1.00 19.10 552 PRO B N 1
ATOM 4974 C CA . PRO B 2 552 ? 8.095 -103.161 -4.676 1.00 18.48 552 PRO B CA 1
ATOM 4975 C C . PRO B 2 552 ? 9.575 -103.243 -4.994 1.00 18.11 552 PRO B C 1
ATOM 4976 O O . PRO B 2 552 ? 10.267 -102.215 -5.044 1.00 17.89 552 PRO B O 1
ATOM 4980 N N . VAL B 2 553 ? 10.082 -104.459 -5.196 1.00 17.10 553 VAL B N 1
ATOM 4981 C CA . VAL B 2 553 ? 11.487 -104.620 -5.626 1.00 16.50 553 VAL B CA 1
ATOM 4982 C C . VAL B 2 553 ? 11.554 -104.417 -7.151 1.00 16.60 553 VAL B C 1
ATOM 4983 O O . VAL B 2 553 ? 10.529 -104.546 -7.824 1.00 16.46 553 VAL B O 1
ATOM 4987 N N . GLU B 2 554 ? 12.713 -104.015 -7.670 1.00 16.85 554 GLU B N 1
ATOM 4988 C CA . GLU B 2 554 ? 12.917 -103.882 -9.123 1.00 17.43 554 GLU B CA 1
ATOM 4989 C C . GLU B 2 554 ? 12.650 -105.193 -9.865 1.00 17.35 554 GLU B C 1
ATOM 4990 O O . GLU B 2 554 ? 11.963 -105.191 -10.888 1.00 18.48 554 GLU B O 1
ATOM 4996 N N . ARG B 2 555 ? 13.208 -106.289 -9.342 1.00 17.58 555 ARG B N 1
ATOM 4997 C CA . ARG B 2 555 ? 13.139 -107.627 -9.957 1.00 17.10 555 ARG B CA 1
ATOM 4998 C C . ARG B 2 555 ? 13.182 -108.672 -8.874 1.00 16.91 555 ARG B C 1
ATOM 4999 O O . ARG B 2 555 ? 13.896 -108.517 -7.870 1.00 16.95 555 ARG B O 1
ATOM 5007 N N . VAL B 2 556 ? 12.459 -109.775 -9.088 1.00 16.15 556 VAL B N 1
ATOM 5008 C CA . VAL B 2 556 ? 12.662 -110.967 -8.285 1.00 15.77 556 VAL B CA 1
ATOM 5009 C C . VAL B 2 556 ? 12.745 -112.165 -9.244 1.00 16.04 556 VAL B C 1
ATOM 5010 O O . VAL B 2 556 ? 11.975 -112.226 -10.223 1.00 14.94 556 VAL B O 1
ATOM 5014 N N . PHE B 2 557 ? 13.692 -113.057 -8.964 1.00 14.75 557 PHE B N 1
ATOM 5015 C CA . PHE B 2 557 ? 13.909 -114.261 -9.758 1.00 15.79 557 PHE B CA 1
ATOM 5016 C C . PHE B 2 557 ? 13.865 -115.432 -8.772 1.00 15.90 557 PHE B C 1
ATOM 5017 O O . PHE B 2 557 ? 14.647 -115.470 -7.827 1.00 15.92 557 PHE B O 1
ATOM 5025 N N . ILE B 2 558 ? 12.927 -116.360 -8.971 1.00 15.16 558 ILE B N 1
ATOM 5026 C CA . ILE B 2 558 ? 12.705 -117.449 -8.022 1.00 16.29 558 ILE B CA 1
ATOM 5027 C C . ILE B 2 558 ? 12.956 -118.766 -8.742 1.00 16.63 558 ILE B C 1
ATOM 5028 O O . ILE B 2 558 ? 12.442 -118.978 -9.836 1.00 16.35 558 ILE B O 1
ATOM 5033 N N . TYR B 2 559 ? 13.753 -119.637 -8.158 1.00 16.10 559 TYR B N 1
ATOM 5034 C CA . TYR B 2 559 ? 13.947 -120.950 -8.777 1.00 17.06 559 TYR B CA 1
ATOM 5035 C C . TYR B 2 559 ? 14.212 -122.054 -7.770 1.00 17.49 559 TYR B C 1
ATOM 5036 O O . TYR B 2 559 ? 14.925 -121.847 -6.780 1.00 17.85 559 TYR B O 1
ATOM 5045 N N . ARG B 2 560 ? 13.639 -123.234 -8.036 1.00 17.66 560 ARG B N 1
ATOM 5046 C CA . ARG B 2 560 ? 13.881 -124.403 -7.209 1.00 17.82 560 ARG B CA 1
ATOM 5047 C C . ARG B 2 560 ? 15.299 -124.878 -7.412 1.00 17.56 560 ARG B C 1
ATOM 5048 O O . ARG B 2 560 ? 15.876 -124.761 -8.501 1.00 17.32 560 ARG B O 1
ATOM 5056 N N . THR B 2 561 ? 15.870 -125.447 -6.361 1.00 17.47 561 THR B N 1
ATOM 5057 C CA . THR B 2 561 ? 17.251 -125.897 -6.448 1.00 17.01 561 THR B CA 1
ATOM 5058 C C . THR B 2 561 ? 17.500 -126.948 -5.393 1.00 17.77 561 THR B C 1
ATOM 5059 O O . THR B 2 561 ? 16.879 -126.915 -4.336 1.00 17.52 561 THR B O 1
ATOM 5063 N N . VAL B 2 562 ? 18.397 -127.886 -5.691 1.00 17.89 562 VAL B N 1
ATOM 5064 C CA . VAL B 2 562 ? 18.839 -128.846 -4.681 1.00 18.65 562 VAL B CA 1
ATOM 5065 C C . VAL B 2 562 ? 20.170 -128.423 -4.069 1.00 18.52 562 VAL B C 1
ATOM 5066 O O . VAL B 2 562 ? 20.686 -129.089 -3.155 1.00 18.34 562 VAL B O 1
ATOM 5070 N N . ALA B 2 563 ? 20.692 -127.297 -4.540 1.00 18.22 563 ALA B N 1
ATOM 5071 C CA . ALA B 2 563 ? 22.005 -126.804 -4.161 1.00 19.18 563 ALA B CA 1
ATOM 5072 C C . ALA B 2 563 ? 21.935 -125.717 -3.094 1.00 19.90 563 ALA B C 1
ATOM 5073 O O . ALA B 2 563 ? 22.942 -125.384 -2.485 1.00 20.27 563 ALA B O 1
ATOM 5075 N N . GLY B 2 564 ? 20.763 -125.123 -2.902 1.00 20.87 564 GLY B N 1
ATOM 5076 C CA . GLY B 2 564 ? 20.633 -124.068 -1.902 1.00 20.98 564 GLY B CA 1
ATOM 5077 C C . GLY B 2 564 ? 21.174 -122.746 -2.413 1.00 21.24 564 GLY B C 1
ATOM 5078 O O . GLY B 2 564 ? 21.488 -122.616 -3.620 1.00 21.99 564 GLY B O 1
ATOM 5079 N N . PRO B 2 565 ? 21.266 -121.732 -1.531 1.00 21.12 565 PRO B N 1
ATOM 5080 C CA . PRO B 2 565 ? 21.743 -120.413 -1.968 1.00 21.38 565 PRO B CA 1
ATOM 5081 C C . PRO B 2 565 ? 23.098 -120.480 -2.680 1.00 22.14 565 PRO B C 1
ATOM 5082 O O . PRO B 2 565 ? 23.981 -121.235 -2.268 1.00 22.43 565 PRO B O 1
ATOM 5086 N N . ARG B 2 566 ? 23.254 -119.697 -3.744 1.00 22.16 566 ARG B N 1
ATOM 5087 C CA . ARG B 2 566 ? 24.497 -119.703 -4.490 1.00 22.45 566 ARG B CA 1
ATOM 5088 C C . ARG B 2 566 ? 25.557 -118.835 -3.812 1.00 23.65 566 ARG B C 1
ATOM 5089 O O . ARG B 2 566 ? 25.245 -117.948 -3.033 1.00 24.17 566 ARG B O 1
ATOM 5097 N N . PHE B 2 567 ? 26.809 -119.126 -4.120 1.00 25.08 567 PHE B N 1
ATOM 5098 C CA . PHE B 2 567 ? 27.948 -118.495 -3.482 1.00 26.10 567 PHE B CA 1
ATOM 5099 C C . PHE B 2 567 ? 28.533 -117.330 -4.283 1.00 25.69 567 PHE B C 1
ATOM 5100 O O . PHE B 2 567 ? 29.528 -116.725 -3.856 1.00 25.07 567 PHE B O 1
ATOM 5108 N N . ASP B 2 568 ? 27.931 -117.002 -5.429 1.00 24.88 568 ASP B N 1
ATOM 5109 C CA . ASP B 2 568 ? 28.525 -116.004 -6.334 1.00 24.35 568 ASP B CA 1
ATOM 5110 C C . ASP B 2 568 ? 27.649 -114.786 -6.622 1.00 23.74 568 ASP B C 1
ATOM 5111 O O . ASP B 2 568 ? 27.813 -114.127 -7.651 1.00 23.46 568 ASP B O 1
ATOM 5116 N N . MET B 2 569 ? 26.706 -114.499 -5.729 1.00 22.59 569 MET B N 1
ATOM 5117 C CA . MET B 2 569 ? 25.863 -113.327 -5.876 1.00 22.17 569 MET B CA 1
ATOM 5118 C C . MET B 2 569 ? 26.699 -112.057 -5.795 1.00 21.98 569 MET B C 1
ATOM 5119 O O . MET B 2 569 ? 27.585 -111.970 -4.945 1.00 22.81 569 MET B O 1
ATOM 5124 N N . PRO B 2 570 ? 26.436 -111.077 -6.685 1.00 21.83 570 PRO B N 1
ATOM 5125 C CA . PRO B 2 570 ? 27.025 -109.747 -6.617 1.00 21.68 570 PRO B CA 1
ATOM 5126 C C . PRO B 2 570 ? 26.351 -108.903 -5.528 1.00 21.65 570 PRO B C 1
ATOM 5127 O O . PRO B 2 570 ? 25.425 -109.374 -4.871 1.00 22.15 570 PRO B O 1
ATOM 5131 N N . GLY B 2 571 ? 26.772 -107.656 -5.377 1.00 21.66 571 GLY B N 1
ATOM 5132 C CA . GLY B 2 571 ? 26.252 -106.792 -4.304 1.00 20.77 571 GLY B CA 1
ATOM 5133 C C . GLY B 2 571 ? 24.805 -106.344 -4.450 1.00 20.23 571 GLY B C 1
ATOM 5134 O O . GLY B 2 571 ? 24.227 -105.817 -3.494 1.00 20.20 571 GLY B O 1
ATOM 5135 N N . PHE B 2 572 ? 24.219 -106.553 -5.636 1.00 18.98 572 PHE B N 1
ATOM 5136 C CA . PHE B 2 572 ? 22.852 -106.103 -5.933 1.00 18.41 572 PHE B CA 1
ATOM 5137 C C . PHE B 2 572 ? 21.859 -107.260 -5.987 1.00 17.60 572 PHE B C 1
ATOM 5138 O O . PHE B 2 572 ? 20.722 -107.087 -6.393 1.00 17.33 572 PHE B O 1
ATOM 5146 N N . VAL B 2 573 ? 22.302 -108.418 -5.543 1.00 16.84 573 VAL B N 1
ATOM 5147 C CA . VAL B 2 573 ? 21.436 -109.564 -5.392 1.00 17.59 573 VAL B CA 1
ATOM 5148 C C . VAL B 2 573 ? 21.413 -110.052 -3.946 1.00 18.03 573 VAL B C 1
ATOM 5149 O O . VAL B 2 573 ? 22.468 -110.233 -3.323 1.00 18.37 573 VAL B O 1
ATOM 5153 N N . TRP B 2 574 ? 20.195 -110.269 -3.424 1.00 18.79 574 TRP B N 1
ATOM 5154 C CA . TRP B 2 574 ? 19.979 -110.817 -2.083 1.00 19.30 574 TRP B CA 1
ATOM 5155 C C . TRP B 2 574 ? 19.120 -112.074 -2.166 1.00 18.59 574 TRP B C 1
ATOM 5156 O O . TRP B 2 574 ? 18.067 -112.043 -2.784 1.00 18.25 574 TRP B O 1
ATOM 5167 N N . ASN B 2 575 ? 19.584 -113.153 -1.553 1.00 18.20 575 ASN B N 1
ATOM 5168 C CA . ASN B 2 575 ? 18.815 -114.373 -1.390 1.00 18.27 575 ASN B CA 1
ATOM 5169 C C . ASN B 2 575 ? 18.010 -114.275 -0.090 1.00 18.67 575 ASN B C 1
ATOM 5170 O O . ASN B 2 575 ? 18.533 -113.884 0.983 1.00 18.40 575 ASN B O 1
ATOM 5175 N N . MET B 2 576 ? 16.733 -114.590 -0.181 1.00 18.08 576 MET B N 1
ATOM 5176 C CA . MET B 2 576 ? 15.881 -114.510 0.992 1.00 19.06 576 MET B CA 1
ATOM 5177 C C . MET B 2 576 ? 16.037 -115.800 1.770 1.00 18.54 576 MET B C 1
ATOM 5178 O O . MET B 2 576 ? 15.171 -116.110 2.547 1.00 20.48 576 MET B O 1
#

Organism: Arabidopsis thaliana (NCBI:txid3702)

InterPro domains:
  IPR001232 S-phase kinase-associated protein 1-like [SM00512] (3-110)
  IPR011333 SKP1/BTB/POZ domain superfamily [G3DSA:3.30.710.10] (1-160)
  IPR011333 SKP1/BTB/POZ domain superfamily [SSF54695] (5-64)
  IPR016072 SKP1 component, dimerisation [PF01466] (111-158)
  IPR016073 SKP1 component, POZ domain [PF03931] (4-63)
  IPR016897 S-phase kinase-associated protein 1 [PIRSF028729] (4-160)
  IPR016897 S-phase kinase-associated protein 1 [PTHR11165] (1-155)
  IPR036296 SKP1-like, dimerisation domain superfamily [SSF81382] (83-158)

Sequence (657 aa):
LKSEAVALESQTIAPLPNVTSKILAKVIEYLILAANYLNIKNLLDLTCQTVADMIKGKTPEEIRTTFNIKNDFTPEEEEEVRRENQWAFEPEEVLEHVFSFIQLDKDRNSVSLVCKSWYEIERWCRRKVFIGNCYAVSPATVIRRFPKVRSVELKGKPHFADFNLVPDGWGGYVYPWIEAMSSSYTWLEEIRLKRMVVTDDCLELIAKSFKNFKVLVLSSCEGFSTDGLAAIAATCRNLKELDLRESDVDDVSGHWLSHFPDTYTSLVSLNISCLASEVSFSALERLVTRCPNLKSLKLNRAVPLEKLATLLQRAPQLEELGTGGYTAEVRPDVYSGLSVALSGCKELRCLSGFWDAVPAYLPAVYSVCSRLTTLNLSYATVQSYDLVKLLCQCPKLQRLWVLDYIEDAGLEVLASTCKDLRELRVFPSEPFVMEPNVALTEQGLVSVSMGCPKLESVLYFCRQMTNAALITIARNRPNMTRFRLCIIEPKAPDYLTLEPLDIGFGAIVEHCKDLRRLSLSGLLTDKVFEYIGTYAKKMEMLSVAFAGDSDLGMHHVLSGCDSLRKLEIRDCPFGDKALLANASKLETMRSLWMSSCSVSFGACKLLGQKMPKLNVEVIDERGAPDSRPESCPVERVFIYRTVAGPRFDMPGFVWNM

Nearest PDB structures (foldseek):
  2p1m-assembly1_A  TM=1.011E+00  e=5.646E-13  Arabidopsis thaliana
  2p1q-assembly1_A  TM=1.006E+00  e=1.604E-09  Arabidopsis thaliana
  3c6p-assembly1_A  TM=9.829E-01  e=7.954E-10  Arabidopsis thaliana
  2p1o-assembly1_A  TM=1.006E+00  e=5.478E-09  Arabidopsis thaliana
  2p1p-assembly1_A  TM=9.552E-01  e=3.558E-08  Arabidopsis thaliana

B-factor: mean 25.06, std 12.85, range [9.89, 86.88]

CATH classification: 3.30.710.10

Radius of gyration: 27.76 Å; Cα contacts (8 Å, |Δi|>4): 1496; chains: 2; bounding box: 62×84×69 Å

Secondary structure (DSSP, 8-state):
----HHHHT-TTT---TTS-HHHHHHHHH--HHHHHHTT-HHHHHHHHHHHHHTTTT--HHHHHHHTT------HHHHHHHHHHHHHHH-/-HHHHHHHHHT---HHHHHHHHTS-HHHHHHHHHH--EEEESSTTSS-HHHHHHH-TT--EEEEE-S-GGGGGT-S-TTS--B-HHHHHHHHHH-TT--EEEEES-B--HHHHHHHHHH-TT--EEEEES-EEEEHHHHHHHHHH-TT--EEE-TT-EEE---GGGGGGS-TT-----EEE-TT--SPP-HHHHHHHHHH-TT--EEE--TTS-HHHHHHHHHH-TT-SEEE-SB------HHHHHHHHHHHHT-TT--EEE--BT--GGGGGGGHHHHTT--EEE-TT----HHHHHHHHTT-TT--EEEEEGGGHHHHHHHHHHH-TT--EEEEE-S-TT-SS-SS---HHHHHHHHHH-TT--EEEEEES---HHHHHHHHHH-TT--EEEEEESSTT---TTT---THHHHHHHHHH-TT--EEE--SS--HHHHHHHHHH-TT--EEEEES--SSHHHHHHHHHH-TT--EEEEES-S--HHHHHHTGGGGGGSSEEEEESS--BHHHHHHHHHH-TTEEEEEE-SSS-GGGS-TTSBPSEEEEEE-SS-S-S---TTEEE-

GO terms:
  GO:0005515 protein binding (F, IPI)
  GO:0005634 nucleus (C, IDA)
  GO:0005819 spindle (C, IDA)
  GO:0009524 phragmoplast (C, IDA)
  GO:0005739 mitochondrion (C, HDA)
  GO:0005829 cytosol (C, HDA)
  GO:0045910 negative regulation of DNA recombination (P, IMP)
  GO:0000226 microtubule cytoskeleton organization (P, IMP)
  GO:0009753 response to jasmonic acid (P, IMP)
  GO:0009867 jasmonic acid mediated signaling pathway (P, IMP)
  GO:0000151 ubiquitin ligase complex (C, TAS)
  GO:0000278 mitotic cell cycle (P, TAS)
  GO:0006511 ubiquitin-dependent protein catabolic process (P, TAS)
  GO:0007140 male meiotic nuclear division (P, IMP)